Protein AF-A0A8J9X850-F1 (afdb_monomer_lite)

Sequence (430 aa):
LRPHLRASLHLLTMTLPRTFVRQIADRMACGLAIILRASYHFFETPNDWAFMGDTLDMLANHSVSRVFVFDGIASTVEHAIPVETERAAKGREERPSLSKEASSALARILTRFVLGFYQRDLTLQVPAMLCLEKVYRHKVDLLLDAAVKKTSAECGSKDSVSEFDPLASVPDKDLWQNIAVAVYSVCRSVDVDVSRNGVECFQRIILRTGIDQIAQEKWVAVLYLIINKQPPTTADVSRGNTFSLLGQLLNMVLPSLSYSKDNRDDLVDLIHATASLAQDNLQQGRRGSVSPLFQKTLQTVTYLSNNMVTEEWTGEPEFSAWASETLLHELEKVGAAGASLKNQEAIKRPAATPPAAAKTTPTVLRSNTGEHAQETETHIKQREKEVETEIEKSVIHASEELAERIEDETEEHYASDFEEDDTETSEQDL

Radius of gyration: 28.35 Å; chains: 1; bounding box: 78×62×102 Å

Structure (mmCIF, N/CA/C/O backbone):
data_AF-A0A8J9X850-F1
#
_entry.id   AF-A0A8J9X850-F1
#
loop_
_atom_site.group_PDB
_atom_site.id
_atom_site.type_symbol
_atom_site.label_atom_id
_atom_site.label_alt_id
_atom_site.label_comp_id
_atom_site.label_asym_id
_atom_site.label_entity_id
_atom_site.label_seq_id
_atom_site.pdbx_PDB_ins_code
_atom_site.Cartn_x
_atom_site.Cartn_y
_atom_site.Cartn_z
_atom_site.occupancy
_atom_site.B_iso_or_equiv
_atom_site.auth_seq_id
_atom_site.auth_comp_id
_atom_site.auth_asym_id
_atom_site.auth_atom_id
_atom_site.pdbx_PDB_model_num
ATOM 1 N N . LEU A 1 1 ? 19.267 6.136 -33.633 1.00 60.06 1 LEU A N 1
ATOM 2 C CA . LEU A 1 1 ? 19.695 5.174 -32.583 1.00 60.06 1 LEU A CA 1
ATOM 3 C C . LEU A 1 1 ? 18.546 4.726 -31.666 1.00 60.06 1 LEU A C 1
ATOM 5 O O . LEU A 1 1 ? 18.333 3.526 -31.592 1.00 60.06 1 LEU A O 1
ATOM 9 N N . ARG A 1 2 ? 17.758 5.621 -31.034 1.00 61.66 2 ARG A N 1
ATOM 10 C CA . ARG A 1 2 ? 16.591 5.243 -30.189 1.00 61.66 2 ARG A CA 1
ATOM 11 C C . ARG A 1 2 ? 15.582 4.288 -30.878 1.00 61.66 2 ARG A C 1
ATOM 13 O O . ARG A 1 2 ? 15.308 3.239 -30.298 1.00 61.66 2 ARG A O 1
ATOM 20 N N . PRO A 1 3 ? 15.119 4.546 -32.120 1.00 67.75 3 PRO A N 1
ATOM 21 C CA . PRO A 1 3 ? 14.222 3.619 -32.823 1.00 67.75 3 PRO A CA 1
ATOM 22 C C . PRO A 1 3 ? 14.868 2.260 -33.122 1.00 67.75 3 PRO A C 1
ATOM 24 O O . PRO A 1 3 ? 14.209 1.235 -33.066 1.00 67.75 3 PRO A O 1
ATOM 27 N N . HIS A 1 4 ? 16.181 2.236 -33.374 1.00 72.38 4 HIS A N 1
ATOM 28 C CA . HIS A 1 4 ? 16.918 1.004 -33.674 1.00 72.38 4 HIS A CA 1
ATOM 29 C C . HIS A 1 4 ? 17.135 0.150 -32.420 1.00 72.38 4 HIS A C 1
ATOM 31 O O . HIS A 1 4 ? 17.064 -1.071 -32.501 1.00 72.38 4 HIS A O 1
ATOM 37 N N . LEU A 1 5 ? 17.348 0.773 -31.254 1.00 70.88 5 LEU A N 1
ATOM 38 C CA . LEU A 1 5 ? 17.358 0.072 -29.971 1.00 70.88 5 LEU A CA 1
ATOM 39 C C . LEU A 1 5 ? 15.984 -0.542 -29.680 1.00 70.88 5 LEU A C 1
ATOM 41 O O . LEU A 1 5 ? 15.924 -1.701 -29.286 1.00 70.88 5 LEU A O 1
ATOM 45 N N . ARG A 1 6 ? 14.892 0.204 -29.911 1.00 70.69 6 ARG A N 1
ATOM 46 C CA . ARG A 1 6 ? 13.526 -0.319 -29.743 1.00 70.69 6 ARG A CA 1
ATOM 47 C C . ARG A 1 6 ? 13.237 -1.471 -30.683 1.00 70.69 6 ARG A C 1
ATOM 49 O O . ARG A 1 6 ? 12.841 -2.521 -30.205 1.00 70.69 6 ARG A O 1
ATOM 56 N N . ALA A 1 7 ? 13.504 -1.305 -31.975 1.00 73.38 7 ALA A N 1
ATOM 57 C CA . ALA A 1 7 ? 13.339 -2.362 -32.964 1.00 73.38 7 ALA A CA 1
ATOM 58 C C . ALA A 1 7 ? 14.175 -3.601 -32.607 1.00 73.38 7 ALA A C 1
ATOM 60 O O . ALA A 1 7 ? 13.670 -4.716 -32.663 1.00 73.38 7 ALA A O 1
ATOM 61 N N . SER A 1 8 ? 15.421 -3.416 -32.156 1.00 75.81 8 SER A N 1
ATOM 62 C CA . SER A 1 8 ? 16.282 -4.531 -31.743 1.00 75.81 8 SER A CA 1
ATOM 63 C C . SER A 1 8 ? 15.748 -5.238 -30.500 1.00 75.81 8 SER A C 1
ATOM 65 O O . SER A 1 8 ? 15.664 -6.459 -30.484 1.00 75.81 8 SER A O 1
ATOM 67 N N . LEU A 1 9 ? 15.371 -4.492 -29.458 1.00 74.38 9 LEU A N 1
ATOM 68 C CA . LEU A 1 9 ? 14.802 -5.069 -28.241 1.00 74.38 9 LEU A CA 1
ATOM 69 C C . LEU A 1 9 ? 13.469 -5.759 -28.536 1.00 74.38 9 LEU A C 1
ATOM 71 O O . LEU A 1 9 ? 13.288 -6.887 -28.105 1.00 74.38 9 LEU A O 1
ATOM 75 N N . HIS A 1 10 ? 12.590 -5.141 -29.324 1.00 76.44 10 HIS A N 1
ATOM 76 C CA . HIS A 1 10 ? 11.320 -5.727 -29.745 1.00 76.44 10 HIS A CA 1
ATOM 77 C C . HIS A 1 10 ? 11.527 -7.029 -30.530 1.00 76.44 10 HIS A C 1
ATOM 79 O O . HIS A 1 10 ? 10.868 -8.026 -30.259 1.00 76.44 10 HIS A O 1
ATOM 85 N N . LEU A 1 11 ? 12.504 -7.067 -31.440 1.00 77.50 11 LEU A N 1
ATOM 86 C CA . LEU A 1 11 ? 12.847 -8.279 -32.184 1.00 77.50 11 LEU A CA 1
ATOM 87 C C . LEU A 1 11 ? 13.399 -9.377 -31.252 1.00 77.50 11 LEU A C 1
ATOM 89 O O . LEU A 1 11 ? 13.038 -10.550 -31.343 1.00 77.50 11 LEU A O 1
ATOM 93 N N . LEU A 1 12 ? 14.232 -9.003 -30.279 1.00 74.88 12 LEU A N 1
ATOM 94 C CA . LEU A 1 12 ? 14.740 -9.949 -29.286 1.00 74.88 12 LEU A CA 1
ATOM 95 C C . LEU A 1 12 ? 13.639 -10.489 -28.360 1.00 74.88 12 LEU A C 1
ATOM 97 O O . LEU A 1 12 ? 13.728 -11.639 -27.936 1.00 74.88 12 LEU A O 1
ATOM 101 N N . THR A 1 13 ? 12.628 -9.686 -28.021 1.00 71.75 13 THR A N 1
ATOM 102 C CA . THR A 1 13 ? 11.591 -10.066 -27.051 1.00 71.75 13 THR A CA 1
ATOM 103 C C . THR A 1 13 ? 10.369 -10.732 -27.678 1.00 71.75 13 THR A C 1
ATOM 105 O O . THR A 1 13 ? 9.803 -11.623 -27.048 1.00 71.75 13 THR A O 1
ATOM 108 N N . MET A 1 14 ? 9.982 -10.351 -28.899 1.00 71.31 14 MET A N 1
ATOM 109 C CA . MET A 1 14 ? 8.766 -10.843 -29.561 1.00 71.31 14 MET A CA 1
ATOM 110 C C . MET A 1 14 ? 9.027 -11.946 -30.583 1.00 71.31 14 MET A C 1
ATOM 112 O O . MET A 1 14 ? 8.191 -12.829 -30.754 1.00 71.31 14 MET A O 1
ATOM 116 N N . THR A 1 15 ? 10.176 -11.931 -31.261 1.00 75.62 15 THR A N 1
ATOM 117 C CA . THR A 1 15 ? 10.438 -12.858 -32.376 1.00 75.62 15 THR A CA 1
ATOM 118 C C . THR A 1 15 ? 11.263 -14.074 -31.967 1.00 75.62 15 THR A C 1
ATOM 120 O O . THR A 1 15 ? 11.202 -15.111 -32.628 1.00 75.62 15 THR A O 1
ATOM 123 N N . LEU A 1 16 ? 12.029 -13.991 -30.875 1.00 78.88 16 LEU A N 1
ATOM 124 C CA . LEU A 1 16 ? 12.848 -15.112 -30.421 1.00 78.88 16 LEU A CA 1
ATOM 125 C C . LEU A 1 16 ? 12.048 -16.121 -29.580 1.00 78.88 16 LEU A C 1
ATOM 127 O O . LEU A 1 16 ? 11.199 -15.737 -28.774 1.00 78.88 16 LEU A O 1
ATOM 131 N N . PRO A 1 17 ? 12.353 -17.431 -29.684 1.00 83.19 17 PRO A N 1
ATOM 132 C CA . PRO A 1 17 ? 11.722 -18.439 -28.842 1.00 83.19 17 PRO A CA 1
ATOM 133 C C . PRO A 1 17 ? 11.911 -18.135 -27.352 1.00 83.19 17 PRO A C 1
ATOM 135 O O . PRO A 1 17 ? 13.019 -17.838 -26.903 1.00 83.19 17 PRO A O 1
ATOM 138 N N . ARG A 1 18 ? 10.856 -18.315 -26.546 1.00 79.81 18 ARG A N 1
ATOM 139 C CA . ARG A 1 18 ? 10.888 -18.067 -25.087 1.00 79.81 18 ARG A CA 1
ATOM 140 C C . ARG A 1 18 ? 12.015 -18.814 -24.362 1.00 79.81 18 ARG A C 1
ATOM 142 O O . ARG A 1 18 ? 12.528 -18.343 -23.350 1.00 79.81 18 ARG A O 1
ATOM 149 N N . THR A 1 19 ? 12.403 -19.986 -24.865 1.00 83.81 19 THR A N 1
ATOM 150 C CA . THR A 1 19 ? 13.531 -20.775 -24.344 1.00 83.81 19 THR A CA 1
ATOM 151 C C . THR A 1 19 ? 14.869 -20.075 -24.542 1.00 83.81 19 THR A C 1
ATOM 153 O O . THR A 1 19 ? 15.709 -20.134 -23.648 1.00 83.81 19 THR A O 1
ATOM 156 N N . PHE A 1 20 ? 15.051 -19.390 -25.670 1.00 85.00 20 PHE A N 1
ATOM 157 C CA . PHE A 1 20 ? 16.240 -18.602 -25.957 1.00 85.00 20 PHE A CA 1
ATOM 158 C C . PHE A 1 20 ? 16.256 -17.315 -25.131 1.00 85.00 20 PHE A C 1
ATOM 160 O O . PHE A 1 20 ? 17.245 -17.050 -24.456 1.00 85.00 20 PHE A O 1
ATOM 167 N N . VAL A 1 21 ? 15.137 -16.579 -25.085 1.00 83.81 21 VAL A N 1
ATOM 168 C CA . VAL A 1 21 ? 15.003 -15.362 -24.259 1.00 83.81 21 VAL A CA 1
ATOM 169 C C . VAL A 1 21 ? 15.369 -15.657 -22.803 1.00 83.81 21 VAL A C 1
ATOM 171 O O . VAL A 1 21 ? 16.175 -14.945 -22.213 1.00 83.81 21 VAL A O 1
ATOM 174 N N . ARG A 1 22 ? 14.898 -16.783 -22.250 1.00 85.50 22 ARG A N 1
ATOM 175 C CA . ARG A 1 22 ? 15.259 -17.226 -20.895 1.00 85.50 22 ARG A CA 1
ATOM 176 C C . ARG A 1 22 ? 16.773 -17.392 -20.683 1.00 85.50 22 ARG A C 1
ATOM 178 O O . ARG A 1 22 ? 17.239 -17.144 -19.576 1.00 85.50 22 ARG A O 1
ATOM 185 N N . GLN A 1 23 ? 17.532 -17.823 -21.693 1.00 88.81 23 GLN A N 1
ATOM 186 C CA . GLN A 1 23 ? 18.986 -18.042 -21.588 1.00 88.81 23 GLN A CA 1
ATOM 187 C C . GLN A 1 23 ? 19.808 -16.750 -21.638 1.00 88.81 23 GLN A C 1
ATOM 189 O O . GLN A 1 23 ? 20.967 -16.755 -21.225 1.00 88.81 23 GLN A O 1
ATOM 194 N N . ILE A 1 24 ? 19.235 -15.669 -22.170 1.00 89.62 24 ILE A N 1
ATOM 195 C CA . ILE A 1 24 ? 19.910 -14.372 -22.308 1.00 89.62 24 ILE A CA 1
ATOM 196 C C . ILE A 1 24 ? 19.268 -13.265 -21.464 1.00 89.62 24 ILE A C 1
ATOM 198 O O . ILE A 1 24 ? 19.732 -12.126 -21.505 1.00 89.62 24 ILE A O 1
ATOM 202 N N . ALA A 1 25 ? 18.212 -13.582 -20.709 1.00 90.25 25 ALA A N 1
ATOM 203 C CA . ALA A 1 25 ? 17.420 -12.616 -19.955 1.00 90.25 25 ALA A CA 1
ATOM 204 C C . ALA A 1 25 ? 18.263 -11.815 -18.953 1.00 90.25 25 ALA A C 1
ATOM 206 O O . ALA A 1 25 ? 18.057 -10.615 -18.806 1.00 90.25 25 ALA A O 1
ATOM 207 N N . ASP A 1 26 ? 19.231 -12.450 -18.289 1.00 91.81 26 ASP A N 1
ATOM 208 C CA . ASP A 1 26 ? 20.157 -11.810 -17.348 1.00 91.81 26 ASP A CA 1
ATOM 209 C C . ASP A 1 26 ? 21.004 -10.723 -18.029 1.00 91.81 26 ASP A C 1
ATOM 211 O O . ASP A 1 26 ? 21.070 -9.586 -17.557 1.00 91.81 26 ASP A O 1
ATOM 215 N N . ARG A 1 27 ? 21.581 -11.038 -19.195 1.00 92.31 27 ARG A N 1
ATOM 216 C CA . ARG A 1 27 ? 22.369 -10.102 -20.007 1.00 92.31 27 ARG A CA 1
ATOM 217 C C . ARG A 1 27 ? 21.503 -8.973 -20.554 1.00 92.31 27 ARG A C 1
ATOM 219 O O . ARG A 1 27 ? 21.927 -7.820 -20.526 1.00 92.31 27 ARG A O 1
ATOM 226 N N . MET A 1 28 ? 20.293 -9.295 -21.017 1.00 91.00 28 MET A N 1
ATOM 227 C CA . MET A 1 28 ? 19.331 -8.297 -21.491 1.00 91.00 28 MET A CA 1
ATOM 228 C C . MET A 1 28 ? 18.922 -7.342 -20.367 1.00 91.00 28 MET A C 1
ATOM 230 O O . MET A 1 28 ? 18.959 -6.131 -20.563 1.00 91.00 28 MET A O 1
ATOM 234 N N . ALA A 1 29 ? 18.600 -7.860 -19.181 1.00 93.75 29 ALA A N 1
ATOM 235 C CA . ALA A 1 29 ? 18.220 -7.049 -18.028 1.00 93.75 29 ALA A CA 1
ATOM 236 C C . ALA A 1 29 ? 19.370 -6.179 -17.523 1.00 93.75 29 ALA A C 1
ATOM 238 O O . ALA A 1 29 ? 19.159 -5.005 -17.236 1.00 93.75 29 ALA A O 1
ATOM 239 N N . CYS A 1 30 ? 20.592 -6.713 -17.482 1.00 94.00 30 CYS A N 1
ATOM 240 C CA . CYS A 1 30 ? 21.781 -5.936 -17.140 1.00 94.00 30 CYS A CA 1
ATOM 241 C C . CYS A 1 30 ? 22.018 -4.791 -18.143 1.00 94.00 30 CYS A C 1
ATOM 243 O O . CYS A 1 30 ? 22.195 -3.639 -17.744 1.00 94.00 30 CYS A O 1
ATOM 245 N N . GLY A 1 31 ? 21.943 -5.071 -19.449 1.00 91.75 31 GLY A N 1
ATOM 246 C CA . GLY A 1 31 ? 22.050 -4.042 -20.487 1.00 91.75 31 GLY A CA 1
ATOM 247 C C . GLY A 1 31 ? 20.957 -2.976 -20.372 1.00 91.75 31 GLY A C 1
ATOM 248 O O . GLY A 1 31 ? 21.243 -1.781 -20.448 1.00 91.75 31 GLY A O 1
ATOM 249 N N . LEU A 1 32 ? 19.715 -3.394 -20.117 1.00 91.06 32 LEU A N 1
ATOM 250 C CA . LEU A 1 32 ? 18.586 -2.483 -19.953 1.00 91.06 32 LEU A CA 1
ATOM 251 C C . LEU A 1 32 ? 18.710 -1.625 -18.689 1.00 91.06 32 LEU A C 1
ATOM 253 O O . LEU A 1 32 ? 18.398 -0.442 -18.739 1.00 91.06 32 LEU A O 1
ATOM 257 N N . ALA A 1 33 ? 19.232 -2.174 -17.590 1.00 93.75 33 ALA A N 1
ATOM 258 C CA . ALA A 1 33 ? 19.521 -1.429 -16.366 1.00 93.75 33 ALA A CA 1
ATOM 259 C C . ALA A 1 33 ? 20.547 -0.306 -16.599 1.00 93.75 33 ALA A C 1
ATOM 261 O O . ALA A 1 33 ? 20.369 0.811 -16.110 1.00 93.75 33 ALA A O 1
ATOM 262 N N . ILE A 1 34 ? 21.595 -0.578 -17.387 1.00 91.50 34 ILE A N 1
ATOM 263 C CA . ILE A 1 34 ? 22.598 0.427 -17.776 1.00 91.50 34 ILE A CA 1
ATOM 264 C C . ILE A 1 34 ? 21.948 1.530 -18.617 1.00 91.50 34 ILE A C 1
ATOM 266 O O . ILE A 1 34 ? 22.148 2.713 -18.335 1.00 91.50 34 ILE A O 1
ATOM 270 N N . ILE A 1 35 ? 21.147 1.151 -19.620 1.00 89.31 35 ILE A N 1
ATOM 271 C CA . ILE A 1 35 ? 20.434 2.097 -20.491 1.00 89.31 35 ILE A CA 1
ATOM 272 C C . ILE A 1 35 ? 19.462 2.950 -19.675 1.00 89.31 35 ILE A C 1
ATOM 274 O O . ILE A 1 35 ? 19.453 4.169 -19.822 1.00 89.31 35 ILE A O 1
ATOM 278 N N . LEU A 1 36 ? 18.678 2.336 -18.787 1.00 90.88 36 LEU A N 1
ATOM 279 C CA . LEU A 1 36 ? 17.731 3.038 -17.930 1.00 90.88 36 LEU A CA 1
ATOM 280 C C . LEU A 1 36 ? 18.456 4.089 -17.083 1.00 90.88 36 LEU A C 1
ATOM 282 O O . LEU A 1 36 ? 18.107 5.263 -17.147 1.00 90.88 36 LEU A O 1
ATOM 286 N N . ARG A 1 37 ? 19.530 3.710 -16.381 1.00 90.00 37 ARG A N 1
ATOM 287 C CA . ARG A 1 37 ? 20.288 4.642 -15.534 1.00 90.00 37 ARG A CA 1
ATOM 288 C C . ARG A 1 37 ? 20.932 5.776 -16.332 1.00 90.00 37 ARG A C 1
ATOM 290 O O . ARG A 1 37 ? 20.913 6.919 -15.883 1.00 90.00 37 ARG A O 1
ATOM 297 N N . ALA A 1 38 ? 21.525 5.473 -17.484 1.00 87.00 38 ALA A N 1
ATOM 298 C CA . ALA A 1 38 ? 22.270 6.452 -18.275 1.00 87.00 38 ALA A CA 1
ATOM 299 C C . ALA A 1 38 ? 21.370 7.360 -19.127 1.00 87.00 38 ALA A C 1
ATOM 301 O O . ALA A 1 38 ? 21.786 8.448 -19.519 1.00 87.00 38 ALA A O 1
ATOM 302 N N . SER A 1 39 ? 20.163 6.906 -19.469 1.00 86.88 39 SER A N 1
ATOM 303 C CA . SER A 1 39 ? 19.370 7.502 -20.548 1.00 86.88 39 SER A CA 1
ATOM 304 C C . SER A 1 39 ? 17.881 7.650 -20.239 1.00 86.88 39 SER A C 1
ATOM 306 O O . SER A 1 39 ? 17.128 7.961 -21.157 1.00 86.88 39 SER A O 1
ATOM 308 N N . TYR A 1 40 ? 17.437 7.497 -18.982 1.00 87.25 40 TYR A N 1
ATOM 309 C CA . TYR A 1 40 ? 16.019 7.659 -18.613 1.00 87.25 40 TYR A CA 1
ATOM 310 C C . TYR A 1 40 ? 15.408 8.985 -19.098 1.00 87.25 40 TYR A C 1
ATOM 312 O O . TYR A 1 40 ? 14.251 9.018 -19.499 1.00 87.25 40 TYR A O 1
ATOM 320 N N . HIS A 1 41 ? 16.186 10.070 -19.100 1.00 84.00 41 HIS A N 1
ATOM 321 C CA . HIS A 1 41 ? 15.743 11.404 -19.512 1.00 84.00 41 HIS A CA 1
ATOM 322 C C . HIS A 1 41 ? 15.521 11.545 -21.026 1.00 84.00 41 HIS A C 1
ATOM 324 O O . HIS A 1 41 ? 14.910 12.515 -21.453 1.00 84.00 41 HIS A O 1
ATOM 330 N N . PHE A 1 42 ? 15.986 10.587 -21.836 1.00 81.75 42 PHE A N 1
ATOM 331 C CA . PHE A 1 42 ? 15.706 10.539 -23.273 1.00 81.75 42 PHE A CA 1
ATOM 332 C C . PHE A 1 42 ? 14.405 9.789 -23.609 1.00 81.75 42 PHE A C 1
ATOM 334 O O . PHE A 1 42 ? 14.079 9.657 -24.791 1.00 81.75 42 PHE A O 1
ATOM 341 N N . PHE A 1 43 ? 13.681 9.251 -22.624 1.00 81.62 43 PHE A N 1
ATOM 342 C CA . PHE A 1 43 ? 12.344 8.690 -22.830 1.00 81.62 43 PHE A CA 1
ATOM 343 C C . PHE A 1 43 ? 11.317 9.769 -22.485 1.00 81.62 43 PHE A C 1
ATOM 345 O O . PHE A 1 43 ? 11.058 10.043 -21.313 1.00 81.62 43 PHE A O 1
ATOM 352 N N . GLU A 1 44 ? 10.783 10.419 -23.516 1.00 69.69 44 GLU A N 1
ATOM 353 C CA . GLU A 1 44 ? 9.957 11.626 -23.362 1.00 69.69 44 GLU A CA 1
ATOM 354 C C . GLU A 1 44 ? 8.468 11.341 -23.567 1.00 69.69 44 GLU A C 1
ATOM 356 O O . GLU A 1 44 ? 7.629 12.065 -23.038 1.00 69.69 44 GLU A O 1
ATOM 361 N N . THR A 1 45 ? 8.125 10.278 -24.301 1.00 80.06 45 THR A N 1
ATOM 362 C CA . THR A 1 45 ? 6.727 9.967 -24.626 1.00 80.06 45 THR A CA 1
ATOM 363 C C . THR A 1 45 ? 6.144 8.882 -23.710 1.00 80.06 45 THR A C 1
ATOM 365 O O . THR A 1 45 ? 6.886 8.027 -23.211 1.00 80.06 45 THR A O 1
ATOM 368 N N . PRO A 1 46 ? 4.814 8.847 -23.515 1.00 81.50 46 PRO A N 1
ATOM 369 C CA . PRO A 1 46 ? 4.144 7.725 -22.858 1.00 81.50 46 PRO A CA 1
ATOM 370 C C . PRO A 1 46 ? 4.468 6.376 -23.516 1.00 81.50 46 PRO A C 1
ATOM 372 O O . PRO A 1 46 ? 4.748 5.408 -22.813 1.00 81.50 46 PRO A O 1
ATOM 375 N N . ASN A 1 47 ? 4.539 6.333 -24.850 1.00 82.62 47 ASN A N 1
ATOM 376 C CA . ASN A 1 47 ? 4.840 5.120 -25.618 1.00 82.62 47 ASN A CA 1
ATOM 377 C C . ASN A 1 47 ? 6.262 4.611 -25.346 1.00 82.62 47 ASN A C 1
ATOM 379 O O . ASN A 1 47 ? 6.504 3.406 -25.266 1.00 82.62 47 ASN A O 1
ATOM 383 N N . ASP A 1 48 ? 7.212 5.527 -25.145 1.00 83.81 48 ASP A N 1
ATOM 384 C CA . ASP A 1 48 ? 8.587 5.194 -24.779 1.00 83.81 48 ASP A CA 1
ATOM 385 C C . ASP A 1 48 ? 8.641 4.451 -23.439 1.00 83.81 48 ASP A C 1
ATOM 387 O O . ASP A 1 48 ? 9.354 3.453 -23.297 1.00 83.81 48 ASP A O 1
ATOM 391 N N . TRP A 1 49 ? 7.881 4.951 -22.463 1.00 88.12 49 TRP A N 1
ATOM 392 C CA . TRP A 1 49 ? 7.805 4.395 -21.117 1.00 88.12 49 TRP A CA 1
ATOM 393 C C . TRP A 1 49 ? 6.931 3.148 -21.028 1.00 88.12 49 TRP A C 1
ATOM 395 O O . TRP A 1 49 ? 7.239 2.276 -20.216 1.00 88.12 49 TRP A O 1
ATOM 405 N N . ALA A 1 50 ? 5.910 3.020 -21.876 1.00 85.94 50 ALA A N 1
ATOM 406 C CA . ALA A 1 50 ? 5.155 1.783 -22.047 1.00 85.94 50 ALA A CA 1
ATOM 407 C C . ALA A 1 50 ? 6.089 0.667 -22.532 1.00 85.94 50 ALA A C 1
ATOM 409 O O . ALA A 1 50 ? 6.300 -0.311 -21.818 1.00 85.94 50 ALA A O 1
ATOM 410 N N . PHE A 1 51 ? 6.793 0.893 -23.647 1.00 85.94 51 PHE A N 1
ATOM 411 C CA . PHE A 1 51 ? 7.761 -0.060 -24.190 1.00 85.94 51 PHE A CA 1
ATOM 412 C C . PHE A 1 51 ? 8.859 -0.437 -23.184 1.00 85.94 51 PHE A C 1
ATOM 414 O O . PHE A 1 51 ? 9.163 -1.618 -22.985 1.00 85.94 51 PHE A O 1
ATOM 421 N N . MET A 1 52 ? 9.471 0.565 -22.540 1.00 87.88 52 MET A N 1
ATOM 422 C CA . MET A 1 52 ? 10.496 0.333 -21.519 1.00 87.88 52 MET A CA 1
ATOM 423 C C . MET A 1 52 ? 9.927 -0.472 -20.349 1.00 87.88 52 MET A C 1
ATOM 425 O O . MET A 1 52 ? 10.549 -1.432 -19.891 1.00 87.88 52 MET A O 1
ATOM 429 N N . GLY A 1 53 ? 8.734 -0.101 -19.886 1.00 89.25 53 GLY A N 1
ATOM 430 C CA . GLY A 1 53 ? 8.065 -0.748 -18.773 1.00 89.25 53 GLY A CA 1
ATOM 431 C C . GLY A 1 53 ? 7.743 -2.214 -19.055 1.00 89.25 53 GLY A C 1
ATOM 432 O O . GLY A 1 53 ? 8.040 -3.071 -18.229 1.00 89.25 53 GLY A O 1
ATOM 433 N N . ASP A 1 54 ? 7.212 -2.515 -20.236 1.00 88.00 54 ASP A N 1
ATOM 434 C CA . ASP A 1 54 ? 6.832 -3.877 -20.623 1.00 88.00 54 ASP A CA 1
ATOM 435 C C . ASP A 1 54 ? 8.056 -4.761 -20.866 1.00 88.00 54 ASP A C 1
ATOM 437 O O . ASP A 1 54 ? 8.068 -5.940 -20.506 1.00 88.00 54 ASP A O 1
ATOM 441 N N . THR A 1 55 ? 9.139 -4.179 -21.387 1.00 89.62 55 THR A N 1
ATOM 442 C CA . THR A 1 55 ? 10.418 -4.886 -21.520 1.00 89.62 55 THR A CA 1
ATOM 443 C C . THR A 1 55 ? 10.990 -5.248 -20.144 1.00 89.62 55 THR A C 1
ATOM 445 O O . THR A 1 55 ? 11.428 -6.382 -19.937 1.00 89.62 55 THR A O 1
ATOM 448 N N . LEU A 1 56 ? 10.967 -4.315 -19.184 1.00 93.06 56 LEU A N 1
ATOM 449 C CA . LEU A 1 56 ? 11.403 -4.567 -17.806 1.00 93.06 56 LEU A CA 1
ATOM 450 C C . LEU A 1 56 ? 10.506 -5.605 -17.108 1.00 93.06 56 LEU A C 1
ATOM 452 O O . LEU A 1 56 ? 11.033 -6.505 -16.455 1.00 93.06 56 LEU A O 1
ATOM 456 N N . ASP A 1 57 ? 9.181 -5.519 -17.273 1.00 92.31 57 ASP A N 1
ATOM 457 C CA . ASP A 1 57 ? 8.215 -6.466 -16.694 1.00 92.31 57 ASP A CA 1
ATOM 458 C C . ASP A 1 57 ? 8.428 -7.888 -17.231 1.00 92.31 57 ASP A C 1
ATOM 460 O O . ASP A 1 57 ? 8.530 -8.854 -16.468 1.00 92.31 57 ASP A O 1
ATOM 464 N N . MET A 1 58 ? 8.585 -8.027 -18.549 1.00 90.56 58 MET A N 1
ATOM 465 C CA . MET A 1 58 ? 8.887 -9.309 -19.184 1.00 90.56 58 MET A CA 1
ATOM 466 C C . MET A 1 58 ? 10.195 -9.897 -18.642 1.00 90.56 58 MET A C 1
ATOM 468 O O . MET A 1 58 ? 10.227 -11.059 -18.234 1.00 90.56 58 MET A O 1
ATOM 472 N N . LEU A 1 59 ? 11.264 -9.099 -18.551 1.00 92.44 59 LEU A N 1
ATOM 473 C CA . LEU A 1 59 ? 12.547 -9.577 -18.033 1.00 92.44 59 LEU A CA 1
ATOM 474 C C . LEU A 1 59 ? 12.481 -9.932 -16.540 1.00 92.44 59 LEU A C 1
ATOM 476 O O . LEU A 1 59 ? 13.123 -10.894 -16.120 1.00 92.44 59 LEU A O 1
ATOM 480 N N . ALA A 1 60 ? 11.690 -9.230 -15.729 1.00 94.12 60 ALA A N 1
ATOM 481 C CA . ALA A 1 60 ? 11.526 -9.538 -14.305 1.00 94.12 60 ALA A CA 1
ATOM 482 C C . ALA A 1 60 ? 10.794 -10.873 -14.045 1.00 94.12 60 ALA A C 1
ATOM 484 O O . ALA A 1 60 ? 10.991 -11.503 -12.995 1.00 94.12 60 ALA A O 1
ATOM 485 N N . ASN A 1 61 ? 10.014 -11.366 -15.017 1.00 91.69 61 ASN A N 1
ATOM 486 C CA . ASN A 1 61 ? 9.385 -12.689 -14.952 1.00 91.69 61 ASN A CA 1
ATOM 487 C C . ASN A 1 61 ? 10.395 -13.847 -14.974 1.00 91.69 61 ASN A C 1
ATOM 489 O O . ASN A 1 61 ? 10.062 -14.963 -14.562 1.00 91.69 61 ASN A O 1
ATOM 493 N N . HIS A 1 62 ? 11.635 -13.611 -15.404 1.00 91.75 62 HIS A N 1
ATOM 494 C CA . HIS A 1 62 ? 12.710 -14.592 -15.328 1.00 91.75 62 HIS A CA 1
ATOM 495 C C . HIS A 1 62 ? 13.531 -14.389 -14.044 1.00 91.75 62 HIS A C 1
ATOM 497 O O . HIS A 1 62 ? 14.060 -13.313 -13.778 1.00 91.75 62 HIS A O 1
ATOM 503 N N . SER A 1 63 ? 13.664 -15.443 -13.233 1.00 90.81 63 SER A N 1
ATOM 504 C CA . SER A 1 63 ? 14.331 -15.369 -11.922 1.00 90.81 63 SER A CA 1
ATOM 505 C C . SER A 1 63 ? 15.786 -14.895 -12.002 1.00 90.81 63 SER A C 1
ATOM 507 O O . SER A 1 63 ? 16.222 -14.129 -11.150 1.00 90.81 63 SER A O 1
ATOM 509 N N . VAL A 1 64 ? 16.518 -15.300 -13.045 1.00 90.94 64 VAL A N 1
ATOM 510 C CA . VAL A 1 64 ? 17.936 -14.949 -13.259 1.00 90.94 64 VAL A CA 1
ATOM 511 C C . VAL A 1 64 ? 18.172 -13.471 -13.590 1.00 90.94 64 VAL A C 1
ATOM 513 O O . VAL A 1 64 ? 19.264 -12.964 -13.364 1.00 90.94 64 VAL A O 1
ATOM 516 N N . SER A 1 65 ? 17.163 -12.769 -14.107 1.00 93.81 65 SER A N 1
ATOM 517 C CA . SER A 1 65 ? 17.241 -11.354 -14.500 1.00 93.81 65 SER A CA 1
ATOM 518 C C . SER A 1 65 ? 16.558 -10.403 -13.530 1.00 93.81 65 SER A C 1
ATOM 520 O O . SER A 1 65 ? 16.821 -9.203 -13.562 1.00 93.81 65 SER A O 1
ATOM 522 N N . ARG A 1 66 ? 15.692 -10.924 -12.660 1.00 94.31 66 ARG A N 1
ATOM 523 C CA . ARG A 1 66 ? 14.854 -10.152 -11.737 1.00 94.31 66 ARG A CA 1
ATOM 524 C C . ARG A 1 66 ? 15.638 -9.152 -10.884 1.00 94.31 66 ARG A C 1
ATOM 526 O O . ARG A 1 66 ? 15.229 -7.999 -10.781 1.00 94.31 66 ARG A O 1
ATOM 533 N N . VAL A 1 67 ? 16.771 -9.580 -10.323 1.00 95.06 67 VAL A N 1
ATOM 534 C CA . VAL A 1 67 ? 17.668 -8.709 -9.544 1.00 95.06 67 VAL A CA 1
ATOM 535 C C . VAL A 1 67 ? 18.222 -7.572 -10.399 1.00 95.06 67 VAL A C 1
ATOM 537 O O . VAL A 1 67 ? 18.175 -6.433 -9.964 1.00 95.06 67 VAL A O 1
ATOM 540 N N . PHE A 1 68 ? 18.651 -7.834 -11.638 1.00 96.56 68 PHE A N 1
ATOM 541 C CA . PHE A 1 68 ? 19.169 -6.780 -12.518 1.00 96.56 68 PHE A CA 1
ATOM 542 C C . PHE A 1 68 ? 18.103 -5.747 -12.888 1.00 96.56 68 PHE A C 1
ATOM 544 O O . PHE A 1 68 ? 18.406 -4.558 -12.953 1.00 96.56 68 PHE A O 1
ATOM 551 N N . VAL A 1 69 ? 16.856 -6.182 -13.104 1.00 96.88 69 VAL A N 1
ATOM 552 C CA . VAL A 1 69 ? 15.734 -5.260 -13.340 1.00 96.88 69 VAL A CA 1
ATOM 553 C C . VAL A 1 69 ? 15.518 -4.371 -12.118 1.00 96.88 69 VAL A C 1
ATOM 555 O O . VAL A 1 69 ? 15.475 -3.149 -12.251 1.00 96.88 69 VAL A O 1
ATOM 558 N N . PHE A 1 70 ? 15.420 -4.971 -10.929 1.00 97.50 70 PHE A N 1
ATOM 559 C CA . PHE A 1 70 ? 15.232 -4.216 -9.694 1.00 97.50 70 PHE A CA 1
ATOM 560 C C . PHE A 1 70 ? 16.391 -3.251 -9.427 1.00 97.50 70 PHE A C 1
ATOM 562 O O . PHE A 1 70 ? 16.155 -2.064 -9.216 1.00 97.50 70 PHE A O 1
ATOM 569 N N . ASP A 1 71 ? 17.631 -3.733 -9.505 1.00 96.44 71 ASP A N 1
ATOM 570 C CA . ASP A 1 71 ? 18.830 -2.928 -9.291 1.00 96.44 71 ASP A CA 1
ATOM 571 C C . ASP A 1 71 ? 18.909 -1.788 -10.304 1.00 96.44 71 ASP A C 1
ATOM 573 O O . ASP A 1 71 ? 19.241 -0.668 -9.929 1.00 96.44 71 ASP A O 1
ATOM 577 N N . GLY A 1 72 ? 18.546 -2.020 -11.568 1.00 96.25 72 GLY A N 1
ATOM 578 C CA . GLY A 1 72 ? 18.457 -0.972 -12.583 1.00 96.25 72 GLY A CA 1
ATOM 579 C C . GLY A 1 72 ? 17.470 0.132 -12.210 1.00 96.25 72 GLY A C 1
ATOM 580 O O . GLY A 1 72 ? 17.807 1.316 -12.300 1.00 96.25 72 GLY A O 1
ATOM 581 N N . ILE A 1 73 ? 16.278 -0.241 -11.736 1.00 96.75 73 ILE A N 1
ATOM 582 C CA . ILE A 1 73 ? 15.257 0.708 -11.273 1.00 96.75 73 ILE A CA 1
ATOM 583 C C . ILE A 1 73 ? 15.748 1.456 -10.035 1.00 96.75 73 ILE A C 1
ATOM 585 O O . ILE A 1 73 ? 15.813 2.683 -10.059 1.00 96.75 73 ILE A O 1
ATOM 589 N N . ALA A 1 74 ? 16.148 0.743 -8.981 1.00 95.81 74 ALA A N 1
ATOM 590 C CA . ALA A 1 74 ? 16.606 1.333 -7.726 1.00 95.81 74 ALA A CA 1
ATOM 591 C C . ALA A 1 74 ? 17.797 2.276 -7.951 1.00 95.81 74 ALA A C 1
ATOM 593 O O . ALA A 1 74 ? 17.807 3.409 -7.479 1.00 95.81 74 ALA A O 1
ATOM 594 N N . SER A 1 75 ? 18.764 1.849 -8.761 1.00 94.31 75 SER A N 1
ATOM 595 C CA . SER A 1 75 ? 19.934 2.634 -9.151 1.00 94.31 75 SER A CA 1
ATOM 596 C C . SER A 1 75 ? 19.553 3.906 -9.915 1.00 94.31 75 SER A C 1
ATOM 598 O O . SER A 1 75 ? 20.134 4.964 -9.668 1.00 94.31 75 SER A O 1
ATOM 600 N N . THR A 1 76 ? 18.563 3.836 -10.809 1.00 94.06 76 THR A N 1
ATOM 601 C CA . THR A 1 76 ? 18.045 5.004 -11.542 1.00 94.06 76 THR A CA 1
ATOM 602 C C . THR A 1 76 ? 17.312 5.964 -10.608 1.00 94.06 76 THR A C 1
ATOM 604 O O . THR A 1 76 ? 17.558 7.166 -10.652 1.00 94.06 76 THR A O 1
ATOM 607 N N . VAL A 1 77 ? 16.472 5.440 -9.715 1.00 94.00 77 VAL A N 1
ATOM 608 C CA . VAL A 1 77 ? 15.733 6.215 -8.709 1.00 94.00 77 VAL A CA 1
ATOM 609 C C . VAL A 1 77 ? 16.687 6.946 -7.762 1.00 94.00 77 VAL A C 1
ATOM 611 O O . VAL A 1 77 ? 16.520 8.141 -7.528 1.00 94.00 77 VAL A O 1
ATOM 614 N N . GLU A 1 78 ? 17.729 6.274 -7.268 1.00 90.75 78 GLU A N 1
ATOM 615 C CA . GLU A 1 78 ? 18.767 6.900 -6.439 1.00 90.75 78 GLU A CA 1
ATOM 616 C C . GLU A 1 78 ? 19.580 7.955 -7.195 1.00 90.75 78 GLU A C 1
ATOM 618 O O . GLU A 1 78 ? 20.031 8.937 -6.610 1.00 90.75 78 GLU A O 1
ATOM 623 N N . HIS A 1 79 ? 19.779 7.771 -8.500 1.00 89.00 79 HIS A N 1
ATOM 624 C CA . HIS A 1 79 ? 20.533 8.717 -9.314 1.00 89.00 79 HIS A CA 1
ATOM 625 C C . HIS A 1 79 ? 19.734 9.979 -9.674 1.00 89.00 79 HIS A C 1
ATOM 627 O O . HIS A 1 79 ? 20.311 11.068 -9.686 1.00 89.00 79 HIS A O 1
ATOM 633 N N . ALA A 1 80 ? 18.443 9.819 -9.981 1.00 88.94 80 ALA A N 1
ATOM 634 C CA . ALA A 1 80 ? 17.585 10.848 -10.566 1.00 88.94 80 ALA A CA 1
ATOM 635 C C . ALA A 1 80 ? 16.716 11.607 -9.545 1.00 88.94 80 ALA A C 1
ATOM 637 O O . ALA A 1 80 ? 16.233 12.696 -9.849 1.00 88.94 80 ALA A O 1
ATOM 638 N N . ILE A 1 81 ? 16.499 11.056 -8.344 1.00 86.88 81 ILE A N 1
ATOM 639 C CA . ILE A 1 81 ? 15.720 11.712 -7.284 1.00 86.88 81 ILE A CA 1
ATOM 640 C C . ILE A 1 81 ? 16.679 12.177 -6.175 1.00 86.88 81 ILE A C 1
ATOM 642 O O . ILE A 1 81 ? 17.198 11.336 -5.431 1.00 86.88 81 ILE A O 1
ATOM 646 N N . PRO A 1 82 ? 16.925 13.495 -6.037 1.00 68.00 82 PRO A N 1
ATOM 647 C CA . PRO A 1 82 ? 17.869 14.022 -5.058 1.00 68.00 82 PRO A CA 1
ATOM 648 C C . PRO A 1 82 ? 17.377 13.790 -3.626 1.00 68.00 82 PRO A C 1
ATOM 650 O O . PRO A 1 82 ? 16.194 13.942 -3.323 1.00 68.00 82 PRO A O 1
ATOM 653 N N . VAL A 1 83 ? 18.303 13.461 -2.725 1.00 66.75 83 VAL A N 1
ATOM 654 C CA . VAL A 1 83 ? 18.029 13.407 -1.280 1.00 66.75 83 VAL A CA 1
ATOM 655 C C . VAL A 1 83 ? 17.916 14.843 -0.750 1.00 66.75 83 VAL A C 1
ATOM 657 O O . VAL A 1 83 ? 18.624 15.728 -1.225 1.00 66.75 83 VAL A O 1
ATOM 660 N N . GLU A 1 84 ? 17.045 15.108 0.229 1.00 57.38 84 GLU A N 1
ATOM 661 C CA . GLU A 1 84 ? 16.800 16.458 0.783 1.00 57.38 84 GLU A CA 1
ATOM 662 C C . GLU A 1 84 ? 18.084 17.198 1.207 1.00 57.38 84 GLU A C 1
ATOM 664 O O . GLU A 1 84 ? 18.194 18.411 1.032 1.00 57.38 84 GLU A O 1
ATOM 669 N N . THR A 1 85 ? 19.097 16.470 1.682 1.00 51.38 85 THR A N 1
ATOM 670 C CA . THR A 1 85 ? 20.427 17.007 2.017 1.00 51.38 85 THR A CA 1
ATOM 671 C C . THR A 1 85 ? 21.211 17.514 0.803 1.00 51.38 85 THR A C 1
ATOM 673 O O . THR A 1 85 ? 22.025 18.425 0.939 1.00 51.38 85 THR A O 1
ATOM 676 N N . GLU A 1 86 ? 20.957 16.977 -0.391 1.00 51.22 86 GLU A N 1
ATOM 677 C CA . GLU A 1 86 ? 21.597 17.394 -1.643 1.00 51.22 86 GLU A CA 1
ATOM 678 C C . GLU A 1 86 ? 20.923 18.622 -2.272 1.00 51.22 86 GLU A C 1
ATOM 680 O O . GLU A 1 86 ? 21.604 19.390 -2.949 1.00 51.22 86 GLU A O 1
ATOM 685 N N . ARG A 1 87 ? 19.636 18.891 -1.981 1.00 50.56 87 ARG A N 1
ATOM 686 C CA . ARG A 1 87 ? 18.952 20.135 -2.405 1.00 50.56 87 ARG A CA 1
ATOM 687 C C . ARG A 1 87 ? 19.599 21.393 -1.794 1.00 50.56 87 ARG A C 1
ATOM 689 O O . ARG A 1 87 ? 19.539 22.466 -2.388 1.00 50.56 87 ARG A O 1
ATOM 696 N N . ALA A 1 88 ? 20.252 21.268 -0.635 1.00 48.25 88 ALA A N 1
ATOM 697 C CA . ALA A 1 88 ? 20.951 22.365 0.044 1.00 48.25 88 ALA A CA 1
ATOM 698 C C . ALA A 1 88 ? 22.388 22.608 -0.471 1.00 48.25 88 ALA A C 1
ATOM 700 O O . ALA A 1 88 ? 22.964 23.672 -0.230 1.00 48.25 88 ALA A O 1
ATOM 701 N N . ALA A 1 89 ? 22.979 21.648 -1.190 1.00 52.03 89 ALA A N 1
ATOM 702 C CA . ALA A 1 89 ? 24.349 21.732 -1.682 1.00 52.03 89 ALA A CA 1
ATOM 703 C C . ALA A 1 89 ? 24.384 22.365 -3.084 1.00 52.03 89 ALA A C 1
ATOM 705 O O . ALA A 1 89 ? 24.393 21.678 -4.104 1.00 52.03 89 ALA A O 1
ATOM 706 N N . LYS A 1 90 ? 24.426 23.702 -3.137 1.00 44.81 90 LYS A N 1
ATOM 707 C CA . LYS A 1 90 ? 24.674 24.461 -4.376 1.00 44.81 90 LYS A CA 1
ATOM 708 C C . LYS A 1 90 ? 26.025 24.046 -4.977 1.00 44.81 90 LYS A C 1
ATOM 710 O O . LYS A 1 90 ? 27.062 24.431 -4.445 1.00 44.81 90 LYS A O 1
ATOM 715 N N . GLY A 1 91 ? 26.021 23.280 -6.072 1.00 50.12 91 GLY A N 1
ATOM 716 C CA . GLY A 1 91 ? 27.241 23.018 -6.850 1.00 50.12 91 GLY A CA 1
ATOM 717 C C . GLY A 1 91 ? 27.392 21.653 -7.529 1.00 50.12 91 GLY A C 1
ATOM 718 O O . GLY A 1 91 ? 28.454 21.412 -8.095 1.00 50.12 91 GLY A O 1
ATOM 719 N N . ARG A 1 92 ? 26.401 20.751 -7.501 1.00 51.47 92 ARG A N 1
ATOM 720 C CA . ARG A 1 92 ? 26.432 19.551 -8.362 1.00 51.47 92 ARG A CA 1
ATOM 721 C C . ARG A 1 92 ? 25.773 19.842 -9.709 1.00 51.47 92 ARG A C 1
ATOM 723 O O . ARG A 1 92 ? 24.775 20.553 -9.741 1.00 51.47 92 ARG A O 1
ATOM 730 N N . GLU A 1 93 ? 26.344 19.289 -10.784 1.00 54.44 93 GLU A N 1
ATOM 731 C CA . GLU A 1 93 ? 25.736 19.255 -12.124 1.00 54.44 93 GLU A CA 1
ATOM 732 C C . GLU A 1 93 ? 24.248 18.904 -12.001 1.00 54.44 93 GLU A C 1
ATOM 734 O O . GLU A 1 93 ? 23.910 17.914 -11.343 1.00 54.44 93 GLU A O 1
AT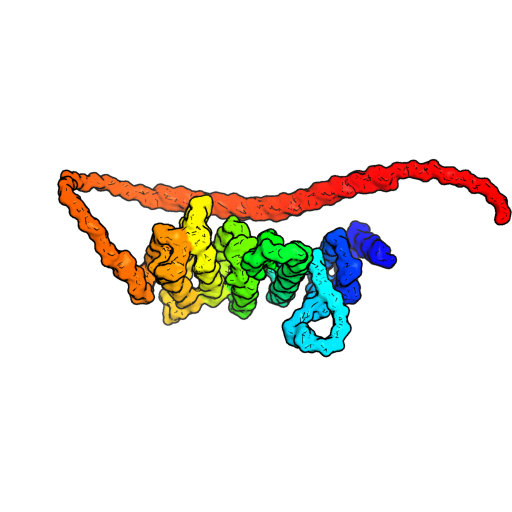OM 739 N N . GLU A 1 94 ? 23.371 19.735 -12.577 1.00 60.69 94 GLU A N 1
ATOM 740 C CA . GLU A 1 94 ? 21.925 19.502 -12.591 1.00 60.69 94 GLU A CA 1
ATOM 741 C C . GLU A 1 94 ? 21.651 18.189 -13.324 1.00 60.69 94 GLU A C 1
ATOM 743 O O . GLU A 1 94 ? 21.659 18.107 -14.552 1.00 60.69 94 GLU A O 1
ATOM 748 N N . ARG A 1 95 ? 21.461 17.122 -12.549 1.00 72.88 95 ARG A N 1
ATOM 749 C CA . ARG A 1 95 ? 21.027 15.837 -13.083 1.00 72.88 95 ARG A CA 1
ATOM 750 C C . ARG A 1 95 ? 19.560 15.973 -13.485 1.00 72.88 95 ARG A C 1
ATOM 752 O O . ARG A 1 95 ? 18.793 16.544 -12.704 1.00 72.88 95 ARG A O 1
ATOM 759 N N . PRO A 1 96 ? 19.153 15.441 -14.650 1.00 81.31 96 PRO A N 1
ATOM 760 C CA . PRO A 1 96 ? 17.744 15.399 -15.012 1.00 81.31 96 PRO A CA 1
ATOM 761 C C . PRO A 1 96 ? 16.931 14.712 -13.907 1.00 81.31 96 PRO A C 1
ATOM 763 O O . PRO A 1 96 ? 17.388 13.753 -13.296 1.00 81.31 96 PRO A O 1
ATOM 766 N N . SER A 1 97 ? 15.731 15.192 -13.611 1.00 86.94 97 SER A N 1
ATOM 767 C CA . SER A 1 97 ? 14.830 14.477 -12.704 1.00 86.94 97 SER A CA 1
ATOM 768 C C . SER A 1 97 ? 13.993 13.459 -13.482 1.00 86.94 97 SER A C 1
ATOM 770 O O . SER A 1 97 ? 13.872 13.534 -14.707 1.00 86.94 97 SER A O 1
ATOM 772 N N . LEU A 1 98 ? 13.405 12.482 -12.786 1.00 88.88 98 LEU A N 1
ATOM 773 C CA . LEU A 1 98 ? 12.403 11.608 -13.407 1.00 88.88 98 LEU A CA 1
ATOM 774 C C . LEU A 1 98 ? 11.174 12.429 -13.811 1.00 88.88 98 LEU A C 1
ATOM 776 O O . LEU A 1 98 ? 10.712 13.254 -13.024 1.00 88.88 98 LEU A O 1
ATOM 780 N N . SER A 1 99 ? 10.620 12.157 -14.996 1.00 89.31 99 SER A N 1
ATOM 781 C CA . SER A 1 99 ? 9.333 12.711 -15.431 1.00 89.31 99 SER A CA 1
ATOM 782 C C . SER A 1 99 ? 8.148 12.047 -14.710 1.00 89.31 99 SER A C 1
ATOM 784 O O . SER A 1 99 ? 8.303 11.079 -13.950 1.00 89.31 99 SER A O 1
ATOM 786 N N . LYS A 1 100 ? 6.931 12.552 -14.951 1.00 87.69 100 LYS A N 1
ATOM 787 C CA . LYS A 1 100 ? 5.694 11.990 -14.378 1.00 87.69 100 LYS A CA 1
ATOM 788 C C . LYS A 1 100 ? 5.386 10.611 -14.966 1.00 87.69 100 LYS A C 1
ATOM 790 O O . LYS A 1 100 ? 4.960 9.708 -14.242 1.00 87.69 100 LYS A O 1
ATOM 795 N N . GLU A 1 101 ? 5.648 10.441 -16.254 1.00 87.75 101 GLU A N 1
ATOM 796 C CA . GLU A 1 101 ? 5.463 9.214 -17.026 1.00 87.75 101 GLU A CA 1
ATOM 797 C C . GLU A 1 101 ? 6.460 8.155 -16.547 1.00 87.75 101 GLU A C 1
ATOM 799 O O . GLU A 1 101 ? 6.057 7.049 -16.184 1.00 87.75 101 GLU A O 1
ATOM 804 N N . ALA A 1 102 ? 7.734 8.542 -16.401 1.00 90.25 102 ALA A N 1
ATOM 805 C 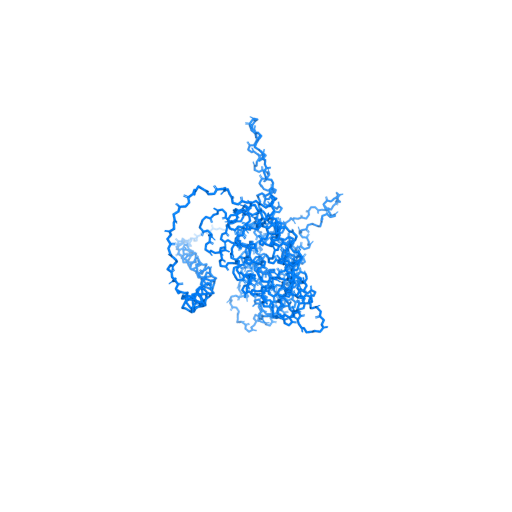CA . ALA A 1 102 ? 8.785 7.701 -15.833 1.00 90.25 102 ALA A CA 1
ATOM 806 C C . ALA A 1 102 ? 8.411 7.198 -14.435 1.00 90.25 102 ALA A C 1
ATOM 808 O O . ALA A 1 102 ? 8.440 6.000 -14.159 1.00 90.25 102 ALA A O 1
ATOM 809 N N . SER A 1 103 ? 7.992 8.114 -13.560 1.00 91.62 103 SER A N 1
ATOM 810 C CA . SER A 1 103 ? 7.590 7.781 -12.192 1.00 91.62 103 SER A CA 1
ATOM 811 C C . SER A 1 103 ? 6.409 6.802 -12.169 1.00 91.62 103 SER A C 1
ATOM 813 O O . SER A 1 103 ? 6.385 5.886 -11.353 1.00 91.62 103 SER A O 1
ATOM 815 N N . SER A 1 104 ? 5.452 6.944 -13.091 1.00 89.69 104 SER A N 1
ATOM 816 C CA . SER A 1 104 ? 4.286 6.054 -13.190 1.00 89.69 104 SER A CA 1
ATOM 817 C C . SER A 1 104 ? 4.669 4.654 -13.679 1.00 89.69 104 SER A C 1
ATOM 819 O O . SER A 1 104 ? 4.269 3.658 -13.074 1.00 89.69 104 SER A O 1
ATOM 821 N N . ALA A 1 105 ? 5.499 4.565 -14.723 1.00 90.50 105 ALA A N 1
ATOM 822 C CA . ALA A 1 105 ? 5.971 3.291 -15.260 1.00 90.50 105 ALA A CA 1
ATOM 823 C C . ALA A 1 105 ? 6.806 2.509 -14.232 1.00 90.50 105 ALA A C 1
ATOM 825 O O . ALA A 1 105 ? 6.594 1.309 -14.037 1.00 90.50 105 ALA A O 1
ATOM 826 N N . LEU A 1 106 ? 7.706 3.194 -13.519 1.00 94.44 106 LEU A N 1
ATOM 827 C CA . LEU A 1 106 ? 8.509 2.580 -12.462 1.00 94.44 106 LEU A CA 1
ATOM 828 C C . LEU A 1 106 ? 7.648 2.160 -11.264 1.00 94.44 106 LEU A C 1
ATOM 830 O O . LEU A 1 106 ? 7.824 1.054 -10.755 1.00 94.44 106 LEU A O 1
ATOM 834 N N . ALA A 1 107 ? 6.682 2.985 -10.844 1.00 94.38 107 ALA A N 1
ATOM 835 C CA . ALA A 1 107 ? 5.770 2.642 -9.753 1.00 94.38 107 ALA A CA 1
ATOM 836 C C . ALA A 1 107 ? 4.935 1.385 -10.059 1.00 94.38 107 ALA A C 1
ATOM 838 O O . ALA A 1 107 ? 4.756 0.545 -9.173 1.00 94.38 107 ALA A O 1
ATOM 839 N N . ARG A 1 108 ? 4.489 1.203 -11.312 1.00 93.12 108 ARG A N 1
ATOM 840 C CA . ARG A 1 108 ? 3.793 -0.016 -11.765 1.00 93.12 108 ARG A CA 1
ATOM 841 C C . ARG A 1 108 ? 4.655 -1.264 -11.565 1.00 93.12 108 ARG A C 1
ATOM 843 O O . ARG A 1 108 ? 4.206 -2.235 -10.961 1.00 93.12 108 ARG A O 1
ATOM 850 N N . ILE A 1 109 ? 5.907 -1.232 -12.021 1.00 95.44 109 ILE A N 1
ATOM 851 C CA . ILE A 1 109 ? 6.827 -2.373 -11.896 1.00 95.44 109 ILE A CA 1
ATOM 852 C C . ILE A 1 109 ? 7.171 -2.645 -10.428 1.00 95.44 109 ILE A C 1
ATOM 854 O O . ILE A 1 109 ? 7.136 -3.795 -9.989 1.00 95.44 109 ILE A O 1
ATOM 858 N N . LEU A 1 110 ? 7.465 -1.601 -9.649 1.00 97.56 110 LEU A N 1
ATOM 859 C CA . LEU A 1 110 ? 7.780 -1.716 -8.223 1.00 97.56 110 LEU A CA 1
ATOM 860 C C . LEU A 1 110 ? 6.604 -2.289 -7.427 1.00 97.56 110 LEU A C 1
ATOM 862 O O . LEU A 1 110 ? 6.806 -3.170 -6.597 1.00 97.56 110 LEU A O 1
ATOM 866 N N . THR A 1 111 ? 5.373 -1.880 -7.739 1.00 96.31 111 THR A N 1
ATOM 867 C CA . THR A 1 111 ? 4.154 -2.474 -7.167 1.00 96.31 111 THR A CA 1
ATOM 868 C C . THR A 1 111 ? 4.112 -3.984 -7.406 1.00 96.31 111 THR A C 1
ATOM 870 O O . THR A 1 111 ? 3.774 -4.749 -6.502 1.00 96.31 111 THR A O 1
ATOM 873 N N . ARG A 1 112 ? 4.544 -4.445 -8.588 1.00 95.88 112 ARG A N 1
ATOM 874 C CA . ARG A 1 112 ? 4.586 -5.876 -8.907 1.00 95.88 112 ARG A CA 1
ATOM 875 C C . ARG A 1 112 ? 5.658 -6.650 -8.149 1.00 95.88 112 ARG A C 1
ATOM 877 O O . ARG A 1 112 ? 5.407 -7.790 -7.760 1.00 95.88 112 ARG A O 1
ATOM 884 N N . PHE A 1 113 ? 6.804 -6.025 -7.879 1.00 97.12 113 PHE A N 1
ATOM 885 C CA . PHE A 1 113 ? 7.807 -6.573 -6.962 1.00 97.12 113 PHE A CA 1
ATOM 886 C C . PHE A 1 113 ? 7.268 -6.688 -5.533 1.00 97.12 113 PHE A C 1
ATOM 888 O O . PHE A 1 113 ? 7.432 -7.728 -4.902 1.00 97.12 113 PHE A O 1
ATOM 895 N N . VAL A 1 114 ? 6.587 -5.652 -5.036 1.00 97.31 114 VAL A N 1
ATOM 896 C CA . VAL A 1 114 ? 6.013 -5.639 -3.680 1.00 97.31 114 VAL A CA 1
ATOM 897 C C . VAL A 1 114 ? 4.956 -6.733 -3.501 1.00 97.31 114 VAL A C 1
ATOM 899 O O . VAL A 1 114 ? 4.938 -7.419 -2.479 1.00 97.31 114 VAL A O 1
ATOM 902 N N . LEU A 1 115 ? 4.098 -6.925 -4.504 1.00 94.75 115 LEU A N 1
ATOM 903 C CA . LEU A 1 115 ? 3.025 -7.924 -4.486 1.00 94.75 115 LEU A CA 1
ATOM 904 C C . LEU A 1 115 ? 3.491 -9.344 -4.854 1.00 94.75 115 LEU A C 1
ATOM 906 O O . LEU A 1 115 ? 2.700 -10.283 -4.788 1.00 94.75 115 LEU A O 1
ATOM 910 N N . GLY A 1 116 ? 4.758 -9.523 -5.241 1.00 92.69 116 GLY A N 1
ATOM 911 C CA . GLY A 1 116 ? 5.305 -10.825 -5.615 1.00 92.69 116 GLY A CA 1
ATOM 912 C C . GLY A 1 116 ? 4.720 -11.399 -6.911 1.00 92.69 116 GLY A C 1
ATOM 913 O O . GLY A 1 116 ? 4.643 -12.618 -7.057 1.00 92.69 116 GLY A O 1
ATOM 914 N N . PHE A 1 117 ? 4.310 -10.572 -7.880 1.00 93.31 117 PHE A N 1
ATOM 915 C CA . PHE A 1 117 ? 3.769 -11.084 -9.152 1.00 93.31 117 PHE A CA 1
ATOM 916 C C . PHE A 1 117 ? 4.795 -11.905 -9.950 1.00 93.31 117 PHE A C 1
ATOM 918 O O . PHE A 1 117 ? 4.425 -12.817 -10.688 1.00 93.31 117 PHE A O 1
ATOM 925 N N . TYR A 1 118 ? 6.092 -11.665 -9.744 1.00 93.25 118 TYR A N 1
ATOM 926 C CA . TYR A 1 118 ? 7.160 -12.434 -10.378 1.00 93.25 118 TYR A CA 1
ATOM 927 C C . TYR A 1 118 ? 7.403 -13.758 -9.647 1.00 93.25 118 TYR A C 1
ATOM 929 O O . TYR A 1 118 ? 8.348 -13.903 -8.875 1.00 93.25 118 TYR A O 1
ATOM 937 N N . GLN A 1 119 ? 6.550 -14.749 -9.919 1.00 90.19 119 GLN A N 1
ATOM 938 C CA . GLN A 1 119 ? 6.658 -16.113 -9.377 1.00 90.19 119 GLN A CA 1
ATOM 939 C C . GLN A 1 119 ? 6.565 -16.188 -7.840 1.00 90.19 119 GLN A C 1
ATOM 941 O O . GLN A 1 119 ? 7.158 -17.081 -7.237 1.00 90.19 119 GLN A O 1
ATOM 946 N N . ARG A 1 120 ? 5.817 -15.274 -7.201 1.00 90.81 120 ARG A N 1
ATOM 947 C CA . ARG A 1 120 ? 5.679 -15.181 -5.732 1.00 90.81 120 ARG A CA 1
ATOM 948 C C . ARG A 1 120 ? 7.000 -14.931 -5.001 1.00 90.81 120 ARG A C 1
ATOM 950 O O . ARG A 1 120 ? 7.118 -15.244 -3.819 1.00 90.81 120 ARG A O 1
ATOM 957 N N . ASP A 1 121 ? 7.990 -14.372 -5.692 1.00 91.75 121 ASP A N 1
ATOM 958 C CA . ASP A 1 121 ? 9.248 -13.981 -5.072 1.00 91.75 121 ASP A CA 1
ATOM 959 C C . ASP A 1 121 ? 9.082 -12.679 -4.282 1.00 91.75 121 ASP A C 1
ATOM 961 O O . ASP A 1 121 ? 8.790 -11.626 -4.848 1.00 91.75 121 ASP A O 1
ATOM 965 N N . LEU A 1 122 ? 9.281 -12.773 -2.967 1.00 93.19 122 LEU A N 1
ATOM 966 C CA . LEU A 1 122 ? 9.192 -11.661 -2.021 1.00 93.19 122 LEU A CA 1
ATOM 967 C C . LEU A 1 122 ? 10.568 -11.189 -1.527 1.00 93.19 122 LEU A C 1
ATOM 969 O O . LEU A 1 122 ? 10.636 -10.314 -0.667 1.00 93.19 122 LEU A O 1
ATOM 973 N N . THR A 1 123 ? 11.671 -11.726 -2.060 1.00 93.69 123 THR A N 1
ATOM 974 C CA . THR A 1 123 ? 13.039 -11.367 -1.632 1.00 93.69 123 THR A CA 1
ATOM 975 C C . THR A 1 123 ? 13.333 -9.873 -1.770 1.00 93.69 123 THR A C 1
ATOM 977 O O . THR A 1 123 ? 14.063 -9.306 -0.961 1.00 93.69 123 THR A O 1
ATOM 980 N N . LEU A 1 124 ? 12.719 -9.222 -2.760 1.00 95.38 124 LEU A N 1
ATOM 981 C CA . LEU A 1 124 ? 12.868 -7.794 -3.037 1.00 95.38 124 LEU A CA 1
ATOM 982 C C . LEU A 1 124 ? 11.666 -6.961 -2.564 1.00 95.38 124 LEU A C 1
ATOM 984 O O . LEU A 1 124 ? 11.601 -5.773 -2.863 1.00 95.38 124 LEU A O 1
ATOM 988 N N . GLN A 1 125 ? 10.723 -7.540 -1.811 1.00 95.94 125 GLN A N 1
ATOM 989 C CA . GLN A 1 125 ? 9.477 -6.871 -1.418 1.00 95.94 125 GLN A CA 1
ATOM 990 C C . GLN A 1 125 ? 9.723 -5.573 -0.630 1.00 95.94 125 GLN A C 1
ATOM 992 O O . GLN A 1 125 ? 9.217 -4.516 -1.002 1.00 95.94 125 GLN A O 1
ATOM 997 N N . VAL A 1 126 ? 10.507 -5.637 0.451 1.00 96.94 126 VAL A N 1
ATOM 998 C CA . VAL A 1 126 ? 10.820 -4.463 1.286 1.00 96.94 126 VAL A CA 1
ATOM 999 C C . VAL A 1 126 ? 11.618 -3.402 0.522 1.00 96.94 126 VAL A C 1
ATOM 1001 O O . VAL A 1 126 ? 11.183 -2.249 0.513 1.00 96.94 126 VAL A O 1
ATOM 1004 N N . PRO A 1 127 ? 12.747 -3.721 -0.144 1.00 97.06 127 PRO A N 1
ATOM 1005 C CA . PRO A 1 127 ? 13.489 -2.698 -0.876 1.00 97.06 127 PRO A CA 1
ATOM 1006 C C . PRO A 1 127 ? 12.678 -2.113 -2.047 1.00 97.06 127 PRO A C 1
ATOM 1008 O O . PRO A 1 127 ? 12.762 -0.910 -2.292 1.00 97.06 127 PRO A O 1
ATOM 1011 N N . ALA A 1 128 ? 11.818 -2.899 -2.708 1.00 97.75 128 ALA A N 1
ATOM 1012 C CA . ALA A 1 128 ? 10.894 -2.381 -3.716 1.00 97.75 128 ALA A CA 1
ATOM 1013 C C . ALA A 1 128 ? 9.836 -1.444 -3.135 1.00 97.75 128 ALA A C 1
ATOM 1015 O O . ALA A 1 128 ? 9.553 -0.417 -3.743 1.00 97.75 128 ALA A O 1
ATOM 1016 N N . MET A 1 129 ? 9.300 -1.738 -1.950 1.00 98.06 129 MET A N 1
ATOM 1017 C CA . MET A 1 129 ? 8.352 -0.860 -1.263 1.00 98.06 129 MET A CA 1
ATOM 1018 C C . MET A 1 129 ? 8.987 0.491 -0.904 1.00 98.06 129 MET A C 1
ATOM 1020 O O . MET A 1 129 ? 8.369 1.531 -1.112 1.00 98.06 129 MET A O 1
ATOM 1024 N N . LEU A 1 130 ? 10.225 0.496 -0.403 1.00 96.12 130 LEU A N 1
ATOM 1025 C CA . LEU A 1 130 ? 10.941 1.737 -0.082 1.00 96.12 130 LEU A CA 1
ATOM 1026 C C . LEU A 1 130 ? 11.266 2.550 -1.345 1.00 96.12 130 LEU A C 1
ATOM 1028 O O . LEU A 1 130 ? 11.146 3.775 -1.357 1.00 96.12 130 LEU A O 1
ATOM 1032 N N . CYS A 1 131 ? 11.629 1.868 -2.433 1.00 96.62 131 CYS A N 1
ATOM 1033 C CA . CYS A 1 131 ? 11.826 2.505 -3.732 1.00 96.62 131 CYS A CA 1
ATOM 1034 C C . CYS A 1 131 ? 10.508 3.092 -4.274 1.00 96.62 131 CYS A C 1
ATOM 1036 O O . CYS A 1 131 ? 10.486 4.231 -4.738 1.00 96.62 131 CYS A O 1
ATOM 1038 N N . LEU A 1 132 ? 9.395 2.360 -4.143 1.00 96.69 132 LEU A N 1
ATOM 1039 C CA . LEU A 1 132 ? 8.052 2.798 -4.532 1.00 96.69 132 LEU A CA 1
ATOM 1040 C C . LEU A 1 132 ? 7.622 4.045 -3.758 1.00 96.69 132 LEU A C 1
ATOM 1042 O O . LEU A 1 132 ? 7.132 4.994 -4.361 1.00 96.69 132 LEU A O 1
ATOM 1046 N N . GLU A 1 133 ? 7.860 4.072 -2.446 1.00 94.56 133 GLU A N 1
ATOM 1047 C CA . GLU A 1 133 ? 7.617 5.240 -1.599 1.00 94.56 133 GLU A CA 1
ATOM 1048 C C . GLU A 1 133 ? 8.370 6.474 -2.117 1.00 94.56 133 GLU A C 1
ATOM 1050 O O . GLU A 1 133 ? 7.783 7.549 -2.260 1.00 94.56 133 GLU A O 1
ATOM 1055 N N . LYS A 1 134 ? 9.656 6.319 -2.451 1.00 93.62 134 LYS A N 1
ATOM 1056 C CA . LYS A 1 134 ? 10.492 7.408 -2.972 1.00 93.62 134 LYS A CA 1
ATOM 1057 C C . LYS A 1 134 ? 9.994 7.919 -4.330 1.00 93.62 134 LYS A C 1
ATOM 1059 O O . LYS A 1 134 ? 9.887 9.130 -4.519 1.00 93.62 134 LYS A O 1
ATOM 1064 N N . VAL A 1 135 ? 9.643 7.015 -5.247 1.00 93.88 135 VAL A N 1
ATOM 1065 C CA . VAL A 1 135 ? 9.086 7.362 -6.568 1.00 93.88 135 VAL A CA 1
ATOM 1066 C C . VAL A 1 135 ? 7.733 8.062 -6.437 1.00 93.88 135 VAL A C 1
ATOM 1068 O O . VAL A 1 135 ? 7.495 9.070 -7.102 1.00 93.88 135 VAL A O 1
ATOM 1071 N N . TYR A 1 136 ? 6.860 7.568 -5.559 1.00 92.31 136 TYR A N 1
ATOM 1072 C CA . TYR A 1 136 ? 5.549 8.163 -5.325 1.00 92.31 136 TYR A CA 1
ATOM 1073 C C . TYR A 1 136 ? 5.662 9.598 -4.806 1.00 92.31 136 TYR A C 1
ATOM 1075 O O . TYR A 1 136 ? 5.050 10.500 -5.375 1.00 92.31 136 TYR A O 1
ATOM 1083 N N . ARG A 1 137 ? 6.489 9.832 -3.777 1.00 89.75 137 ARG A N 1
ATOM 1084 C CA . ARG A 1 137 ? 6.703 11.183 -3.231 1.00 89.75 137 ARG A CA 1
ATOM 1085 C C . ARG A 1 137 ? 7.269 12.141 -4.271 1.00 89.75 137 ARG A C 1
ATOM 1087 O O . ARG A 1 137 ? 6.797 13.262 -4.382 1.00 89.75 137 ARG A O 1
ATOM 1094 N N . HIS A 1 138 ? 8.227 11.693 -5.080 1.00 90.56 138 HIS A N 1
ATOM 1095 C CA . HIS A 1 138 ? 8.752 12.517 -6.170 1.00 90.56 138 HIS A CA 1
ATOM 1096 C C . HIS A 1 138 ? 7.665 12.887 -7.184 1.00 90.56 138 HIS A C 1
ATOM 1098 O O . HIS A 1 138 ? 7.586 14.032 -7.618 1.00 90.56 138 HIS A O 1
ATOM 1104 N N . LYS A 1 139 ? 6.771 11.952 -7.530 1.00 89.56 139 LYS A N 1
ATOM 1105 C CA . LYS A 1 139 ? 5.632 12.250 -8.412 1.00 89.56 139 LYS A CA 1
ATOM 1106 C C . LYS A 1 139 ? 4.685 13.289 -7.796 1.00 89.56 139 LYS A C 1
ATOM 1108 O O . LYS A 1 139 ? 4.195 14.140 -8.536 1.00 89.56 139 LYS A O 1
ATOM 1113 N N . VAL A 1 140 ? 4.448 13.235 -6.482 1.00 86.19 140 VAL A N 1
ATOM 1114 C CA . VAL A 1 140 ? 3.696 14.268 -5.743 1.00 86.19 140 VAL A CA 1
ATOM 1115 C C . VAL A 1 140 ? 4.380 15.629 -5.879 1.00 86.19 140 VAL A C 1
ATOM 1117 O O . VAL A 1 140 ? 3.739 16.570 -6.338 1.00 86.19 140 VAL A O 1
ATOM 1120 N N . ASP A 1 141 ? 5.681 15.720 -5.582 1.00 85.31 141 ASP A N 1
ATOM 1121 C CA . ASP A 1 141 ? 6.458 16.966 -5.690 1.00 85.31 141 ASP A CA 1
ATOM 1122 C C . ASP A 1 141 ? 6.335 17.589 -7.097 1.00 85.31 141 ASP A C 1
ATOM 1124 O O . ASP A 1 141 ? 6.050 18.777 -7.240 1.00 85.31 141 ASP A O 1
ATOM 1128 N N . LEU A 1 142 ? 6.457 16.779 -8.158 1.00 85.69 142 LEU A N 1
ATOM 1129 C CA . LEU A 1 142 ? 6.308 17.245 -9.545 1.00 85.69 142 LEU A CA 1
ATOM 1130 C C . LEU A 1 142 ? 4.904 17.773 -9.877 1.00 85.69 142 LEU A C 1
ATOM 1132 O O . LEU A 1 142 ? 4.741 18.576 -10.804 1.00 85.69 142 LEU A O 1
ATOM 1136 N N . LEU A 1 143 ? 3.866 17.259 -9.216 1.00 83.19 143 LEU A N 1
ATOM 1137 C CA . LEU A 1 143 ? 2.493 17.723 -9.405 1.00 83.19 143 LEU A CA 1
ATOM 1138 C C . LEU A 1 143 ? 2.264 19.047 -8.681 1.00 83.19 143 LEU A C 1
ATOM 1140 O O . LEU A 1 143 ? 1.723 19.963 -9.302 1.00 83.19 143 LEU A O 1
ATOM 1144 N N . LEU A 1 144 ? 2.759 19.169 -7.448 1.00 79.44 144 LEU A N 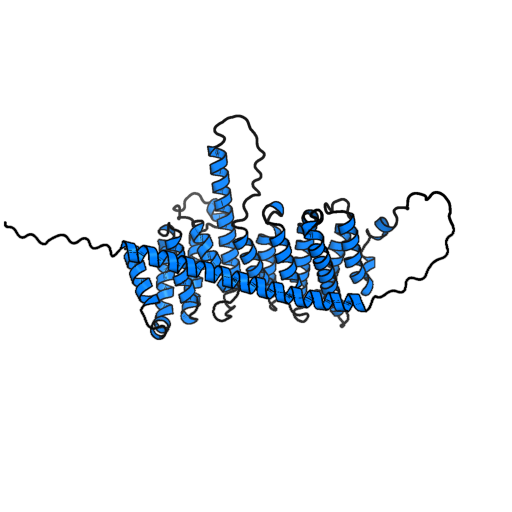1
ATOM 1145 C CA . LEU A 1 144 ? 2.732 20.413 -6.680 1.00 79.44 144 LEU A CA 1
ATOM 1146 C C . LEU A 1 144 ? 3.476 21.533 -7.415 1.00 79.44 144 LEU A C 1
ATOM 1148 O O . LEU A 1 144 ? 2.910 22.601 -7.643 1.00 79.44 144 LEU A O 1
ATOM 1152 N N . ASP A 1 145 ? 4.696 21.271 -7.891 1.00 80.69 145 ASP A N 1
ATOM 1153 C CA . ASP A 1 145 ? 5.488 22.249 -8.647 1.00 80.69 145 ASP A CA 1
ATOM 1154 C C . ASP A 1 145 ? 4.771 22.714 -9.922 1.00 80.69 145 ASP A C 1
ATOM 1156 O O . ASP A 1 145 ? 4.819 23.891 -10.292 1.00 80.69 145 ASP A O 1
ATOM 1160 N N . ALA A 1 146 ? 4.097 21.795 -10.618 1.00 79.00 146 ALA A N 1
ATOM 1161 C CA . ALA A 1 146 ? 3.332 22.123 -11.815 1.00 79.00 146 ALA A CA 1
ATOM 1162 C C . ALA A 1 146 ? 2.081 22.955 -11.492 1.00 79.00 146 ALA A C 1
ATOM 1164 O O . ALA A 1 146 ? 1.768 23.878 -12.245 1.00 79.00 146 ALA A O 1
ATOM 1165 N N . ALA A 1 147 ? 1.385 22.656 -10.392 1.00 74.88 147 ALA A N 1
ATOM 1166 C CA . ALA A 1 147 ? 0.231 23.425 -9.935 1.00 74.88 147 ALA A CA 1
ATOM 1167 C C . ALA A 1 147 ? 0.634 24.858 -9.554 1.00 74.88 147 ALA A C 1
ATOM 1169 O O . ALA A 1 147 ? 0.070 25.810 -10.089 1.00 74.88 147 ALA A O 1
ATOM 1170 N N . VAL A 1 148 ? 1.690 25.024 -8.749 1.00 76.38 148 VAL A N 1
ATOM 1171 C CA . VAL A 1 148 ? 2.216 26.342 -8.344 1.00 76.38 148 VAL A CA 1
ATOM 1172 C C . VAL A 1 148 ? 2.616 27.191 -9.557 1.00 76.38 148 VAL A C 1
ATOM 1174 O O . VAL A 1 148 ? 2.324 28.390 -9.613 1.00 76.38 148 VAL A O 1
ATOM 1177 N N . LYS A 1 149 ? 3.258 26.585 -10.564 1.00 75.88 149 LYS A N 1
ATOM 1178 C CA . LYS A 1 149 ? 3.643 27.281 -11.806 1.00 75.88 149 LYS A CA 1
ATOM 1179 C C . LYS A 1 149 ? 2.439 27.737 -12.635 1.00 75.88 149 LYS A C 1
ATOM 1181 O O . LYS A 1 149 ? 2.500 28.805 -13.236 1.00 75.88 149 LYS A O 1
ATOM 1186 N N . LYS A 1 150 ? 1.347 26.967 -12.659 1.00 70.94 150 LYS A N 1
ATOM 1187 C CA . LYS A 1 150 ? 0.108 27.370 -13.346 1.00 70.94 150 LYS A CA 1
ATOM 1188 C C . LYS A 1 150 ? -0.565 28.541 -12.634 1.00 70.94 150 LYS A C 1
ATOM 1190 O O . LYS A 1 150 ? -0.828 29.556 -13.268 1.00 70.94 150 LYS A O 1
ATOM 1195 N N . THR A 1 151 ? -0.724 28.462 -11.312 1.00 62.44 151 THR A N 1
ATOM 1196 C CA . THR A 1 151 ? -1.335 29.539 -10.517 1.00 62.44 151 THR A CA 1
ATOM 1197 C C . THR A 1 151 ? -0.546 30.849 -10.616 1.00 62.44 151 THR A C 1
ATOM 1199 O O . THR A 1 151 ? -1.127 31.925 -10.718 1.00 62.44 151 THR A O 1
ATOM 1202 N N . SER A 1 152 ? 0.789 30.786 -10.641 1.00 62.00 152 SER A N 1
ATOM 1203 C CA . SER A 1 152 ? 1.641 31.978 -10.791 1.00 62.00 152 SER A CA 1
ATOM 1204 C C . SER A 1 152 ? 1.633 32.577 -12.204 1.00 62.00 152 SER A C 1
ATOM 1206 O O . SER A 1 152 ? 1.829 33.784 -12.339 1.00 62.00 152 SER A O 1
ATOM 1208 N N . ALA A 1 153 ? 1.361 31.780 -13.242 1.00 59.94 153 ALA A N 1
ATOM 1209 C CA . ALA A 1 153 ? 1.137 32.280 -14.599 1.00 59.94 153 ALA A CA 1
ATOM 1210 C C . ALA A 1 153 ? -0.255 32.923 -14.774 1.00 59.94 153 ALA A C 1
ATOM 1212 O O . ALA A 1 153 ? -0.396 33.875 -15.539 1.00 59.94 153 ALA A O 1
ATOM 1213 N N . GLU A 1 154 ? -1.266 32.441 -14.045 1.00 55.91 154 GLU A N 1
ATOM 1214 C CA . GLU A 1 154 ? -2.646 32.952 -14.088 1.00 55.91 154 GLU A CA 1
ATOM 1215 C C . GLU A 1 154 ? -2.854 34.197 -13.198 1.00 55.91 154 GLU A C 1
ATOM 1217 O O . GLU A 1 154 ? -3.586 35.110 -13.576 1.00 55.91 154 GLU A O 1
ATOM 1222 N N . CYS A 1 155 ? -2.122 34.332 -12.084 1.00 46.75 155 CYS A N 1
ATOM 1223 C CA . CYS A 1 155 ? -2.154 35.505 -11.190 1.00 46.75 155 CYS A CA 1
ATOM 1224 C C . CYS A 1 155 ? -1.421 36.761 -11.724 1.00 46.75 155 CYS A C 1
ATOM 1226 O O . CYS A 1 155 ? -1.095 37.675 -10.962 1.00 46.75 155 CYS A O 1
ATOM 1228 N N . GLY A 1 156 ? -1.188 36.856 -13.038 1.00 48.56 156 GLY A N 1
ATOM 1229 C CA . GLY A 1 156 ? -0.760 38.095 -13.701 1.00 48.56 156 GLY A CA 1
ATOM 1230 C C . GLY A 1 156 ? -1.803 39.226 -13.639 1.00 48.56 156 GLY A C 1
ATOM 1231 O O . GLY A 1 156 ? -1.463 40.384 -13.889 1.00 48.56 156 GLY A O 1
ATOM 1232 N N . SER A 1 157 ? -3.054 38.928 -13.263 1.00 46.03 157 SER A N 1
ATOM 1233 C CA . SER A 1 157 ? -4.056 39.928 -12.883 1.00 46.03 157 SER A CA 1
ATOM 1234 C C . SER A 1 157 ? -4.094 40.097 -11.364 1.00 46.03 157 SER A C 1
ATOM 1236 O O . SER A 1 157 ? -4.480 39.187 -10.632 1.00 46.03 157 SER A O 1
ATOM 1238 N N . LYS A 1 158 ? -3.699 41.283 -10.894 1.00 45.62 158 LYS A N 1
ATOM 1239 C CA . LYS A 1 158 ? -3.878 41.710 -9.502 1.00 45.62 158 LYS A CA 1
ATOM 1240 C C . LYS A 1 158 ? -5.364 41.636 -9.135 1.00 45.62 158 LYS A C 1
ATOM 1242 O O . LYS A 1 158 ? -6.191 42.061 -9.932 1.00 45.62 158 LYS A O 1
ATOM 1247 N N . ASP A 1 159 ? -5.637 41.151 -7.929 1.00 43.12 159 ASP A N 1
ATOM 1248 C CA . ASP A 1 159 ? -6.949 41.037 -7.270 1.00 43.12 159 ASP A CA 1
ATOM 1249 C C . ASP A 1 159 ? -7.668 39.686 -7.416 1.00 43.12 159 ASP A C 1
ATOM 1251 O O . ASP A 1 159 ? -8.768 39.577 -7.943 1.00 43.12 159 ASP A O 1
ATOM 1255 N N . SER A 1 160 ? -7.084 38.639 -6.833 1.00 38.62 160 SER A N 1
ATOM 1256 C CA . SER A 1 160 ? -7.819 37.772 -5.897 1.00 38.62 160 SER A CA 1
ATOM 1257 C C . SER A 1 160 ? -6.832 36.921 -5.097 1.00 38.62 160 SER A C 1
ATOM 1259 O O . SER A 1 160 ? -6.099 36.095 -5.631 1.00 38.62 160 SER A O 1
ATOM 1261 N N . VAL A 1 161 ? -6.784 37.152 -3.785 1.00 46.12 161 VAL A N 1
ATOM 1262 C CA . VAL A 1 161 ? -6.104 36.258 -2.843 1.00 46.12 161 VAL A CA 1
ATOM 1263 C C . VAL A 1 161 ? -7.033 35.061 -2.652 1.00 46.12 161 VAL A C 1
ATOM 1265 O O . VAL A 1 161 ? -7.842 35.040 -1.732 1.00 46.12 161 VAL A O 1
ATOM 1268 N N . SER A 1 162 ? -6.985 34.105 -3.579 1.00 42.25 162 SER A N 1
ATOM 1269 C CA . SER A 1 162 ? -7.477 32.759 -3.299 1.00 42.25 162 SER A CA 1
ATOM 1270 C C . SER A 1 162 ? -6.465 32.127 -2.353 1.00 42.25 162 SER A C 1
ATOM 1272 O O . SER A 1 162 ? -5.295 32.004 -2.719 1.00 42.25 162 SER A O 1
ATOM 1274 N N . GLU A 1 163 ? -6.886 31.767 -1.140 1.00 43.47 163 GLU A N 1
ATOM 1275 C CA . GLU A 1 163 ? -6.113 30.879 -0.272 1.00 43.47 163 GLU A CA 1
ATOM 1276 C C . GLU A 1 163 ? -5.775 29.624 -1.084 1.00 43.47 163 GLU A C 1
ATOM 1278 O O . GLU A 1 163 ? -6.641 28.828 -1.437 1.00 43.47 163 GLU A O 1
ATOM 1283 N N . PHE A 1 164 ? -4.516 29.525 -1.502 1.00 42.09 164 PHE A N 1
ATOM 1284 C CA . PHE A 1 164 ? -3.978 28.340 -2.143 1.00 42.09 164 PHE A CA 1
ATOM 1285 C C . PHE A 1 164 ? -3.930 27.262 -1.069 1.00 42.09 164 PHE A C 1
ATOM 1287 O O . PHE A 1 164 ? -3.272 27.476 -0.051 1.00 42.09 164 PHE A O 1
ATOM 1294 N N . ASP A 1 165 ? -4.615 26.139 -1.279 1.00 41.69 165 ASP A N 1
ATOM 1295 C CA . ASP A 1 165 ? -4.421 24.962 -0.443 1.00 41.69 165 ASP A CA 1
ATOM 1296 C C . ASP A 1 165 ? -3.318 24.081 -1.068 1.00 41.69 165 ASP A C 1
ATOM 1298 O O . ASP A 1 165 ? -3.584 23.328 -2.012 1.00 41.69 165 ASP A O 1
ATOM 1302 N N . PRO A 1 166 ? -2.056 24.176 -0.600 1.00 41.78 166 PRO A N 1
ATOM 1303 C CA . PRO A 1 166 ? -0.947 23.359 -1.092 1.00 41.78 166 PRO A CA 1
ATOM 1304 C C . PRO A 1 166 ? -1.128 21.862 -0.806 1.00 41.78 166 PRO A C 1
ATOM 1306 O O . PRO A 1 166 ? -0.270 21.073 -1.200 1.00 41.78 166 PRO A O 1
ATOM 1309 N N . LEU A 1 167 ? -2.201 21.453 -0.117 1.00 43.75 167 LEU A N 1
ATOM 1310 C CA . LEU A 1 167 ? -2.493 20.052 0.146 1.00 43.75 167 LEU A CA 1
ATOM 1311 C C . LEU A 1 167 ? -2.992 19.304 -1.093 1.00 43.75 167 LEU A C 1
ATOM 1313 O O . LEU A 1 167 ? -2.770 18.105 -1.149 1.00 43.75 167 LEU A O 1
ATOM 1317 N N . ALA A 1 168 ? -3.585 19.941 -2.105 1.00 47.88 168 ALA A N 1
ATOM 1318 C CA . ALA A 1 168 ? -4.220 19.233 -3.220 1.00 47.88 168 ALA A CA 1
ATOM 1319 C C . ALA A 1 168 ? -3.242 18.741 -4.311 1.00 47.88 168 ALA A C 1
ATOM 1321 O O . ALA A 1 168 ? -3.202 19.307 -5.402 1.00 47.88 168 ALA A O 1
ATOM 1322 N N . SER A 1 169 ? -2.508 17.644 -4.089 1.00 55.91 169 SER A N 1
ATOM 1323 C CA . SER A 1 169 ? -2.124 16.768 -5.214 1.00 55.91 169 SER A CA 1
ATOM 1324 C C . SER A 1 169 ? -1.693 15.363 -4.780 1.00 55.91 169 SER A C 1
ATOM 1326 O O . SER A 1 169 ? -0.516 14.994 -4.854 1.00 55.91 169 SER A O 1
ATOM 1328 N N . VAL A 1 170 ? -2.649 14.510 -4.417 1.00 60.19 170 VAL A N 1
ATOM 1329 C CA . VAL A 1 170 ? -2.430 13.069 -4.582 1.00 60.19 170 VAL A CA 1
ATOM 1330 C C . VAL A 1 170 ? -2.259 12.780 -6.080 1.00 60.19 170 VAL A C 1
ATOM 1332 O O . VAL A 1 170 ? -3.077 13.235 -6.886 1.00 60.19 170 VAL A O 1
ATOM 1335 N N . PRO A 1 171 ? -1.216 12.046 -6.504 1.00 59.31 171 PRO A N 1
ATOM 1336 C CA . PRO A 1 171 ? -1.089 11.609 -7.880 1.00 59.31 171 PRO A CA 1
ATOM 1337 C C . PRO A 1 171 ? -2.158 10.556 -8.108 1.00 59.31 171 PRO A C 1
ATOM 1339 O O . PRO A 1 171 ? -2.154 9.593 -7.355 1.00 59.31 171 PRO A O 1
ATOM 1342 N N . ASP A 1 172 ? -2.990 10.720 -9.140 1.00 74.25 172 ASP A N 1
ATOM 1343 C CA . ASP A 1 172 ? -3.806 9.654 -9.740 1.00 74.25 172 ASP A CA 1
ATOM 1344 C C . ASP A 1 172 ? -4.459 8.695 -8.715 1.00 74.25 172 ASP A C 1
ATOM 1346 O O . ASP A 1 172 ? -3.828 7.788 -8.165 1.00 74.25 172 ASP A O 1
ATOM 1350 N N . LYS A 1 173 ? -5.761 8.872 -8.472 1.00 84.88 173 LYS A N 1
ATOM 1351 C CA . LYS A 1 173 ? -6.499 8.139 -7.432 1.00 84.88 173 LYS A CA 1
ATOM 1352 C C . LYS A 1 173 ? -6.385 6.609 -7.570 1.00 84.88 173 LYS A C 1
ATOM 1354 O O . LYS A 1 173 ? -6.533 5.903 -6.570 1.00 84.88 173 LYS A O 1
ATOM 1359 N N . ASP A 1 174 ? -6.124 6.081 -8.764 1.00 86.69 174 ASP A N 1
ATOM 1360 C CA . ASP A 1 174 ? -5.898 4.649 -8.991 1.00 86.69 174 ASP A CA 1
ATOM 1361 C C . ASP A 1 174 ? -4.492 4.222 -8.572 1.00 86.69 174 ASP A C 1
ATOM 1363 O O . ASP A 1 174 ? -4.324 3.225 -7.866 1.00 86.69 174 ASP A O 1
ATOM 1367 N N . LEU A 1 175 ? -3.475 5.018 -8.905 1.00 87.62 175 LEU A N 1
ATOM 1368 C CA . LEU A 1 175 ? -2.110 4.795 -8.433 1.00 87.62 175 LEU A CA 1
ATOM 1369 C C . LEU A 1 175 ? -2.030 4.815 -6.901 1.00 87.62 175 LEU A C 1
ATOM 1371 O O . LEU A 1 175 ? -1.383 3.946 -6.315 1.00 87.62 175 LEU A O 1
ATOM 1375 N N . TRP A 1 176 ? -2.699 5.768 -6.249 1.00 92.00 176 TRP A N 1
ATOM 1376 C CA . TRP A 1 176 ? -2.758 5.830 -4.787 1.00 92.00 176 TRP A CA 1
ATOM 1377 C C . TRP A 1 176 ? -3.332 4.544 -4.182 1.00 92.00 176 TRP A C 1
ATOM 1379 O O . TRP A 1 176 ? -2.733 3.965 -3.273 1.00 92.00 176 TRP A O 1
ATOM 1389 N N . GLN A 1 177 ? -4.450 4.052 -4.722 1.00 92.44 177 GLN A N 1
ATOM 1390 C CA . GLN A 1 177 ? -5.095 2.834 -4.233 1.00 92.44 177 GLN A CA 1
ATOM 1391 C C . GLN A 1 177 ? -4.210 1.603 -4.461 1.00 92.44 177 GLN A C 1
ATOM 1393 O O . GLN A 1 177 ? -4.052 0.782 -3.558 1.00 92.44 177 GLN A O 1
ATOM 1398 N N . ASN A 1 178 ? -3.564 1.502 -5.625 1.00 91.75 178 ASN A N 1
ATOM 1399 C CA . ASN A 1 178 ? -2.620 0.426 -5.929 1.00 91.75 178 ASN A CA 1
ATOM 1400 C C . ASN A 1 178 ? -1.434 0.409 -4.955 1.00 91.75 178 ASN A C 1
ATOM 1402 O O . ASN A 1 178 ? -1.027 -0.657 -4.489 1.00 91.75 178 ASN A O 1
ATOM 1406 N N . ILE A 1 179 ? -0.914 1.582 -4.585 1.00 94.00 179 ILE A N 1
ATOM 1407 C CA . ILE A 1 179 ? 0.143 1.706 -3.576 1.00 94.00 179 ILE A CA 1
ATOM 1408 C C . ILE A 1 179 ? -0.380 1.324 -2.190 1.00 94.00 179 ILE A C 1
ATOM 1410 O O . ILE A 1 179 ? 0.312 0.599 -1.477 1.00 94.00 179 ILE A O 1
ATOM 1414 N N . ALA A 1 180 ? -1.596 1.736 -1.816 1.00 95.31 180 ALA A N 1
ATOM 1415 C CA . ALA A 1 180 ? -2.217 1.330 -0.554 1.00 95.31 180 ALA A CA 1
ATOM 1416 C C . ALA A 1 180 ? -2.293 -0.202 -0.445 1.00 95.31 180 ALA A C 1
ATOM 1418 O O . ALA A 1 180 ? -1.860 -0.774 0.557 1.00 95.31 180 ALA A O 1
ATOM 1419 N N . VAL A 1 181 ? -2.757 -0.872 -1.505 1.00 96.00 181 VAL A N 1
ATOM 1420 C CA . VAL A 1 181 ? -2.827 -2.339 -1.592 1.00 96.00 181 VAL A CA 1
ATOM 1421 C C . VAL A 1 181 ? -1.435 -2.968 -1.487 1.00 96.00 181 VAL A C 1
ATOM 1423 O O . VAL A 1 181 ? -1.224 -3.896 -0.698 1.00 96.00 181 VAL A O 1
ATOM 1426 N N . ALA A 1 182 ? -0.472 -2.453 -2.253 1.00 95.88 182 ALA A N 1
ATOM 1427 C CA . ALA A 1 182 ? 0.893 -2.961 -2.287 1.00 95.88 182 ALA A CA 1
ATOM 1428 C C . ALA A 1 182 ? 1.578 -2.842 -0.923 1.00 95.88 182 ALA A C 1
ATOM 1430 O O . ALA A 1 182 ? 2.046 -3.838 -0.375 1.00 95.88 182 ALA A O 1
ATOM 1431 N N . VAL A 1 183 ? 1.589 -1.651 -0.331 1.00 97.50 183 VAL A N 1
ATOM 1432 C CA . VAL A 1 183 ? 2.229 -1.404 0.965 1.00 97.50 183 VAL A CA 1
ATOM 1433 C C . VAL A 1 183 ? 1.524 -2.192 2.069 1.00 97.50 183 VAL A C 1
ATOM 1435 O O . VAL A 1 183 ? 2.193 -2.817 2.895 1.00 97.50 183 VAL A O 1
ATOM 1438 N N . TYR A 1 184 ? 0.188 -2.273 2.045 1.00 97.88 184 TYR A N 1
ATOM 1439 C CA . TYR A 1 184 ? -0.544 -3.084 3.016 1.00 97.88 184 TYR A CA 1
ATOM 1440 C C . TYR A 1 184 ? -0.207 -4.577 2.912 1.00 97.88 184 TYR A C 1
ATOM 1442 O O . TYR A 1 184 ? -0.176 -5.276 3.925 1.00 97.88 184 TYR A O 1
ATOM 1450 N N . SER A 1 185 ? 0.127 -5.094 1.724 1.00 96.75 185 SER A N 1
ATOM 1451 C CA . SER A 1 185 ? 0.633 -6.468 1.594 1.00 96.75 185 SER A CA 1
ATOM 1452 C C . SER A 1 185 ? 1.891 -6.724 2.437 1.00 96.75 185 SER A C 1
ATOM 1454 O O . SER A 1 185 ? 2.010 -7.798 3.025 1.00 96.75 185 SER A O 1
ATOM 1456 N N . VAL A 1 186 ? 2.760 -5.718 2.584 1.00 97.62 186 VAL A N 1
ATOM 1457 C CA . VAL A 1 186 ? 3.974 -5.778 3.412 1.00 97.62 186 VAL A CA 1
ATOM 1458 C C . VAL A 1 186 ? 3.635 -5.663 4.896 1.00 97.62 186 VAL A C 1
ATOM 1460 O O . VAL A 1 186 ? 4.169 -6.423 5.705 1.00 97.62 186 VAL A O 1
ATOM 1463 N N . CYS A 1 187 ? 2.687 -4.786 5.264 1.00 97.62 187 CYS A N 1
ATOM 1464 C CA . CYS A 1 187 ? 2.190 -4.667 6.643 1.00 97.62 187 CYS A CA 1
ATOM 1465 C C . CYS A 1 187 ? 1.740 -6.020 7.209 1.00 97.62 187 CYS A C 1
ATOM 1467 O O . CYS A 1 187 ? 1.886 -6.273 8.407 1.00 97.62 187 CYS A O 1
ATOM 1469 N N . ARG A 1 188 ? 1.204 -6.890 6.343 1.00 95.31 188 ARG A N 1
ATOM 1470 C CA . ARG A 1 188 ? 0.654 -8.193 6.716 1.00 95.31 188 ARG A CA 1
ATOM 1471 C C . ARG A 1 188 ? 1.681 -9.308 6.908 1.00 95.31 188 ARG A C 1
ATOM 1473 O O . ARG A 1 188 ? 1.288 -10.431 7.226 1.00 95.31 188 ARG A O 1
ATOM 1480 N N . SER A 1 189 ? 2.968 -9.033 6.705 1.00 96.19 189 SER A N 1
ATOM 1481 C CA . SER A 1 189 ? 4.015 -10.041 6.865 1.00 96.19 189 SER A CA 1
ATOM 1482 C C . SER A 1 189 ? 4.010 -10.652 8.269 1.00 96.19 189 SER A C 1
ATOM 1484 O O . SER A 1 189 ? 3.829 -9.961 9.274 1.00 96.19 189 SER A O 1
ATOM 1486 N N . VAL A 1 190 ? 4.237 -11.965 8.347 1.00 94.94 190 VAL A N 1
ATOM 1487 C CA . VAL A 1 190 ? 4.444 -12.665 9.626 1.00 94.94 190 VAL A CA 1
ATOM 1488 C C . VAL A 1 190 ? 5.793 -12.317 10.257 1.00 94.94 190 VAL A C 1
ATOM 1490 O O . VAL A 1 190 ? 5.960 -12.471 11.464 1.00 94.94 190 VAL A O 1
ATOM 1493 N N . ASP A 1 191 ? 6.737 -11.827 9.449 1.00 95.88 191 ASP A N 1
ATOM 1494 C CA . ASP A 1 191 ? 7.987 -11.250 9.925 1.00 95.88 191 ASP A CA 1
ATOM 1495 C C . ASP A 1 191 ? 7.713 -9.855 10.503 1.00 95.88 191 ASP A C 1
ATOM 1497 O O . ASP A 1 191 ? 7.138 -8.980 9.845 1.00 95.88 191 ASP A O 1
ATOM 1501 N N . VAL A 1 192 ? 8.110 -9.666 11.760 1.00 95.38 192 VAL A N 1
ATOM 1502 C CA . VAL A 1 192 ? 7.814 -8.462 12.540 1.00 95.38 192 VAL A CA 1
ATOM 1503 C C . VAL A 1 192 ? 8.521 -7.230 11.983 1.00 95.38 192 VAL A C 1
ATOM 1505 O O . VAL A 1 192 ? 7.932 -6.148 11.985 1.00 95.38 192 VAL A O 1
ATOM 1508 N N . ASP A 1 193 ? 9.755 -7.374 11.503 1.00 96.31 193 ASP A N 1
ATOM 1509 C CA . ASP A 1 193 ? 10.539 -6.253 10.989 1.00 96.31 193 ASP A CA 1
ATOM 1510 C C . ASP A 1 193 ? 10.037 -5.849 9.600 1.00 96.31 193 ASP A C 1
ATOM 1512 O O . ASP A 1 193 ? 9.874 -4.660 9.317 1.00 96.31 193 ASP A O 1
ATOM 1516 N N . VAL A 1 194 ? 9.678 -6.823 8.759 1.00 96.44 194 VAL A N 1
ATOM 1517 C CA . VAL A 1 194 ? 9.006 -6.562 7.475 1.00 96.44 194 VAL A CA 1
ATOM 1518 C C . VAL A 1 194 ? 7.657 -5.871 7.697 1.00 96.44 194 VAL A C 1
ATOM 1520 O O . VAL A 1 194 ? 7.396 -4.833 7.088 1.00 96.44 194 VAL A O 1
ATOM 1523 N N . SER A 1 195 ? 6.824 -6.389 8.608 1.00 97.25 195 SER A N 1
ATOM 1524 C CA . SER A 1 195 ? 5.530 -5.786 8.958 1.00 97.25 195 SER A CA 1
ATOM 1525 C C . SER A 1 195 ? 5.692 -4.349 9.451 1.00 97.25 195 SER A C 1
ATOM 1527 O O . SER A 1 195 ? 4.966 -3.460 9.003 1.00 97.25 195 SER A O 1
ATOM 1529 N N . ARG A 1 196 ? 6.674 -4.096 10.329 1.00 97.00 196 ARG A N 1
ATOM 1530 C CA . ARG A 1 196 ? 6.973 -2.754 10.846 1.00 97.00 196 ARG A CA 1
ATOM 1531 C C . ARG A 1 196 ? 7.351 -1.790 9.724 1.00 97.00 196 ARG A C 1
ATOM 1533 O O . ARG A 1 196 ? 6.748 -0.725 9.641 1.00 97.00 196 ARG A O 1
ATOM 1540 N N . ASN A 1 197 ? 8.263 -2.184 8.833 1.00 97.12 197 ASN A N 1
ATOM 1541 C CA . ASN A 1 197 ? 8.632 -1.374 7.667 1.00 97.12 197 ASN A CA 1
ATOM 1542 C C . ASN A 1 197 ? 7.408 -1.038 6.801 1.00 97.12 197 ASN A C 1
ATOM 1544 O O . ASN A 1 197 ? 7.247 0.105 6.369 1.00 97.12 197 ASN A O 1
ATOM 1548 N N . GLY A 1 198 ? 6.530 -2.022 6.579 1.00 97.75 198 GLY A N 1
ATOM 1549 C CA . GLY A 1 198 ? 5.270 -1.832 5.866 1.00 97.75 198 GLY A CA 1
ATOM 1550 C C . GLY A 1 198 ? 4.370 -0.799 6.536 1.00 97.75 198 GLY A C 1
ATOM 1551 O O . GLY A 1 198 ? 3.905 0.130 5.882 1.00 97.75 198 GLY A O 1
ATOM 1552 N N . VAL A 1 199 ? 4.141 -0.929 7.845 1.00 97.31 199 VAL A N 1
ATOM 1553 C CA . VAL A 1 199 ? 3.290 0.001 8.603 1.00 97.31 199 VAL A CA 1
ATOM 1554 C C . VAL A 1 199 ? 3.847 1.417 8.583 1.00 97.31 199 VAL A C 1
ATOM 1556 O O . VAL A 1 199 ? 3.099 2.347 8.301 1.00 97.31 199 VAL A O 1
ATOM 1559 N N . GLU A 1 200 ? 5.146 1.598 8.805 1.00 97.06 200 GLU A N 1
ATOM 1560 C CA . GLU A 1 200 ? 5.753 2.929 8.764 1.00 97.06 200 GLU A CA 1
ATOM 1561 C C . GLU A 1 200 ? 5.643 3.575 7.372 1.00 97.06 200 GLU A C 1
ATOM 1563 O O . GLU A 1 200 ? 5.347 4.765 7.262 1.00 97.06 200 GLU A O 1
ATOM 1568 N N . CYS A 1 201 ? 5.840 2.797 6.302 1.00 96.69 201 CYS A N 1
ATOM 1569 C CA . CYS A 1 201 ? 5.633 3.260 4.929 1.00 96.69 201 CYS A CA 1
ATOM 1570 C C . CYS A 1 201 ? 4.165 3.648 4.686 1.00 96.69 201 CYS A C 1
ATOM 1572 O O . CYS A 1 201 ? 3.878 4.741 4.193 1.00 96.69 201 CYS A O 1
ATOM 1574 N N . PHE A 1 202 ? 3.220 2.808 5.117 1.00 97.06 202 PHE A N 1
ATOM 1575 C CA . PHE A 1 202 ? 1.789 3.075 4.974 1.00 97.06 202 PHE A CA 1
ATOM 1576 C C . PHE A 1 202 ? 1.386 4.367 5.689 1.00 97.06 202 PHE A C 1
ATOM 1578 O O . PHE A 1 202 ? 0.658 5.184 5.132 1.00 97.06 202 PHE A O 1
ATOM 1585 N N . GLN A 1 203 ? 1.896 4.598 6.900 1.00 95.00 203 GLN A N 1
ATOM 1586 C CA . GLN A 1 203 ? 1.646 5.831 7.646 1.00 95.00 203 GLN A CA 1
ATOM 1587 C C . GLN A 1 203 ? 2.194 7.066 6.915 1.00 95.00 203 GLN A C 1
ATOM 1589 O O . GLN A 1 203 ? 1.536 8.102 6.883 1.00 95.00 203 GLN A O 1
ATOM 1594 N N . ARG A 1 204 ? 3.385 6.975 6.309 1.00 92.62 204 ARG A N 1
ATOM 1595 C CA . ARG A 1 204 ? 4.018 8.101 5.601 1.00 92.62 204 ARG A CA 1
ATOM 1596 C C . ARG A 1 204 ? 3.360 8.441 4.266 1.00 92.62 204 ARG A C 1
ATOM 1598 O O . ARG A 1 204 ? 3.472 9.589 3.846 1.00 92.62 204 ARG A O 1
ATOM 1605 N N . ILE A 1 205 ? 2.705 7.481 3.614 1.00 90.69 205 ILE A N 1
ATOM 1606 C CA . ILE A 1 205 ? 2.015 7.696 2.336 1.00 90.69 205 ILE A CA 1
ATOM 1607 C C . ILE A 1 205 ? 0.516 7.914 2.564 1.00 90.69 205 ILE A C 1
ATOM 1609 O O . ILE A 1 205 ? -0.017 8.979 2.263 1.00 90.69 205 ILE A O 1
ATOM 1613 N N . ILE A 1 206 ? -0.167 6.911 3.113 1.00 92.75 206 ILE A N 1
ATOM 1614 C CA . ILE A 1 206 ? -1.629 6.843 3.144 1.00 92.75 206 ILE A CA 1
ATOM 1615 C C . ILE A 1 206 ? -2.204 7.722 4.256 1.00 92.75 206 ILE A C 1
ATOM 1617 O O . ILE A 1 206 ? -3.060 8.550 3.978 1.00 92.75 206 ILE A O 1
ATOM 1621 N N . LEU A 1 207 ? -1.707 7.622 5.496 1.00 89.94 207 LEU A N 1
ATOM 1622 C CA . LEU A 1 207 ? -2.237 8.439 6.606 1.00 89.94 207 LEU A CA 1
ATOM 1623 C C . LEU A 1 207 ? -1.833 9.919 6.541 1.00 89.94 207 LEU A C 1
ATOM 1625 O O . LEU A 1 207 ? -2.365 10.736 7.285 1.00 89.94 207 LEU A O 1
ATOM 1629 N N . ARG A 1 208 ? -0.877 10.276 5.678 1.00 87.56 208 ARG A N 1
ATOM 1630 C CA . ARG A 1 208 ? -0.536 11.677 5.385 1.00 87.56 208 ARG A CA 1
ATOM 1631 C C . ARG A 1 208 ? -1.315 12.252 4.204 1.00 87.56 208 ARG A C 1
ATOM 1633 O O . ARG A 1 208 ? -1.154 13.428 3.901 1.00 87.56 208 ARG A O 1
ATOM 1640 N N . THR A 1 209 ? -2.122 11.436 3.530 1.00 88.19 209 THR A N 1
ATOM 1641 C CA . THR A 1 209 ? -2.961 11.887 2.422 1.00 88.19 209 THR A CA 1
ATOM 1642 C C . THR A 1 209 ? -4.195 12.606 2.972 1.00 88.19 209 THR A C 1
ATOM 1644 O O . THR A 1 209 ? -4.888 12.054 3.825 1.00 88.19 209 THR A O 1
ATOM 1647 N N . GLY A 1 210 ? -4.485 13.819 2.485 1.00 85.44 210 GLY A N 1
ATOM 1648 C CA . GLY A 1 210 ? -5.707 14.542 2.851 1.00 85.44 210 GLY A CA 1
ATOM 1649 C C . GLY A 1 210 ? -6.959 13.787 2.402 1.00 85.44 210 GLY A C 1
ATOM 1650 O O . GLY A 1 210 ? -7.004 13.241 1.298 1.00 85.44 210 GLY A O 1
ATOM 1651 N N . ILE A 1 211 ? -7.970 13.726 3.270 1.00 87.50 211 ILE A N 1
ATOM 1652 C CA . ILE A 1 211 ? -9.185 12.924 3.048 1.00 87.50 211 ILE A CA 1
ATOM 1653 C C . ILE A 1 211 ? -9.958 13.423 1.824 1.00 87.50 211 ILE A C 1
ATOM 1655 O O . ILE A 1 211 ? -10.462 12.622 1.043 1.00 87.50 211 ILE A O 1
ATOM 1659 N N . ASP A 1 212 ? -9.986 14.738 1.642 1.00 85.75 212 ASP A N 1
ATOM 1660 C CA . ASP A 1 212 ? -10.612 15.486 0.554 1.00 85.75 212 ASP A CA 1
ATOM 1661 C C . ASP A 1 212 ? -9.961 15.248 -0.821 1.00 85.75 212 ASP A C 1
ATOM 1663 O O . ASP A 1 212 ? -10.580 15.481 -1.859 1.00 85.75 212 ASP A O 1
ATOM 1667 N N . GLN A 1 213 ? -8.734 14.723 -0.850 1.00 83.94 213 GLN A N 1
ATOM 1668 C CA . GLN A 1 213 ? -7.979 14.499 -2.088 1.00 83.94 213 GLN A CA 1
ATOM 1669 C C . GLN A 1 213 ? -8.328 13.175 -2.777 1.00 83.94 213 GLN A C 1
ATOM 1671 O O . GLN A 1 213 ? -8.061 12.987 -3.968 1.00 83.94 213 GLN A O 1
ATOM 1676 N N . ILE A 1 214 ? -8.923 12.243 -2.035 1.00 89.31 214 ILE A N 1
ATOM 1677 C CA . ILE A 1 214 ? -9.254 10.897 -2.494 1.00 89.31 214 ILE A CA 1
ATOM 1678 C C . ILE A 1 214 ? -10.766 10.701 -2.442 1.00 89.31 214 ILE A C 1
ATOM 1680 O O . ILE A 1 214 ? -11.445 11.166 -1.533 1.00 89.31 214 ILE A O 1
ATOM 1684 N N . ALA A 1 215 ? -11.306 10.017 -3.453 1.00 89.62 215 ALA A N 1
ATOM 1685 C CA . ALA A 1 215 ? -12.730 9.707 -3.494 1.00 89.62 215 ALA A CA 1
ATOM 1686 C C . ALA A 1 215 ? -13.129 8.826 -2.300 1.00 89.62 215 ALA A C 1
ATOM 1688 O O . ALA A 1 215 ? -12.374 7.936 -1.897 1.00 89.62 215 ALA A O 1
ATOM 1689 N N . GLN A 1 216 ? -14.321 9.062 -1.752 1.00 91.62 216 GLN A N 1
ATOM 1690 C CA . GLN A 1 216 ? -14.804 8.369 -0.556 1.00 91.62 216 GLN A CA 1
ATOM 1691 C C . GLN A 1 216 ? -14.834 6.847 -0.757 1.00 91.62 216 GLN A C 1
ATOM 1693 O O . GLN A 1 216 ? -14.364 6.120 0.121 1.00 91.62 216 GLN A O 1
ATOM 1698 N N . GLU A 1 217 ? -15.239 6.368 -1.943 1.00 92.12 217 GLU A N 1
ATOM 1699 C CA . GLU A 1 217 ? -15.250 4.935 -2.267 1.00 92.12 217 GLU A CA 1
ATOM 1700 C C . GLU A 1 217 ? -13.873 4.262 -2.113 1.00 92.12 217 GLU A C 1
ATOM 1702 O O . GLU A 1 217 ? -13.773 3.111 -1.690 1.00 92.12 217 GLU A O 1
ATOM 1707 N N . LYS A 1 218 ? -12.777 4.982 -2.384 1.00 92.62 218 LYS A N 1
ATOM 1708 C CA . LYS A 1 218 ? -11.416 4.436 -2.306 1.00 92.62 218 LYS A CA 1
ATOM 1709 C C . LYS A 1 218 ? -10.941 4.320 -0.863 1.00 92.62 218 LYS A C 1
ATOM 1711 O O . LYS A 1 218 ? -10.254 3.355 -0.529 1.00 92.62 218 LYS A O 1
ATOM 1716 N N . TRP A 1 219 ? -11.330 5.255 0.004 1.00 94.56 219 TRP A N 1
ATOM 1717 C CA . TRP A 1 219 ? -11.091 5.138 1.445 1.00 94.56 219 TRP A CA 1
ATOM 1718 C C . TRP A 1 219 ? -11.833 3.941 2.038 1.00 94.56 219 TRP A C 1
ATOM 1720 O O . TRP A 1 219 ? -11.236 3.158 2.780 1.00 94.56 219 TRP A O 1
ATOM 1730 N N . VAL A 1 220 ? -13.103 3.766 1.658 1.00 94.88 220 VAL A N 1
ATOM 1731 C CA . VAL A 1 220 ? -13.928 2.616 2.054 1.00 94.88 220 VAL A CA 1
ATOM 1732 C C . VAL A 1 220 ? -13.300 1.305 1.565 1.00 94.88 220 VAL A C 1
ATOM 1734 O O . VAL A 1 220 ? -13.114 0.381 2.358 1.00 94.88 220 VAL A O 1
ATOM 1737 N N . ALA A 1 221 ? -12.852 1.239 0.307 1.00 94.31 221 ALA A N 1
ATOM 1738 C CA . ALA A 1 221 ? -12.179 0.061 -0.242 1.00 94.31 221 ALA A CA 1
ATOM 1739 C C . ALA A 1 221 ? -10.889 -0.305 0.519 1.00 94.31 221 ALA A C 1
ATOM 1741 O O . ALA A 1 221 ? -10.634 -1.481 0.788 1.00 94.31 221 ALA A O 1
ATOM 1742 N N . VAL A 1 222 ? -10.075 0.686 0.907 1.00 95.75 222 VAL A N 1
ATOM 1743 C CA . VAL A 1 222 ? -8.862 0.449 1.711 1.00 95.75 222 VAL A CA 1
ATOM 1744 C C . VAL A 1 222 ? -9.211 -0.030 3.125 1.00 95.75 222 VAL A C 1
ATOM 1746 O O . VAL A 1 222 ? -8.539 -0.922 3.643 1.00 95.75 222 VAL A O 1
ATOM 1749 N N . LEU A 1 223 ? -10.268 0.500 3.747 1.00 96.94 223 LEU A N 1
ATOM 1750 C CA . LEU A 1 223 ? -10.741 0.015 5.046 1.00 96.94 223 LEU A CA 1
ATOM 1751 C C . LEU A 1 223 ? -11.187 -1.452 4.978 1.00 96.94 223 LEU A C 1
ATOM 1753 O O . LEU A 1 223 ? -10.722 -2.263 5.784 1.00 96.94 223 LEU A O 1
ATOM 1757 N N . TYR A 1 224 ? -12.003 -1.817 3.985 1.00 96.50 224 TYR A N 1
ATOM 1758 C CA . TYR A 1 224 ? -12.412 -3.207 3.768 1.00 96.50 224 TYR A CA 1
ATOM 1759 C C . TYR A 1 224 ? -11.221 -4.123 3.489 1.00 96.50 224 TYR A C 1
ATOM 1761 O O . TYR A 1 224 ? -11.143 -5.213 4.053 1.00 96.50 224 TYR A O 1
ATOM 1769 N N . LEU A 1 225 ? -10.252 -3.683 2.679 1.00 96.00 225 LEU A N 1
ATOM 1770 C CA . LEU A 1 225 ? -9.018 -4.437 2.452 1.00 96.00 225 LEU A CA 1
ATOM 1771 C C . LEU A 1 225 ? -8.317 -4.762 3.776 1.00 96.00 225 LEU A C 1
ATOM 1773 O O . LEU A 1 225 ? -7.904 -5.905 3.989 1.00 96.00 225 LEU A O 1
ATOM 1777 N N . ILE A 1 226 ? -8.171 -3.767 4.655 1.00 97.06 226 ILE A N 1
ATOM 1778 C CA . ILE A 1 226 ? -7.484 -3.943 5.934 1.00 97.06 226 ILE A CA 1
ATOM 1779 C C . ILE A 1 226 ? -8.263 -4.892 6.841 1.00 97.06 226 ILE A C 1
ATOM 1781 O O . ILE A 1 226 ? -7.672 -5.781 7.451 1.00 97.06 226 ILE A O 1
ATOM 1785 N N . ILE A 1 227 ? -9.581 -4.748 6.921 1.00 96.00 227 ILE A N 1
ATOM 1786 C CA . ILE A 1 227 ? -10.433 -5.625 7.729 1.00 96.00 227 ILE A CA 1
ATOM 1787 C C . ILE A 1 227 ? -10.360 -7.073 7.222 1.00 96.00 227 ILE A C 1
ATOM 1789 O O . ILE A 1 227 ? -10.056 -7.991 7.985 1.00 96.00 227 ILE A O 1
ATOM 1793 N N . ASN A 1 228 ? -10.543 -7.279 5.920 1.00 94.31 228 ASN A N 1
ATOM 1794 C CA . ASN A 1 228 ? -10.692 -8.612 5.335 1.00 94.31 228 ASN A CA 1
ATOM 1795 C C . ASN A 1 228 ? -9.370 -9.373 5.224 1.00 94.31 228 ASN A C 1
ATOM 1797 O O . ASN A 1 228 ? -9.350 -10.601 5.141 1.00 94.31 228 ASN A O 1
ATOM 1801 N N . LYS A 1 229 ? -8.237 -8.667 5.201 1.00 94.94 229 LYS A N 1
ATOM 1802 C CA . LYS A 1 229 ? -6.922 -9.280 5.007 1.00 94.94 229 LYS A CA 1
ATOM 1803 C C . LYS A 1 229 ? -6.030 -9.120 6.239 1.00 94.94 229 LYS A C 1
ATOM 1805 O O . LYS A 1 229 ? -4.872 -8.757 6.120 1.00 94.94 229 LYS A O 1
ATOM 1810 N N . GLN A 1 230 ? -6.504 -9.453 7.433 1.00 94.81 230 GLN A N 1
ATOM 1811 C CA . GLN A 1 230 ? -5.640 -9.437 8.622 1.00 94.81 230 GLN A CA 1
ATOM 1812 C C . GLN A 1 230 ? -4.575 -10.560 8.610 1.00 94.81 230 GLN A C 1
ATOM 1814 O O . GLN A 1 230 ? -4.843 -11.659 8.116 1.00 94.81 230 GLN A O 1
ATOM 1819 N N . PRO A 1 231 ? -3.380 -10.345 9.202 1.00 95.31 231 PRO A N 1
ATOM 1820 C CA . PRO A 1 231 ? -2.419 -11.420 9.476 1.00 95.31 231 PRO A CA 1
ATOM 1821 C C . PRO A 1 231 ? -3.035 -12.499 10.375 1.00 95.31 231 PRO A C 1
ATOM 1823 O O . PRO A 1 231 ? -3.955 -12.190 11.135 1.00 95.31 231 PRO A O 1
ATOM 1826 N N . PRO A 1 232 ? -2.543 -13.749 10.369 1.00 92.75 232 PRO A N 1
ATOM 1827 C CA . PRO A 1 232 ? -3.052 -14.782 11.271 1.00 92.75 232 PRO A CA 1
ATOM 1828 C C . PRO A 1 232 ? -2.824 -14.399 12.741 1.00 92.75 232 PRO A C 1
ATOM 1830 O O . PRO A 1 232 ? -1.873 -13.693 13.071 1.00 92.75 232 PRO A O 1
ATOM 1833 N N . THR A 1 233 ? -3.659 -14.908 13.649 1.00 90.38 233 THR A N 1
ATOM 1834 C CA . THR A 1 233 ? -3.545 -14.648 15.101 1.00 90.38 233 THR A CA 1
ATOM 1835 C C . THR A 1 233 ? -2.235 -15.149 15.711 1.00 90.38 233 THR A C 1
ATOM 1837 O O . THR A 1 233 ? -1.810 -14.649 16.746 1.00 90.38 233 THR A O 1
ATOM 1840 N N . THR A 1 234 ? -1.553 -16.091 15.052 1.00 89.62 234 THR A N 1
ATOM 1841 C CA . THR A 1 234 ? -0.203 -16.542 15.421 1.00 89.62 234 THR A CA 1
ATOM 1842 C C . THR A 1 234 ? 0.874 -15.488 15.157 1.00 89.62 234 THR A C 1
ATOM 1844 O O . THR A 1 234 ? 1.901 -15.493 15.829 1.00 89.62 234 THR A O 1
ATOM 1847 N N . ALA A 1 235 ? 0.656 -14.572 14.206 1.00 92.38 235 ALA A N 1
ATOM 1848 C CA . ALA A 1 235 ? 1.531 -13.434 13.927 1.00 92.38 235 ALA A CA 1
ATOM 1849 C C . ALA A 1 235 ? 1.157 -12.244 14.826 1.00 92.38 235 ALA A C 1
ATOM 1851 O O . ALA A 1 235 ? 0.800 -11.166 14.357 1.00 92.38 235 ALA A O 1
ATOM 1852 N N . ASP A 1 236 ? 1.216 -12.476 16.135 1.00 91.31 236 ASP A N 1
ATOM 1853 C CA . ASP A 1 236 ? 0.665 -11.630 17.198 1.00 91.31 236 ASP A CA 1
ATOM 1854 C C . ASP A 1 236 ? 1.061 -10.143 17.078 1.00 91.31 236 ASP A C 1
ATOM 1856 O O . ASP A 1 236 ? 0.209 -9.251 17.069 1.00 91.31 236 ASP A O 1
ATOM 1860 N N . VAL A 1 237 ? 2.355 -9.863 16.890 1.00 93.19 237 VAL A N 1
ATOM 1861 C CA . VAL A 1 237 ? 2.865 -8.487 16.773 1.00 93.19 237 VAL A CA 1
ATOM 1862 C C . VAL A 1 237 ? 2.417 -7.825 15.470 1.00 93.19 237 VAL A C 1
ATOM 1864 O O . VAL A 1 237 ? 1.963 -6.680 15.505 1.00 93.19 237 VAL A O 1
ATOM 1867 N N . SER A 1 238 ? 2.523 -8.527 14.337 1.00 95.75 238 SER A N 1
ATOM 1868 C CA . SER A 1 238 ? 2.138 -8.003 13.022 1.00 95.75 238 SER A CA 1
ATOM 1869 C C . SER A 1 238 ? 0.636 -7.743 12.941 1.00 95.75 238 SER A C 1
ATOM 1871 O O . SER A 1 238 ? 0.228 -6.673 12.503 1.00 95.75 238 SER A O 1
ATOM 1873 N N . ARG A 1 239 ? -0.194 -8.665 13.448 1.00 95.94 239 ARG A N 1
ATOM 1874 C CA . ARG A 1 239 ? -1.650 -8.486 13.527 1.00 95.94 239 ARG A CA 1
ATOM 1875 C C . ARG A 1 239 ? -2.027 -7.320 14.443 1.00 95.94 239 ARG A C 1
ATOM 1877 O O . ARG A 1 239 ? -2.916 -6.538 14.123 1.00 95.94 239 ARG A O 1
ATOM 1884 N N . GLY A 1 240 ? -1.311 -7.148 15.556 1.00 95.50 240 GLY A N 1
ATOM 1885 C CA . GLY A 1 240 ? -1.487 -5.987 16.428 1.00 95.50 240 GLY A CA 1
ATOM 1886 C C . GLY A 1 240 ? -1.110 -4.673 15.735 1.00 95.50 240 GLY A C 1
ATOM 1887 O O . GLY A 1 240 ? -1.796 -3.668 15.910 1.00 95.50 240 GLY A O 1
ATOM 1888 N N . ASN A 1 241 ? -0.047 -4.670 14.922 1.00 95.38 241 ASN A N 1
ATOM 1889 C CA . ASN A 1 241 ? 0.344 -3.513 14.112 1.00 95.38 241 ASN A CA 1
ATOM 1890 C C . ASN A 1 241 ? -0.727 -3.162 13.069 1.00 95.38 241 ASN A C 1
ATOM 1892 O O . ASN A 1 241 ? -1.105 -1.998 12.963 1.00 95.38 241 ASN A O 1
ATOM 1896 N N . THR A 1 242 ? -1.236 -4.146 12.320 1.00 96.62 242 THR A N 1
ATOM 1897 C CA . THR A 1 242 ? -2.259 -3.918 11.287 1.00 96.62 242 THR A CA 1
ATOM 1898 C C . THR A 1 242 ? -3.597 -3.494 11.877 1.00 96.62 242 THR A C 1
ATOM 1900 O O . THR A 1 242 ? -4.277 -2.661 11.286 1.00 96.62 242 THR A O 1
ATOM 1903 N N . PHE A 1 243 ? -3.970 -4.005 13.052 1.00 97.56 243 PHE A N 1
ATOM 1904 C CA . PHE A 1 243 ? -5.168 -3.554 13.759 1.00 97.56 243 PHE A CA 1
ATOM 1905 C C . PHE A 1 243 ? -5.015 -2.122 14.295 1.00 97.56 243 PHE A C 1
ATOM 1907 O O . PHE A 1 243 ? -5.925 -1.307 14.174 1.00 97.56 243 PHE A O 1
ATOM 1914 N N . SER A 1 244 ? -3.840 -1.768 14.824 1.00 97.06 244 SER A N 1
ATOM 1915 C CA . SER A 1 244 ? -3.550 -0.380 15.208 1.00 97.06 244 SER A CA 1
ATOM 1916 C C . SER A 1 244 ? -3.602 0.567 14.008 1.00 97.06 244 SER A C 1
ATOM 1918 O O . SER A 1 244 ? -4.140 1.669 14.117 1.00 97.06 244 SER A O 1
ATOM 1920 N N . LEU A 1 245 ? -3.095 0.125 12.854 1.00 97.00 245 LEU A N 1
ATOM 1921 C CA . LEU A 1 245 ? -3.175 0.870 11.602 1.00 97.00 245 LEU A CA 1
ATOM 1922 C C . LEU A 1 245 ? -4.628 1.070 11.146 1.00 97.00 245 LEU A C 1
ATOM 1924 O O . LEU A 1 245 ? -4.984 2.184 10.771 1.00 97.00 245 LEU A O 1
ATOM 1928 N N . LEU A 1 246 ? -5.471 0.032 11.238 1.00 97.88 246 LEU A N 1
ATOM 1929 C CA . LEU A 1 246 ? -6.913 0.139 10.989 1.00 97.88 246 LEU A CA 1
ATOM 1930 C C . LEU A 1 246 ? -7.537 1.223 11.869 1.00 97.88 246 LEU A C 1
ATOM 1932 O O . LEU A 1 246 ? -8.262 2.075 11.369 1.00 97.88 246 LEU A O 1
ATOM 1936 N N . GLY A 1 247 ? -7.217 1.232 13.164 1.00 97.50 247 GLY A N 1
ATOM 1937 C CA . GLY A 1 247 ? -7.752 2.244 14.065 1.00 97.50 247 GLY A CA 1
ATOM 1938 C C . GLY A 1 247 ? -7.280 3.660 13.745 1.00 97.50 247 GLY A C 1
ATOM 1939 O O . GLY A 1 247 ? -8.080 4.586 13.780 1.00 97.50 247 GLY A O 1
ATOM 1940 N N . GLN A 1 248 ? -6.019 3.847 13.356 1.00 96.62 248 GLN A N 1
ATOM 1941 C CA . GLN A 1 248 ? -5.549 5.157 12.888 1.00 96.62 248 GLN A CA 1
ATOM 1942 C C . GLN A 1 248 ? -6.302 5.611 11.633 1.00 96.62 248 GLN A C 1
ATOM 1944 O O . GLN A 1 248 ? -6.685 6.776 11.539 1.00 96.62 248 GLN A O 1
ATOM 1949 N N . LEU A 1 249 ? -6.556 4.690 10.698 1.00 96.44 249 LEU A N 1
ATOM 1950 C CA . LEU A 1 249 ? -7.287 4.996 9.475 1.00 96.44 249 LEU A CA 1
ATOM 1951 C C . LEU A 1 249 ? -8.754 5.337 9.764 1.00 96.44 249 LEU A C 1
ATOM 1953 O O . LEU A 1 249 ? -9.227 6.361 9.287 1.00 96.44 249 LEU A O 1
ATOM 1957 N N . LEU A 1 250 ? -9.447 4.552 10.597 1.00 96.81 250 LEU A N 1
ATOM 1958 C CA . LEU A 1 250 ? -10.818 4.837 11.040 1.00 96.81 250 LEU A CA 1
ATOM 1959 C C . LEU A 1 250 ? -10.911 6.201 11.733 1.00 96.81 250 LEU A C 1
ATOM 1961 O O . LEU A 1 250 ? -11.790 6.995 11.415 1.00 96.81 250 LEU A O 1
ATOM 1965 N N . ASN A 1 251 ? -9.975 6.497 12.637 1.00 95.50 251 ASN A N 1
ATOM 1966 C CA . ASN A 1 251 ? -9.917 7.782 13.327 1.00 95.50 251 ASN A CA 1
ATOM 1967 C C . ASN A 1 251 ? -9.762 8.962 12.359 1.00 95.50 251 ASN A C 1
ATOM 1969 O O . ASN A 1 251 ? -10.290 10.039 12.611 1.00 95.50 251 ASN A O 1
ATOM 1973 N N . MET A 1 252 ? -9.027 8.756 11.266 1.00 94.25 252 MET A N 1
ATOM 1974 C CA . MET A 1 252 ? -8.824 9.764 10.236 1.00 94.25 252 MET A CA 1
ATOM 1975 C C . MET A 1 252 ? -10.072 9.935 9.364 1.00 94.25 252 MET A C 1
ATOM 1977 O O . MET A 1 252 ? -10.545 11.052 9.208 1.00 94.25 252 MET A O 1
ATOM 1981 N N . VAL A 1 253 ? -10.619 8.855 8.796 1.00 94.56 253 VAL A N 1
ATOM 1982 C CA . VAL A 1 253 ? -11.612 8.960 7.710 1.00 94.56 253 VAL A CA 1
ATOM 1983 C C . VAL A 1 253 ? -13.063 9.026 8.184 1.00 94.56 253 VAL A C 1
ATOM 1985 O O . VAL A 1 253 ? -13.871 9.706 7.552 1.00 94.56 253 VAL A O 1
ATOM 1988 N N . LEU A 1 254 ? -13.417 8.368 9.294 1.00 94.81 254 LEU A N 1
ATOM 1989 C CA . LEU A 1 254 ? -14.810 8.307 9.757 1.00 94.81 254 LEU A CA 1
ATOM 1990 C C . LEU A 1 254 ? -15.448 9.682 10.004 1.00 94.81 254 LEU A C 1
ATOM 1992 O O . LEU A 1 254 ? -16.610 9.841 9.619 1.00 94.81 254 LEU A O 1
ATOM 1996 N N . PRO A 1 255 ? -14.753 10.687 10.580 1.00 94.69 255 PRO A N 1
ATOM 1997 C CA . PRO A 1 255 ? -15.359 11.995 10.789 1.00 94.69 255 PRO A CA 1
ATOM 1998 C C . PRO A 1 255 ? -15.897 12.613 9.497 1.00 94.69 255 PRO A C 1
ATOM 2000 O O . PRO A 1 255 ? -17.012 13.121 9.469 1.00 94.69 255 PRO A O 1
ATOM 2003 N N . SER A 1 256 ? -15.143 12.498 8.402 1.00 92.75 256 SER A N 1
ATOM 2004 C CA . SER A 1 256 ? -15.549 13.032 7.102 1.00 92.75 256 SER A CA 1
ATOM 2005 C C . SER A 1 256 ? -16.601 12.157 6.417 1.00 92.75 256 SER A C 1
ATOM 2007 O O . SER A 1 256 ? -17.592 12.674 5.902 1.00 92.75 256 SER A O 1
ATOM 2009 N N . LEU A 1 257 ? -16.425 10.832 6.440 1.00 94.25 257 LEU A N 1
ATOM 2010 C CA . LEU A 1 257 ? -17.300 9.912 5.710 1.00 94.25 257 LEU A CA 1
ATOM 2011 C C . LEU A 1 257 ? -18.687 9.752 6.347 1.00 94.25 257 LEU A C 1
ATOM 2013 O O . LEU A 1 257 ? -19.649 9.491 5.628 1.00 94.25 257 LEU A O 1
ATOM 2017 N N . SER A 1 258 ? -18.801 9.923 7.668 1.00 94.50 258 SER A N 1
ATOM 2018 C CA . SER A 1 258 ? -20.031 9.661 8.439 1.00 94.50 258 SER A CA 1
ATOM 2019 C C . SER A 1 258 ? -21.221 10.566 8.105 1.00 94.50 258 SER A C 1
ATOM 2021 O O . SER A 1 258 ? -22.362 10.166 8.330 1.00 94.50 258 SER A O 1
ATOM 2023 N N . TYR A 1 259 ? -20.988 11.753 7.534 1.00 92.19 259 TYR A N 1
ATOM 2024 C CA . TYR A 1 259 ? -22.067 12.651 7.098 1.00 92.19 259 TYR A CA 1
ATOM 2025 C C . TYR A 1 259 ? -22.690 12.256 5.759 1.00 92.19 259 TYR A C 1
ATOM 2027 O O . TYR A 1 259 ? -23.800 12.693 5.443 1.00 92.19 259 TYR A O 1
ATOM 2035 N N . SER A 1 260 ? -21.987 11.456 4.954 1.00 91.00 260 SER A N 1
ATOM 2036 C CA . SER A 1 260 ? -22.505 11.001 3.670 1.00 91.00 260 SER A CA 1
ATOM 2037 C C . SER A 1 260 ? -23.495 9.864 3.891 1.00 91.00 260 SER A C 1
ATOM 2039 O O . SER A 1 260 ? -23.130 8.792 4.375 1.00 91.00 260 SER A O 1
ATOM 2041 N N . LYS A 1 261 ? -24.760 10.087 3.516 1.00 87.44 261 LYS A N 1
ATOM 2042 C CA . LYS A 1 261 ? -25.797 9.046 3.589 1.00 87.44 261 LYS A CA 1
ATOM 2043 C C . LYS A 1 261 ? -25.482 7.861 2.683 1.00 87.44 261 LYS A C 1
ATOM 2045 O O . LYS A 1 261 ? -25.798 6.738 3.058 1.00 87.44 261 LYS A O 1
ATOM 2050 N N . ASP A 1 262 ? -24.823 8.112 1.556 1.00 90.31 262 ASP A N 1
ATOM 2051 C CA . ASP A 1 262 ? -24.478 7.085 0.571 1.00 90.31 262 ASP A CA 1
ATOM 2052 C C . ASP A 1 262 ? -23.484 6.063 1.142 1.00 90.31 262 ASP A C 1
ATOM 2054 O O . ASP A 1 262 ? -23.519 4.898 0.767 1.00 90.31 262 ASP A O 1
ATOM 2058 N N . ASN A 1 263 ? -22.665 6.465 2.121 1.00 90.06 263 ASN A N 1
ATOM 2059 C CA . ASN A 1 263 ? -21.719 5.566 2.784 1.00 90.06 263 ASN A CA 1
ATOM 2060 C C . ASN A 1 263 ? -22.305 4.878 4.022 1.00 90.06 263 ASN A C 1
ATOM 2062 O O . ASN A 1 263 ? -21.591 4.125 4.680 1.00 90.06 263 ASN A O 1
ATOM 2066 N N . ARG A 1 264 ? -23.545 5.183 4.433 1.00 92.06 264 ARG A N 1
ATOM 2067 C CA . ARG A 1 264 ? -24.030 4.810 5.773 1.00 92.06 264 ARG A CA 1
ATOM 2068 C C . ARG A 1 264 ? -23.969 3.304 6.008 1.00 92.06 264 ARG A C 1
ATOM 2070 O O . ARG A 1 264 ? -23.485 2.892 7.060 1.00 92.06 264 ARG A O 1
ATOM 2077 N N . ASP A 1 265 ? -24.422 2.524 5.034 1.00 94.38 265 ASP A N 1
ATOM 2078 C CA . ASP A 1 265 ? -24.447 1.064 5.123 1.00 94.38 265 ASP A CA 1
ATOM 2079 C C . ASP A 1 265 ? -23.024 0.497 5.180 1.00 94.38 265 ASP A C 1
ATOM 2081 O O . ASP A 1 265 ? -22.709 -0.282 6.077 1.00 94.38 265 ASP A O 1
ATOM 2085 N N . ASP A 1 266 ? -22.125 0.985 4.320 1.00 95.19 266 ASP A N 1
ATOM 2086 C CA . ASP A 1 266 ? -20.719 0.572 4.337 1.00 95.19 266 ASP A CA 1
ATOM 2087 C C . ASP A 1 266 ? -20.030 0.910 5.659 1.00 95.19 266 ASP A C 1
ATOM 2089 O O . ASP A 1 266 ? -19.273 0.109 6.199 1.00 95.19 266 ASP A O 1
ATOM 2093 N N . LEU A 1 267 ? -20.288 2.089 6.225 1.00 96.06 267 LEU A N 1
ATOM 2094 C CA . LEU A 1 267 ? -19.695 2.485 7.499 1.00 96.06 267 LEU A CA 1
ATOM 2095 C C . LEU A 1 267 ? -20.228 1.654 8.671 1.00 96.06 267 LEU A C 1
ATOM 2097 O O . LEU A 1 267 ? -19.464 1.338 9.584 1.00 96.06 267 LEU A O 1
ATOM 2101 N N . VAL A 1 268 ? -21.510 1.282 8.654 1.00 96.50 268 VAL A N 1
ATOM 2102 C CA . VAL A 1 268 ? -22.096 0.365 9.644 1.00 96.50 268 VAL A CA 1
ATOM 2103 C C . VAL A 1 268 ? -21.439 -1.013 9.544 1.00 96.50 268 VAL A C 1
ATOM 2105 O O . VAL A 1 268 ? -20.967 -1.539 10.558 1.00 96.50 268 VAL A O 1
ATOM 2108 N N . ASP A 1 269 ? -21.323 -1.552 8.331 1.00 96.62 269 ASP A N 1
ATOM 2109 C CA . ASP A 1 269 ? -20.671 -2.836 8.059 1.00 96.62 269 ASP A CA 1
ATOM 2110 C C . ASP A 1 269 ? -19.200 -2.828 8.510 1.00 96.62 269 ASP A C 1
ATOM 2112 O O . ASP A 1 269 ? -18.743 -3.738 9.210 1.00 96.62 269 ASP A O 1
ATOM 2116 N N . LEU A 1 270 ? -18.459 -1.761 8.196 1.00 97.38 270 LEU A N 1
ATOM 2117 C CA . LEU A 1 270 ? -17.060 -1.580 8.593 1.00 97.38 270 LEU A CA 1
ATOM 2118 C C . LEU A 1 270 ? -16.874 -1.560 10.117 1.00 97.38 270 LEU A C 1
ATOM 2120 O O . LEU A 1 270 ? -15.920 -2.157 10.628 1.00 97.38 270 LEU A O 1
ATOM 2124 N N . ILE A 1 271 ? -17.763 -0.896 10.865 1.00 97.88 271 ILE A N 1
ATOM 2125 C CA . ILE A 1 271 ? -17.700 -0.868 12.334 1.00 97.88 271 ILE A CA 1
ATOM 2126 C C . ILE A 1 271 ? -18.012 -2.247 12.920 1.00 97.88 271 ILE A C 1
ATOM 2128 O O . ILE A 1 271 ? -17.277 -2.708 13.798 1.00 97.88 271 ILE A O 1
ATOM 2132 N N . HIS A 1 272 ? -19.028 -2.945 12.411 1.00 97.75 272 HIS A N 1
ATOM 2133 C CA . HIS A 1 272 ? -19.339 -4.308 12.847 1.00 97.75 272 HIS A CA 1
ATOM 2134 C C . HIS A 1 272 ? -18.199 -5.291 12.567 1.00 97.75 272 HIS A C 1
ATOM 2136 O O . HIS A 1 272 ? -17.828 -6.087 13.438 1.00 97.75 272 HIS A O 1
ATOM 2142 N N . ALA A 1 273 ? -17.591 -5.213 11.385 1.00 97.50 273 ALA A N 1
ATOM 2143 C CA . ALA A 1 273 ? -16.455 -6.051 11.034 1.00 97.50 273 ALA A CA 1
ATOM 2144 C C . ALA A 1 273 ? -15.217 -5.710 11.886 1.00 97.50 273 ALA A C 1
ATOM 2146 O O . ALA A 1 273 ? -14.515 -6.606 12.357 1.00 97.50 273 ALA A O 1
ATOM 2147 N N . THR A 1 274 ? -14.991 -4.426 12.186 1.00 98.00 274 THR A N 1
ATOM 2148 C CA . THR A 1 274 ? -13.930 -3.991 13.110 1.00 98.00 274 THR A CA 1
ATOM 2149 C C . THR A 1 274 ? -14.157 -4.517 14.529 1.00 98.00 274 THR A C 1
ATOM 2151 O O . THR A 1 274 ? -13.212 -5.003 15.155 1.00 98.00 274 THR A O 1
ATOM 2154 N N . ALA A 1 275 ? -15.391 -4.467 15.038 1.00 97.25 275 ALA A N 1
ATOM 2155 C CA . ALA A 1 275 ? -15.751 -5.015 16.346 1.00 97.25 275 ALA A CA 1
ATOM 2156 C C . ALA A 1 275 ? -15.535 -6.537 16.398 1.00 97.25 275 ALA A C 1
ATOM 2158 O O . ALA A 1 275 ? -14.935 -7.047 17.343 1.00 97.25 275 ALA A O 1
ATOM 2159 N N . SER A 1 276 ? -15.911 -7.253 15.337 1.00 96.38 276 SER A N 1
ATOM 2160 C CA . SER A 1 276 ? -15.671 -8.698 15.215 1.00 96.38 276 SER A CA 1
ATOM 2161 C C . SER A 1 276 ? -14.172 -9.030 15.237 1.00 96.38 276 SER A C 1
ATOM 2163 O O . SER A 1 276 ? -13.730 -9.900 15.988 1.00 96.38 276 SER A O 1
ATOM 2165 N N . LEU A 1 277 ? -13.351 -8.271 14.502 1.00 96.19 277 LEU A N 1
ATOM 2166 C CA . LEU A 1 277 ? -11.891 -8.412 14.544 1.00 96.19 277 LEU A CA 1
ATOM 2167 C C . LEU A 1 277 ? -11.305 -8.111 15.928 1.00 96.19 277 LEU A C 1
ATOM 2169 O O . LEU A 1 277 ? -10.378 -8.798 16.367 1.00 96.19 277 LEU A O 1
ATOM 2173 N N . ALA A 1 278 ? -11.822 -7.091 16.616 1.00 96.00 278 ALA A N 1
ATOM 2174 C CA . ALA A 1 278 ? -11.419 -6.775 17.979 1.00 96.00 278 ALA A CA 1
ATOM 2175 C C . ALA A 1 278 ? -11.738 -7.938 18.926 1.00 96.00 278 ALA A C 1
ATOM 2177 O O . ALA A 1 278 ? -10.868 -8.351 19.694 1.00 96.00 278 ALA A O 1
ATOM 2178 N N . GLN A 1 279 ? -12.941 -8.510 18.826 1.00 93.94 279 GLN A N 1
ATOM 2179 C CA . GLN A 1 279 ? -13.358 -9.669 19.608 1.00 93.94 279 GLN A CA 1
ATOM 2180 C C . GLN A 1 279 ? -12.384 -10.842 19.429 1.00 93.94 279 GLN A C 1
ATOM 2182 O O . GLN A 1 279 ? -11.912 -11.411 20.418 1.00 93.94 279 GLN A O 1
ATOM 2187 N N . ASP A 1 280 ? -12.040 -11.178 18.185 1.00 92.25 280 ASP A N 1
ATOM 2188 C CA . ASP A 1 280 ? -11.112 -12.267 17.860 1.00 92.25 280 ASP A CA 1
ATOM 2189 C C . ASP A 1 280 ? -9.713 -12.035 18.441 1.00 92.25 280 ASP A C 1
ATOM 2191 O O . ASP A 1 280 ? -9.081 -12.945 18.990 1.00 92.25 280 ASP A O 1
ATOM 2195 N N . ASN A 1 281 ? -9.224 -10.799 18.357 1.00 93.44 281 ASN A N 1
ATOM 2196 C CA . ASN A 1 281 ? -7.916 -10.424 18.880 1.00 93.44 281 ASN A CA 1
ATOM 2197 C C . ASN A 1 281 ? -7.881 -10.472 20.414 1.00 93.44 281 ASN A C 1
ATOM 2199 O O . ASN A 1 281 ? -6.921 -10.973 21.007 1.00 93.44 281 ASN A O 1
ATOM 2203 N N . LEU A 1 282 ? -8.935 -9.981 21.071 1.00 90.69 282 LEU A N 1
ATOM 2204 C CA . LEU A 1 282 ? -9.031 -9.917 22.529 1.00 90.69 282 LEU A CA 1
ATOM 2205 C C . LEU A 1 282 ? -9.137 -11.310 23.178 1.00 90.69 282 LEU A C 1
ATOM 2207 O O . LEU A 1 282 ? -8.726 -11.494 24.326 1.00 90.69 282 LEU A O 1
ATOM 2211 N N . GLN A 1 283 ? -9.596 -12.330 22.448 1.00 86.19 283 GLN A N 1
ATOM 2212 C CA . GLN A 1 283 ? -9.600 -13.715 22.937 1.00 86.19 283 GLN A CA 1
ATOM 2213 C C . GLN A 1 283 ? -8.187 -14.284 23.179 1.00 86.19 283 GLN A C 1
ATOM 2215 O O . GLN A 1 283 ? -8.028 -15.192 24.001 1.00 86.19 283 GLN A O 1
ATOM 2220 N N . GLN A 1 284 ? -7.146 -13.738 22.536 1.00 77.12 284 GLN A N 1
ATOM 2221 C CA . GLN A 1 284 ? -5.762 -14.214 22.696 1.00 77.12 284 GLN A CA 1
ATOM 2222 C C . GLN A 1 284 ? -5.134 -13.846 24.055 1.00 77.12 284 GLN A C 1
ATOM 2224 O O . GLN A 1 284 ? -4.156 -14.465 24.469 1.00 77.12 284 GLN A O 1
ATOM 2229 N N . GLY A 1 285 ? -5.723 -12.908 24.810 1.00 62.62 285 GLY A N 1
ATOM 2230 C CA . GLY A 1 285 ? -5.196 -12.436 26.100 1.00 62.62 285 GLY A CA 1
ATOM 2231 C C . GLY A 1 285 ? -5.284 -13.427 27.270 1.00 62.62 285 GLY A C 1
ATOM 2232 O O . GLY A 1 285 ? -4.790 -13.130 28.355 1.00 62.62 285 GLY A O 1
ATOM 2233 N N . ARG A 1 286 ? -5.899 -14.606 27.093 1.00 58.66 286 ARG A N 1
ATOM 2234 C CA . ARG A 1 286 ? -6.173 -15.567 28.185 1.00 58.66 286 ARG A CA 1
ATOM 2235 C C . ARG A 1 286 ? -5.097 -16.648 28.393 1.00 58.66 286 ARG A C 1
ATOM 2237 O O . ARG A 1 286 ? -5.324 -17.582 29.158 1.00 58.66 286 ARG A O 1
ATOM 2244 N N . ARG A 1 287 ? -3.930 -16.556 27.742 1.00 56.28 287 ARG A N 1
ATOM 2245 C CA . ARG A 1 287 ? -2.889 -17.611 27.751 1.00 56.28 287 ARG A CA 1
ATOM 2246 C C . ARG A 1 287 ? -1.616 -17.232 28.529 1.00 56.28 287 ARG A C 1
ATOM 2248 O O . ARG A 1 287 ? -0.523 -17.251 27.981 1.00 56.28 287 ARG A O 1
ATOM 2255 N N . GLY A 1 288 ? -1.745 -16.927 29.822 1.00 55.47 288 GLY A N 1
ATOM 2256 C CA . GLY A 1 288 ? -0.625 -16.909 30.788 1.00 55.47 288 GLY A CA 1
ATOM 2257 C C . GLY A 1 288 ? 0.324 -15.697 30.756 1.00 55.47 288 GLY A C 1
ATOM 2258 O O . GLY A 1 288 ? 0.889 -15.359 31.793 1.00 55.47 288 GLY A O 1
ATOM 2259 N N . SER A 1 289 ? 0.451 -14.995 29.629 1.00 64.44 289 SER A N 1
ATOM 2260 C CA . SER A 1 289 ? 1.045 -13.656 29.520 1.00 64.44 289 SER A CA 1
ATOM 2261 C C . SER A 1 289 ? 0.195 -12.794 28.583 1.00 64.44 289 SER A C 1
ATOM 2263 O O . SER A 1 289 ? -0.451 -13.304 27.667 1.00 64.44 289 SER A O 1
ATOM 2265 N N . VAL A 1 290 ? 0.127 -11.485 28.841 1.00 72.94 290 VAL A N 1
ATOM 2266 C CA . VAL A 1 290 ? -0.687 -10.578 28.020 1.00 72.94 290 VAL A CA 1
ATOM 2267 C C . VAL A 1 290 ? -0.022 -10.444 26.649 1.00 72.94 290 VAL A C 1
ATOM 2269 O O . VAL A 1 290 ? 1.073 -9.888 26.558 1.00 72.94 290 VAL A O 1
ATOM 2272 N N . SER A 1 291 ? -0.655 -10.968 25.596 1.00 85.88 291 SER A N 1
ATOM 2273 C CA . SER A 1 291 ? -0.061 -10.934 24.256 1.00 85.88 291 SER A CA 1
ATOM 2274 C C . SER A 1 291 ? 0.002 -9.495 23.706 1.00 85.88 291 SER A C 1
ATOM 2276 O O . SER A 1 291 ? -0.910 -8.696 23.960 1.00 85.88 291 SER A O 1
ATOM 2278 N N . PRO A 1 292 ? 1.059 -9.132 22.959 1.00 87.50 292 PRO A N 1
ATOM 2279 C CA . PRO A 1 292 ? 1.118 -7.885 22.199 1.00 87.50 292 PRO A CA 1
ATOM 2280 C C . PRO A 1 292 ? -0.131 -7.583 21.354 1.00 87.50 292 PRO A C 1
ATOM 2282 O O . PRO A 1 292 ? -0.544 -6.421 21.305 1.00 87.50 292 PRO A O 1
ATOM 2285 N N . LEU A 1 293 ? -0.763 -8.586 20.728 1.00 92.25 293 LEU A N 1
ATOM 2286 C CA . LEU A 1 293 ? -2.025 -8.405 19.992 1.00 92.25 293 LEU A CA 1
ATOM 2287 C C . LEU A 1 293 ? -3.153 -7.935 20.906 1.00 92.25 293 LEU A C 1
ATOM 2289 O O . LEU A 1 293 ? -3.864 -6.988 20.562 1.00 92.25 293 LEU A O 1
ATOM 2293 N N . PHE A 1 294 ? -3.304 -8.572 22.071 1.00 91.75 294 PHE A N 1
ATOM 2294 C CA . PHE A 1 294 ? -4.306 -8.180 23.057 1.00 91.75 294 PHE A CA 1
ATOM 2295 C C . PHE A 1 294 ? -4.090 -6.731 23.500 1.00 91.75 294 PHE A C 1
ATOM 2297 O O . PHE A 1 294 ? -5.020 -5.930 23.448 1.00 91.75 294 PHE A O 1
ATOM 2304 N N . GLN A 1 295 ? -2.859 -6.374 23.884 1.00 90.19 295 GLN A N 1
ATOM 2305 C CA . GLN A 1 295 ? -2.542 -5.024 24.367 1.00 90.19 295 GLN A CA 1
ATOM 2306 C C . GLN A 1 295 ? -2.805 -3.957 23.306 1.00 90.19 295 GLN A C 1
ATOM 2308 O O . GLN A 1 295 ? -3.443 -2.949 23.603 1.00 90.19 295 GLN A O 1
ATOM 2313 N N . LYS A 1 296 ? -2.347 -4.180 22.069 1.00 92.81 296 LYS A N 1
ATOM 2314 C CA . LYS A 1 296 ? -2.558 -3.222 20.979 1.00 92.81 296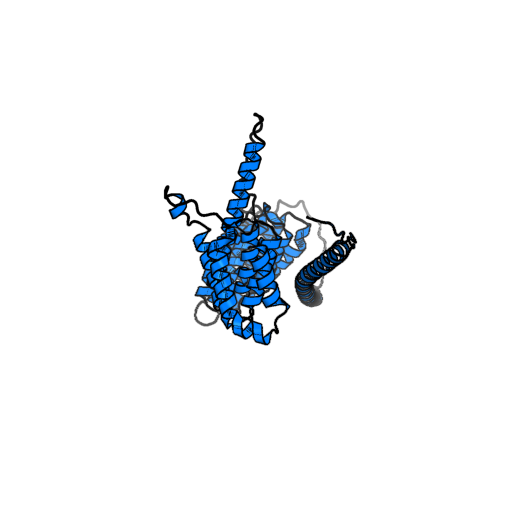 LYS A CA 1
ATOM 2315 C C . LYS A 1 296 ? -4.027 -3.087 20.618 1.00 92.81 296 LYS A C 1
ATOM 2317 O O . LYS A 1 296 ? -4.497 -1.969 20.462 1.00 92.81 296 LYS A O 1
ATOM 2322 N N . THR A 1 297 ? -4.761 -4.197 20.553 1.00 95.19 297 THR A N 1
ATOM 2323 C CA . THR A 1 297 ? -6.207 -4.162 20.291 1.00 95.19 297 THR A CA 1
ATOM 2324 C C . THR A 1 297 ? -6.926 -3.380 21.380 1.00 95.19 297 THR A C 1
ATOM 2326 O O . THR A 1 297 ? -7.690 -2.471 21.072 1.00 95.19 297 THR A O 1
ATOM 2329 N N . LEU A 1 298 ? -6.618 -3.659 22.649 1.00 93.44 298 LEU A N 1
ATOM 2330 C CA . LEU A 1 298 ? -7.188 -2.944 23.782 1.00 93.44 298 LEU A CA 1
ATOM 2331 C C . LEU A 1 298 ? -6.938 -1.434 23.687 1.00 93.44 298 LEU A C 1
ATOM 2333 O O . LEU A 1 298 ? -7.875 -0.648 23.806 1.00 93.44 298 LEU A O 1
ATOM 2337 N N . GLN A 1 299 ? -5.688 -1.033 23.445 1.00 93.56 299 GLN A N 1
ATOM 2338 C CA . GLN A 1 299 ? -5.301 0.371 23.303 1.00 93.56 299 GLN A CA 1
ATOM 2339 C C . GLN A 1 299 ? -6.024 1.043 22.133 1.00 93.56 299 GLN A C 1
ATOM 2341 O O . GLN A 1 299 ? -6.556 2.138 22.294 1.00 93.56 299 GLN A O 1
ATOM 2346 N N . THR A 1 300 ? -6.076 0.387 20.974 1.00 96.50 300 THR A N 1
ATOM 2347 C CA . THR A 1 300 ? -6.707 0.929 19.769 1.00 96.50 300 THR A CA 1
ATOM 2348 C C . THR A 1 300 ? -8.216 1.084 19.925 1.00 96.50 300 THR A C 1
ATOM 2350 O O . THR A 1 300 ? -8.735 2.158 19.638 1.00 96.50 300 THR A O 1
ATOM 2353 N N . VAL A 1 301 ? -8.917 0.060 20.416 1.00 96.25 301 VAL A N 1
ATOM 2354 C CA . VAL A 1 301 ? -10.373 0.125 20.616 1.00 96.25 301 VAL A CA 1
ATOM 2355 C C . VAL A 1 301 ? -10.721 1.163 21.680 1.00 96.25 301 VAL A C 1
ATOM 2357 O O . VAL A 1 301 ? -11.608 1.976 21.452 1.00 96.25 301 VAL A O 1
ATOM 2360 N N . THR A 1 302 ? -9.972 1.208 22.790 1.00 93.50 302 THR A N 1
ATOM 2361 C CA . THR A 1 302 ? -10.174 2.218 23.845 1.00 93.50 302 THR A CA 1
ATOM 2362 C C . THR A 1 302 ? -9.971 3.632 23.306 1.00 93.50 302 THR A C 1
ATOM 2364 O O . THR A 1 302 ? -10.739 4.536 23.630 1.00 93.50 302 THR A O 1
ATOM 2367 N N . TYR A 1 303 ? -8.931 3.841 22.492 1.00 94.38 303 TYR A N 1
ATOM 2368 C CA . TYR A 1 303 ? -8.672 5.133 21.864 1.00 94.38 303 TYR A CA 1
ATOM 2369 C C . TYR A 1 303 ? -9.828 5.545 20.948 1.00 94.38 303 TYR A C 1
ATOM 2371 O O . TYR A 1 303 ? -10.358 6.638 21.118 1.00 94.38 303 TYR A O 1
ATOM 2379 N N . LEU A 1 304 ? -10.266 4.664 20.043 1.00 95.19 304 LEU A N 1
ATOM 2380 C CA . LEU A 1 304 ? -11.367 4.942 19.117 1.00 95.19 304 LEU A CA 1
ATOM 2381 C C . LEU A 1 304 ? -12.681 5.235 19.839 1.00 95.19 304 LEU A C 1
ATOM 2383 O O . LEU A 1 304 ? -13.279 6.281 19.599 1.00 95.19 304 LEU A O 1
ATOM 2387 N N . SER A 1 305 ? -13.106 4.347 20.745 1.00 94.06 305 SER A N 1
ATOM 2388 C CA . SER A 1 305 ? -14.375 4.500 21.459 1.00 94.06 305 SER A CA 1
ATOM 2389 C C . SER A 1 305 ? -14.397 5.804 22.254 1.00 94.06 305 SER A C 1
ATOM 2391 O O . SER A 1 305 ? -15.385 6.532 22.231 1.00 94.06 305 SER A O 1
ATOM 2393 N N . ASN A 1 306 ? -13.289 6.144 22.918 1.00 90.62 306 ASN A N 1
ATOM 2394 C CA . ASN A 1 306 ? -13.199 7.391 23.664 1.00 90.62 306 ASN A CA 1
ATOM 2395 C C . ASN A 1 306 ? -13.167 8.605 22.740 1.00 90.62 306 ASN A C 1
ATOM 2397 O O . ASN A 1 306 ? -13.790 9.603 23.077 1.00 90.62 306 ASN A O 1
ATOM 2401 N N . ASN A 1 307 ? -12.442 8.551 21.618 1.00 92.75 307 ASN A N 1
ATOM 2402 C CA . ASN A 1 307 ? -12.288 9.712 20.749 1.00 92.75 307 ASN A CA 1
ATOM 2403 C C . ASN A 1 307 ? -13.607 10.075 20.057 1.00 92.75 307 ASN A C 1
ATOM 2405 O O . ASN A 1 307 ? -13.971 11.244 20.056 1.00 92.75 307 ASN A O 1
ATOM 2409 N N . MET A 1 308 ? -14.369 9.080 19.585 1.00 93.12 308 MET A N 1
ATOM 2410 C CA . MET A 1 308 ? -15.649 9.255 18.872 1.00 93.12 308 MET A CA 1
ATOM 2411 C C . MET A 1 308 ? -16.743 9.994 19.659 1.00 93.12 308 MET A C 1
ATOM 2413 O O . MET A 1 308 ? -17.709 10.461 19.063 1.00 93.12 308 MET A O 1
ATOM 2417 N N . VAL A 1 309 ? -16.612 10.098 20.983 1.00 89.69 309 VAL A N 1
ATOM 2418 C CA . VAL A 1 309 ? -17.571 10.797 21.860 1.00 89.69 309 VAL A CA 1
ATOM 2419 C C . VAL A 1 309 ? -17.031 12.121 22.409 1.00 89.69 309 VAL A C 1
ATOM 2421 O O . VAL A 1 309 ? -17.676 12.757 23.243 1.00 89.69 309 VAL A O 1
ATOM 2424 N N . THR A 1 310 ? -15.822 12.527 22.011 1.00 89.38 310 THR A N 1
ATOM 2425 C CA . THR A 1 310 ? -15.251 13.813 22.430 1.00 89.38 310 THR A CA 1
ATOM 2426 C C . THR A 1 310 ? -15.829 14.969 21.628 1.00 89.38 310 THR A C 1
ATOM 2428 O O . THR A 1 310 ? -16.256 14.804 20.493 1.00 89.38 310 THR A O 1
ATOM 2431 N N . GLU A 1 311 ? -15.775 16.172 22.200 1.00 84.38 311 GLU A N 1
ATOM 2432 C CA . GLU A 1 311 ? -16.152 17.406 21.496 1.00 84.38 311 GLU A CA 1
ATOM 2433 C C . GLU A 1 311 ? -15.191 17.753 20.343 1.00 84.38 311 GLU A C 1
ATOM 2435 O O . GLU A 1 311 ? -15.556 18.507 19.448 1.00 84.38 311 GLU A O 1
ATOM 2440 N N . GLU A 1 312 ? -13.972 17.200 20.350 1.00 87.56 312 GLU A N 1
ATOM 2441 C CA . GLU A 1 312 ? -12.982 17.363 19.275 1.00 87.56 312 GLU A CA 1
ATOM 2442 C C . GLU A 1 312 ? -13.286 16.473 18.058 1.00 87.56 312 GLU A C 1
ATOM 2444 O O . GLU A 1 312 ? -12.767 16.714 16.967 1.00 87.56 312 GLU A O 1
ATOM 2449 N N . TRP A 1 313 ? -14.122 15.445 18.227 1.00 91.75 313 TRP A N 1
ATOM 2450 C CA . TRP A 1 313 ? -14.522 14.567 17.139 1.00 91.75 313 TRP A CA 1
ATOM 2451 C C . TRP A 1 313 ? -15.532 15.259 16.233 1.00 91.75 313 TRP A C 1
ATOM 2453 O O . TRP A 1 313 ? -16.619 15.645 16.655 1.00 91.75 313 TRP A O 1
ATOM 2463 N N . THR A 1 314 ? -15.179 15.389 14.957 1.00 92.88 314 THR A N 1
ATOM 2464 C CA . THR A 1 314 ? -15.982 16.140 13.988 1.00 92.88 314 THR A CA 1
ATOM 2465 C C . THR A 1 314 ? -17.006 15.291 13.243 1.00 92.88 314 THR A C 1
ATOM 2467 O O . THR A 1 314 ? -17.720 15.844 12.414 1.00 92.88 314 THR A O 1
ATOM 2470 N N . GLY A 1 315 ? -17.101 13.983 13.509 1.00 92.31 315 GLY A N 1
ATOM 2471 C CA . GLY A 1 315 ? -18.025 13.076 12.820 1.00 92.31 315 GLY A CA 1
ATOM 2472 C C . GLY A 1 315 ? -19.494 13.248 13.192 1.00 92.31 315 GLY A C 1
ATOM 2473 O O . GLY A 1 315 ? -19.830 13.909 14.171 1.00 92.31 315 GLY A O 1
ATOM 2474 N N . GLU A 1 316 ? -20.370 12.618 12.406 1.00 95.06 316 GLU A N 1
ATOM 2475 C CA . GLU A 1 316 ? -21.819 12.630 12.621 1.00 95.06 316 GLU A CA 1
ATOM 2476 C C . GLU A 1 316 ? -22.142 12.087 14.031 1.00 95.06 316 GLU A C 1
ATOM 2478 O O . GLU A 1 316 ? -21.761 10.947 14.330 1.00 95.06 316 GLU A O 1
ATOM 2483 N N . PRO A 1 317 ? -22.772 12.875 14.926 1.00 93.00 317 PRO A N 1
ATOM 2484 C CA . PRO A 1 317 ? -22.867 12.528 16.345 1.00 93.00 317 PRO A CA 1
ATOM 2485 C C . PRO A 1 317 ? -23.600 11.218 16.641 1.00 93.00 317 PRO A C 1
ATOM 2487 O O . PRO A 1 317 ? -23.145 10.454 17.492 1.00 93.00 317 PRO A O 1
ATOM 2490 N N . GLU A 1 318 ? -24.711 10.933 15.956 1.00 92.56 318 GLU A N 1
ATOM 2491 C CA . GLU A 1 318 ? -25.516 9.734 16.214 1.00 92.56 318 GLU A CA 1
ATOM 2492 C C . GLU A 1 318 ? -24.775 8.474 15.756 1.00 92.56 318 GLU A C 1
ATOM 2494 O O . GLU A 1 318 ? -24.680 7.503 16.508 1.00 92.56 318 GLU A O 1
ATOM 2499 N N . PHE A 1 319 ? -24.176 8.506 14.559 1.00 95.00 319 PHE A N 1
ATOM 2500 C CA . PHE A 1 319 ? -23.270 7.458 14.085 1.00 95.00 319 PHE A CA 1
ATOM 2501 C C . PHE A 1 319 ? -22.124 7.212 15.055 1.00 95.00 319 PHE A C 1
ATOM 2503 O O . PHE A 1 319 ? -21.827 6.071 15.393 1.00 95.00 319 PHE A O 1
ATOM 2510 N N . SER A 1 320 ? -21.460 8.287 15.475 1.00 95.38 320 SER A N 1
ATOM 2511 C CA . SER A 1 320 ? -20.219 8.207 16.241 1.00 95.38 320 SER A CA 1
ATOM 2512 C C . SER A 1 320 ? -20.473 7.671 17.648 1.00 95.38 320 SER A C 1
ATOM 2514 O O . SER A 1 320 ? -19.698 6.848 18.135 1.00 95.38 320 SER A O 1
ATOM 2516 N N . ALA A 1 321 ? -21.594 8.055 18.269 1.00 94.25 321 ALA A N 1
ATOM 2517 C CA . ALA A 1 321 ? -22.044 7.480 19.532 1.00 94.25 321 ALA A CA 1
ATOM 2518 C C . ALA A 1 321 ? -22.331 5.976 19.394 1.00 94.25 321 ALA A C 1
ATOM 2520 O O . ALA A 1 321 ? -21.784 5.178 20.154 1.00 94.25 321 ALA A O 1
ATOM 2521 N N . TRP A 1 322 ? -23.102 5.572 18.378 1.00 96.50 322 TRP A N 1
ATOM 2522 C CA . TRP A 1 322 ? -23.396 4.160 18.112 1.00 96.50 322 TRP A CA 1
ATOM 2523 C C . TRP A 1 322 ? -22.130 3.331 17.828 1.00 96.50 322 TRP A C 1
ATOM 2525 O O . TRP A 1 322 ? -21.962 2.227 18.356 1.00 96.50 322 TRP A O 1
ATOM 2535 N N . ALA A 1 323 ? -21.208 3.863 17.024 1.00 96.56 323 ALA A N 1
ATOM 2536 C CA . ALA A 1 323 ? -19.953 3.196 16.696 1.00 96.56 323 ALA A CA 1
ATOM 2537 C C . ALA A 1 323 ? -19.054 3.056 17.934 1.00 96.56 323 ALA A C 1
ATOM 2539 O O . ALA A 1 323 ? -18.468 1.994 18.161 1.00 96.56 323 ALA A O 1
ATOM 2540 N N . SER A 1 324 ? -18.995 4.098 18.771 1.00 95.62 324 SER A N 1
ATOM 2541 C CA . SER A 1 324 ? -18.291 4.065 20.055 1.00 95.62 324 SER A CA 1
ATOM 2542 C C . SER A 1 324 ? -18.848 2.989 20.982 1.00 95.62 324 SER A C 1
ATOM 2544 O O . SER A 1 324 ? -18.075 2.192 21.512 1.00 95.62 324 SER A O 1
ATOM 2546 N N . GLU A 1 325 ? -20.171 2.924 21.147 1.00 94.56 325 GLU A N 1
ATOM 2547 C CA . GLU A 1 325 ? -20.837 1.920 21.984 1.00 94.56 325 GLU A CA 1
ATOM 2548 C C . GLU A 1 325 ? -20.574 0.498 21.479 1.00 94.56 325 GLU A C 1
ATOM 2550 O O . GLU A 1 325 ? -20.236 -0.388 22.266 1.00 94.56 325 GLU A O 1
ATOM 2555 N N . THR A 1 326 ? -20.641 0.294 20.161 1.00 96.31 326 THR A N 1
ATOM 2556 C CA . THR A 1 326 ? -20.364 -1.002 19.525 1.00 96.31 326 THR A CA 1
ATOM 2557 C C . THR A 1 326 ? -18.939 -1.477 19.822 1.00 96.31 326 THR A C 1
ATOM 2559 O O . THR A 1 326 ? -18.727 -2.627 20.203 1.00 96.31 326 THR A O 1
ATOM 2562 N N . LEU A 1 327 ? -17.951 -0.586 19.708 1.00 95.12 327 LEU A N 1
ATOM 2563 C CA . LEU A 1 327 ? -16.553 -0.891 20.015 1.00 95.12 327 LEU A CA 1
ATOM 2564 C C . LEU A 1 327 ? -16.305 -1.070 21.524 1.00 95.12 327 LEU A C 1
ATOM 2566 O O . LEU A 1 327 ? -15.551 -1.958 21.929 1.00 95.12 327 LEU A O 1
ATOM 2570 N N . LEU A 1 328 ? -16.951 -0.260 22.366 1.00 92.81 328 LEU A N 1
ATOM 2571 C CA . LEU A 1 328 ? -16.856 -0.353 23.824 1.00 92.81 328 LEU A CA 1
ATOM 2572 C C . LEU A 1 328 ? -17.390 -1.693 24.337 1.00 92.81 328 LEU A C 1
ATOM 2574 O O . LEU A 1 328 ? -16.793 -2.284 25.238 1.00 92.81 328 LEU A O 1
ATOM 2578 N N . HIS A 1 329 ? -18.469 -2.198 23.740 1.00 93.50 329 HIS A N 1
ATOM 2579 C CA . HIS A 1 329 ? -19.055 -3.480 24.109 1.00 93.50 329 HIS A CA 1
ATOM 2580 C C . HIS A 1 329 ? -18.043 -4.637 24.012 1.00 93.50 329 HIS A C 1
ATOM 2582 O O . HIS A 1 329 ? -18.012 -5.525 24.869 1.00 93.50 329 HIS A O 1
ATOM 2588 N N . GLU A 1 330 ? -17.131 -4.604 23.037 1.00 93.19 330 GLU A N 1
ATOM 2589 C CA . GLU A 1 330 ? -16.062 -5.605 22.927 1.00 93.19 330 GLU A CA 1
ATOM 2590 C C . GLU A 1 330 ? -15.041 -5.518 24.073 1.00 93.19 330 GLU A C 1
ATOM 2592 O O . GLU A 1 330 ? -14.526 -6.540 24.537 1.00 93.19 330 GLU A O 1
ATOM 2597 N N . LEU A 1 331 ? -14.786 -4.314 24.597 1.00 89.44 331 LEU A N 1
ATOM 2598 C CA . LEU A 1 331 ? -13.940 -4.111 25.778 1.00 89.44 331 LEU A CA 1
ATOM 2599 C C . LEU A 1 331 ? -14.614 -4.605 27.064 1.00 89.44 331 LEU A C 1
ATOM 2601 O O . LEU A 1 331 ? -13.939 -5.132 27.956 1.00 89.44 331 LEU A O 1
ATOM 2605 N N . GLU A 1 332 ? -15.935 -4.458 27.173 1.00 89.00 332 GLU A N 1
ATOM 2606 C CA . GLU A 1 332 ? -16.723 -4.944 28.313 1.00 89.00 332 GLU A CA 1
ATOM 2607 C C . GLU A 1 332 ? -16.648 -6.468 28.444 1.00 89.00 332 GLU A C 1
ATOM 2609 O O . GLU A 1 332 ? -16.440 -6.977 29.549 1.00 89.00 332 GLU A O 1
ATOM 2614 N N . LYS A 1 333 ? -16.706 -7.202 27.323 1.00 87.94 333 LYS A N 1
ATOM 2615 C CA . LYS A 1 333 ? -16.607 -8.677 27.293 1.00 87.94 333 LYS A CA 1
ATOM 2616 C C . LYS A 1 333 ? -15.314 -9.220 27.912 1.00 87.94 333 LYS A C 1
ATOM 2618 O O . LYS A 1 333 ? -15.276 -10.364 28.374 1.00 87.94 333 LYS A O 1
ATOM 2623 N N . VAL A 1 334 ? -14.247 -8.420 27.928 1.00 84.19 334 VAL A N 1
ATOM 2624 C CA . VAL A 1 334 ? -12.955 -8.774 28.539 1.00 84.19 334 VAL A CA 1
ATOM 2625 C C . VAL A 1 334 ? -12.669 -8.033 29.846 1.00 84.19 334 VAL A C 1
ATOM 2627 O O . VAL A 1 334 ? -11.563 -8.131 30.373 1.00 84.19 334 VAL A O 1
ATOM 2630 N N . GLY A 1 335 ? -13.661 -7.327 30.398 1.00 77.81 335 GLY A N 1
ATOM 2631 C CA . GLY A 1 335 ? -13.545 -6.606 31.666 1.00 77.81 335 GLY A CA 1
ATOM 2632 C C . GLY A 1 335 ? -12.636 -5.376 31.605 1.00 77.81 335 GLY A C 1
ATOM 2633 O O . GLY A 1 335 ? -12.175 -4.909 32.643 1.00 77.81 335 GLY A O 1
ATOM 2634 N N . ALA A 1 336 ? -12.362 -4.849 30.409 1.00 70.69 336 ALA A N 1
ATOM 2635 C CA . ALA A 1 336 ? -11.429 -3.743 30.201 1.00 70.69 336 ALA A CA 1
ATOM 2636 C C . ALA A 1 336 ? -12.110 -2.380 29.974 1.00 70.69 336 ALA A C 1
ATOM 2638 O O . ALA A 1 336 ? -11.436 -1.358 29.851 1.00 70.69 336 ALA A O 1
ATOM 2639 N N . ALA A 1 337 ? -13.445 -2.338 29.993 1.00 60.56 337 ALA A N 1
ATOM 2640 C CA . ALA A 1 337 ? -14.228 -1.111 29.839 1.00 60.56 337 ALA A CA 1
ATOM 2641 C C . ALA A 1 337 ? -14.000 -0.065 30.949 1.00 60.56 337 ALA A C 1
ATOM 2643 O O . ALA A 1 337 ? -14.244 1.120 30.736 1.00 60.56 337 ALA A O 1
ATOM 2644 N N . GLY A 1 338 ? -13.456 -0.463 32.107 1.00 51.78 338 GLY A N 1
ATOM 2645 C CA . GLY A 1 338 ? -13.098 0.455 33.199 1.00 51.78 338 GLY A CA 1
ATOM 2646 C C . GLY A 1 338 ? -12.000 1.477 32.858 1.00 51.78 338 GLY A C 1
ATOM 2647 O O . GLY A 1 338 ? -11.776 2.396 33.640 1.00 51.78 338 GLY A O 1
ATOM 2648 N N . ALA A 1 339 ? -11.334 1.346 31.705 1.00 50.31 339 ALA A N 1
ATOM 2649 C CA . ALA A 1 339 ? -10.389 2.336 31.179 1.00 50.31 339 ALA A CA 1
ATOM 2650 C C . ALA A 1 339 ? -11.058 3.457 30.346 1.00 50.31 339 ALA A C 1
ATOM 2652 O O . ALA A 1 339 ? -10.399 4.440 30.000 1.00 50.31 339 ALA A O 1
ATOM 2653 N N . SER A 1 340 ? -12.356 3.349 30.028 1.00 49.22 340 SER A N 1
ATOM 2654 C CA . SER A 1 340 ? -13.122 4.395 29.337 1.00 49.22 340 SER A CA 1
ATOM 2655 C C . SER A 1 340 ? -13.699 5.389 30.353 1.00 49.22 340 SER A C 1
ATOM 2657 O O . SER A 1 340 ? -14.812 5.244 30.850 1.00 49.22 340 SER A O 1
ATOM 2659 N N . LEU A 1 341 ? -12.910 6.409 30.703 1.00 49.41 341 LEU A N 1
ATOM 2660 C CA . LEU A 1 341 ? -13.299 7.432 31.686 1.00 49.41 341 LEU A CA 1
ATOM 2661 C C . LEU A 1 341 ? -14.406 8.383 31.184 1.00 49.41 341 LEU A C 1
ATOM 2663 O O . LEU A 1 341 ? -15.086 8.986 32.008 1.00 49.41 341 LEU A O 1
ATOM 2667 N N . LYS A 1 342 ? -14.609 8.517 29.863 1.00 49.94 342 LYS A N 1
ATOM 2668 C CA . LYS A 1 342 ? -15.518 9.523 29.271 1.00 49.94 342 LYS A CA 1
ATOM 2669 C C . LYS A 1 342 ? -16.903 8.992 28.868 1.00 49.94 342 LYS A C 1
ATOM 2671 O O . LYS A 1 342 ? -17.867 9.752 28.912 1.00 49.94 342 LYS A O 1
ATOM 2676 N N . ASN A 1 343 ? -17.058 7.696 28.569 1.00 43.62 343 ASN A N 1
ATOM 2677 C CA . ASN A 1 343 ? -18.367 7.144 28.170 1.00 43.62 343 ASN A CA 1
ATOM 2678 C C . ASN A 1 343 ? -19.394 7.127 29.317 1.00 43.62 343 ASN A C 1
ATOM 2680 O O . ASN A 1 343 ? -20.594 7.244 29.079 1.00 43.62 343 ASN A O 1
ATOM 2684 N N . GLN A 1 344 ? -18.948 7.085 30.579 1.00 43.28 344 GLN A N 1
ATOM 2685 C CA . GLN A 1 344 ? -19.855 7.178 31.730 1.00 43.28 344 GLN A CA 1
ATOM 2686 C C . GLN A 1 344 ? -20.507 8.563 31.900 1.00 43.28 344 GLN A C 1
ATOM 2688 O O . GLN A 1 344 ? -21.543 8.662 32.563 1.00 43.28 344 GLN A O 1
ATOM 2693 N N . GLU A 1 345 ? -19.930 9.628 31.333 1.00 43.25 345 GLU A N 1
ATOM 2694 C CA . GLU A 1 345 ? -20.491 10.985 31.396 1.00 43.25 345 GLU A CA 1
ATOM 2695 C C . GLU A 1 345 ? -21.500 11.251 30.271 1.00 43.25 345 GLU A C 1
ATOM 2697 O O . GLU A 1 345 ? -22.519 11.898 30.519 1.00 43.25 345 GLU A O 1
ATOM 2702 N N . ALA A 1 346 ? -21.299 10.679 29.077 1.00 44.81 346 ALA A N 1
ATOM 2703 C CA . ALA A 1 346 ? -22.250 10.776 27.963 1.00 44.81 346 ALA A CA 1
ATOM 2704 C C . ALA A 1 346 ? -23.606 10.115 28.290 1.00 44.81 346 ALA A C 1
ATOM 2706 O O . ALA A 1 346 ? -24.660 10.680 28.001 1.00 44.81 346 ALA A O 1
ATOM 2707 N N . ILE A 1 347 ? -23.585 8.986 29.010 1.00 45.31 347 ILE A N 1
ATOM 2708 C CA . ILE A 1 347 ? -24.782 8.269 29.494 1.00 45.31 347 ILE A CA 1
ATOM 2709 C C . ILE A 1 347 ? -25.537 9.069 30.581 1.00 45.31 347 ILE A C 1
ATOM 2711 O O . ILE A 1 347 ? -26.718 8.835 30.835 1.00 45.31 347 ILE A O 1
ATOM 2715 N N . LYS A 1 348 ? -24.881 10.039 31.238 1.00 35.31 348 LYS A N 1
ATOM 2716 C CA . LYS A 1 348 ? -25.435 10.803 32.371 1.00 35.31 348 LYS A CA 1
ATOM 2717 C C . LYS A 1 348 ? -26.029 12.167 32.010 1.00 35.31 348 LYS A C 1
ATOM 2719 O O . LYS A 1 348 ? -26.426 12.890 32.927 1.00 35.31 348 LYS A O 1
ATOM 2724 N N . ARG A 1 349 ? -26.157 12.544 30.730 1.00 29.91 349 ARG A N 1
ATOM 2725 C CA . ARG A 1 349 ? -26.986 13.715 30.384 1.00 29.91 349 ARG A CA 1
ATOM 2726 C C . ARG A 1 349 ? -28.455 13.395 30.717 1.00 29.91 349 ARG A C 1
ATOM 2728 O O . ARG A 1 349 ? -28.990 12.433 30.171 1.00 29.91 349 ARG A O 1
ATOM 2735 N N . PRO A 1 350 ? -29.125 14.145 31.616 1.00 35.81 350 PRO A N 1
ATOM 2736 C CA . PRO A 1 350 ? -30.495 13.835 31.991 1.00 35.81 350 PRO A CA 1
ATOM 2737 C C . PRO A 1 350 ? -31.420 14.059 30.798 1.00 35.81 350 PRO A C 1
ATOM 2739 O O . PRO A 1 350 ? -31.379 15.117 30.167 1.00 35.81 350 PRO A O 1
ATOM 2742 N N . ALA A 1 351 ? -32.287 13.082 30.536 1.00 34.25 351 ALA A N 1
ATOM 2743 C CA . ALA A 1 351 ? -33.462 13.275 29.705 1.00 34.25 351 ALA A CA 1
ATOM 2744 C C . ALA A 1 351 ? -34.218 14.524 30.185 1.00 34.25 351 ALA A C 1
ATOM 2746 O O . ALA A 1 351 ? -34.525 14.656 31.375 1.00 34.25 351 ALA A O 1
ATOM 2747 N N . ALA A 1 352 ? -34.507 15.439 29.259 1.00 37.12 352 ALA A N 1
ATOM 2748 C CA . ALA A 1 352 ? -35.436 16.525 29.510 1.00 37.12 352 ALA A CA 1
ATOM 2749 C C . ALA A 1 352 ? -36.755 15.942 30.043 1.00 37.12 352 ALA A C 1
ATOM 2751 O O . ALA A 1 352 ? -37.263 14.933 29.550 1.00 37.12 352 ALA A O 1
ATOM 2752 N N . THR A 1 353 ? -37.264 16.565 31.097 1.00 31.20 353 THR A N 1
ATOM 2753 C CA . THR A 1 353 ? -38.440 16.170 31.872 1.00 31.20 353 THR A CA 1
ATOM 2754 C C . THR A 1 353 ? -39.632 15.825 30.964 1.00 31.20 353 THR A C 1
ATOM 2756 O O . THR A 1 353 ? -40.042 16.675 30.172 1.00 31.20 353 THR A O 1
ATOM 2759 N N . PRO A 1 354 ? -40.243 14.631 31.074 1.00 31.22 354 PRO A N 1
ATOM 2760 C CA . PRO A 1 354 ? -41.428 14.306 30.288 1.00 31.22 354 PRO A CA 1
ATOM 2761 C C . PRO A 1 354 ? -42.687 14.941 30.910 1.00 31.22 354 PRO A C 1
ATOM 2763 O O . PRO A 1 354 ? -42.832 14.926 32.139 1.00 31.22 354 PRO A O 1
ATOM 2766 N N . PRO A 1 355 ? -43.638 15.463 30.110 1.00 29.17 355 PRO A N 1
ATOM 2767 C CA . PRO A 1 355 ? -44.966 15.778 30.607 1.00 29.17 355 PRO A CA 1
ATOM 2768 C C . PRO A 1 355 ? -45.771 14.491 30.851 1.00 29.17 355 PRO A C 1
ATOM 2770 O O . PRO A 1 355 ? -45.524 13.434 30.274 1.00 29.17 355 PRO A O 1
ATOM 2773 N N . ALA A 1 356 ? -46.710 14.600 31.783 1.00 30.05 356 ALA A N 1
ATOM 2774 C CA . ALA A 1 356 ? -47.352 13.511 32.503 1.00 30.05 356 ALA A CA 1
ATOM 2775 C C . ALA A 1 356 ? -48.115 12.467 31.654 1.00 30.05 356 ALA A C 1
ATOM 2777 O O . ALA A 1 356 ? -48.943 12.800 30.817 1.00 30.05 356 ALA A O 1
ATOM 2778 N N . ALA A 1 357 ? -47.892 11.204 32.035 1.00 36.84 357 ALA A N 1
ATOM 2779 C CA . ALA A 1 357 ? -48.830 10.081 32.144 1.00 36.84 357 ALA A CA 1
ATOM 2780 C C . ALA A 1 357 ? -49.835 9.783 31.007 1.00 36.84 357 ALA A C 1
ATOM 2782 O O . ALA A 1 357 ? -50.896 10.392 30.911 1.00 36.84 357 ALA A O 1
ATOM 2783 N N . ALA A 1 358 ? -49.634 8.630 30.360 1.00 27.83 358 ALA A N 1
ATOM 2784 C CA . ALA A 1 358 ? -50.722 7.707 30.036 1.00 27.83 358 ALA A CA 1
ATOM 2785 C C . ALA A 1 358 ? -50.239 6.258 30.221 1.00 27.83 358 ALA A C 1
ATOM 2787 O O . ALA A 1 358 ? -49.236 5.836 29.654 1.00 27.83 358 ALA A O 1
ATOM 2788 N N . LYS A 1 359 ? -50.940 5.507 31.078 1.00 36.44 359 LYS A N 1
ATOM 2789 C CA . LYS A 1 359 ? -50.726 4.073 31.308 1.00 36.44 359 LYS A CA 1
ATOM 2790 C C . LYS A 1 359 ? -51.197 3.287 30.085 1.00 36.44 359 LYS A C 1
ATOM 2792 O O . LYS A 1 359 ? -52.395 3.273 29.822 1.00 36.44 359 LYS A O 1
ATOM 2797 N N . THR A 1 360 ? -50.304 2.534 29.452 1.00 28.59 360 THR A N 1
ATOM 2798 C CA . THR A 1 360 ? -50.670 1.377 28.621 1.00 28.59 360 THR A CA 1
ATOM 2799 C C . THR A 1 360 ? -49.690 0.229 28.852 1.00 28.59 360 THR A C 1
ATOM 2801 O O . THR A 1 360 ? -48.477 0.408 28.881 1.00 28.59 360 THR A O 1
ATOM 2804 N N . THR A 1 361 ? -50.273 -0.940 29.091 1.00 26.66 361 THR A N 1
ATOM 2805 C CA . THR A 1 361 ? -49.704 -2.254 29.418 1.00 26.66 361 THR A CA 1
ATOM 2806 C C . THR A 1 361 ? -48.643 -2.718 28.40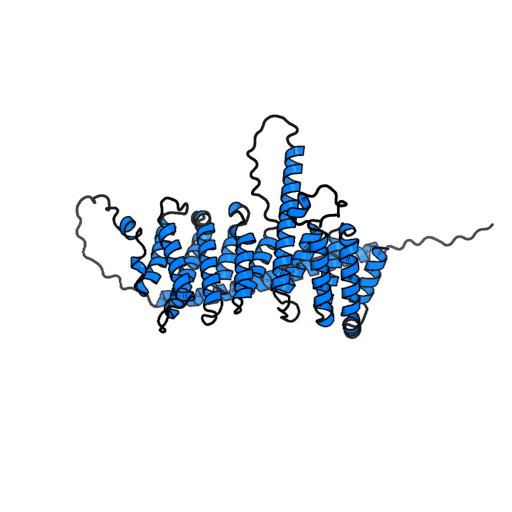2 1.00 26.66 361 THR A C 1
ATOM 2808 O O . THR A 1 361 ? -48.826 -2.470 27.210 1.00 26.66 361 THR A O 1
ATOM 2811 N N . PRO A 1 362 ? -47.567 -3.427 28.806 1.00 28.17 362 PRO A N 1
ATOM 2812 C CA . PRO A 1 362 ? -46.550 -3.879 27.863 1.00 28.17 362 PRO A CA 1
ATOM 2813 C C . PRO A 1 362 ? -47.039 -5.101 27.076 1.00 28.17 362 PRO A C 1
ATOM 2815 O O . PRO A 1 362 ? -47.399 -6.130 27.650 1.00 28.17 362 PRO A O 1
ATOM 2818 N N . THR A 1 363 ? -47.022 -4.984 25.749 1.00 24.91 363 THR A N 1
ATOM 2819 C CA . THR A 1 363 ? -47.139 -6.121 24.831 1.00 24.91 363 THR A CA 1
ATOM 2820 C C . THR A 1 363 ? -45.740 -6.687 24.617 1.00 24.91 363 THR A C 1
ATOM 2822 O O . THR A 1 363 ? -44.831 -5.972 24.203 1.00 24.91 363 THR A O 1
ATOM 2825 N N . VAL A 1 364 ? -45.558 -7.966 24.940 1.00 27.34 364 VAL A N 1
ATOM 2826 C CA . VAL A 1 364 ? -44.312 -8.710 24.733 1.00 27.34 364 VAL A CA 1
ATOM 2827 C C . VAL A 1 364 ? -44.106 -8.915 23.230 1.00 27.34 364 VAL A C 1
ATOM 2829 O O . VAL A 1 364 ? -44.801 -9.723 22.617 1.00 27.34 364 VAL A O 1
ATOM 2832 N N . LEU A 1 365 ? -43.145 -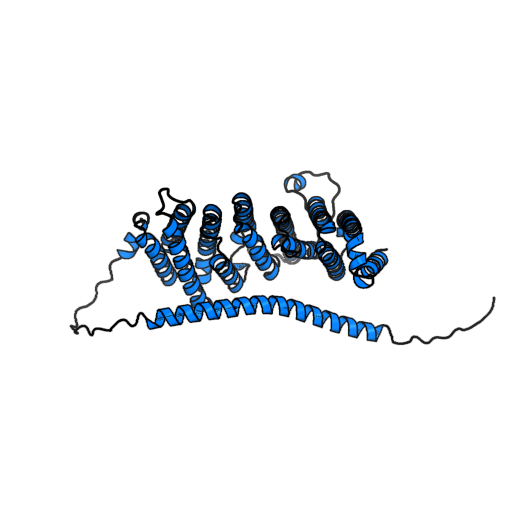8.205 22.639 1.00 26.31 365 LEU A N 1
ATOM 2833 C CA . LEU A 1 365 ? -42.584 -8.537 21.329 1.00 26.31 365 LEU A CA 1
ATOM 2834 C C . LEU A 1 365 ? -41.440 -9.536 21.539 1.00 26.31 365 LEU A C 1
ATOM 2836 O O . LEU A 1 365 ? -40.411 -9.216 22.132 1.00 26.31 365 LEU A O 1
ATOM 2840 N N . ARG A 1 366 ? -41.666 -10.779 21.101 1.00 26.62 366 ARG A N 1
ATOM 2841 C CA . ARG A 1 366 ? -40.655 -11.840 21.022 1.00 26.62 366 ARG A CA 1
ATOM 2842 C C . ARG A 1 366 ? -39.547 -11.425 20.049 1.00 26.62 366 ARG A C 1
ATOM 2844 O O . ARG A 1 366 ? -39.832 -11.005 18.935 1.00 26.62 366 ARG A O 1
ATOM 2851 N N . SER A 1 367 ? -38.299 -11.590 20.473 1.00 31.44 367 SER A N 1
ATOM 2852 C CA . SER A 1 367 ? -37.092 -11.380 19.676 1.00 31.44 367 SER A CA 1
ATOM 2853 C C . SER A 1 367 ? -36.868 -12.534 18.685 1.00 31.44 367 SER A C 1
ATOM 2855 O O . SER A 1 367 ? -36.567 -13.650 19.112 1.00 31.44 367 SER A O 1
ATOM 2857 N N . ASN A 1 368 ? -36.956 -12.262 17.380 1.00 32.53 368 ASN A N 1
ATOM 2858 C CA . ASN A 1 368 ? -36.498 -13.155 16.304 1.00 32.53 368 ASN A CA 1
ATOM 2859 C C . ASN A 1 368 ? -35.013 -12.887 15.983 1.00 32.53 368 ASN A C 1
ATOM 2861 O O . ASN A 1 368 ? -34.656 -12.438 14.901 1.00 32.53 368 ASN A O 1
ATOM 2865 N N . THR A 1 369 ? -34.123 -13.132 16.945 1.00 40.06 369 THR A N 1
ATOM 2866 C CA . THR A 1 369 ? -32.672 -12.892 16.805 1.00 40.06 369 THR A CA 1
ATOM 2867 C C . THR A 1 369 ? -31.923 -13.988 16.037 1.00 40.06 369 THR A C 1
ATOM 2869 O O . THR A 1 369 ? -30.758 -13.805 15.707 1.00 40.06 369 THR A O 1
ATOM 2872 N N . GLY A 1 370 ? -32.566 -15.124 15.743 1.00 31.89 370 GLY A N 1
ATOM 2873 C CA . GLY A 1 370 ? -31.924 -16.267 15.080 1.00 31.89 370 GLY A CA 1
ATOM 2874 C C . GLY A 1 370 ? -31.898 -16.202 13.550 1.00 31.89 370 GLY A C 1
ATOM 2875 O O . GLY A 1 370 ? -30.917 -16.626 12.950 1.00 31.89 370 GLY A O 1
ATOM 2876 N N . GLU A 1 371 ? -32.940 -15.656 12.919 1.00 32.69 371 GLU A N 1
ATOM 2877 C CA . GLU A 1 371 ? -33.068 -15.650 11.449 1.00 32.69 371 GLU A CA 1
ATOM 2878 C C . GLU A 1 371 ? -32.241 -14.521 10.805 1.00 32.69 371 GLU A C 1
ATOM 2880 O O . GLU A 1 371 ? -31.547 -14.758 9.820 1.00 32.69 371 GLU A O 1
ATOM 2885 N N . HIS A 1 372 ? -32.172 -13.339 11.434 1.00 38.16 372 HIS A N 1
ATOM 2886 C CA . HIS A 1 372 ? -31.375 -12.215 10.921 1.00 38.16 372 HIS A CA 1
ATOM 2887 C C . HIS A 1 372 ? -29.856 -12.432 10.975 1.00 38.16 372 HIS A C 1
ATOM 2889 O O . HIS A 1 372 ? -29.143 -11.894 10.131 1.00 38.16 372 HIS A O 1
ATOM 2895 N N . ALA A 1 373 ? -29.348 -13.221 11.928 1.00 36.66 373 ALA A N 1
ATOM 2896 C CA . ALA A 1 373 ? -27.918 -13.530 12.032 1.00 36.66 373 ALA A CA 1
ATOM 2897 C C . ALA A 1 373 ? -27.444 -14.482 10.917 1.00 36.66 373 ALA A C 1
ATOM 2899 O O . ALA A 1 373 ? -26.319 -14.377 10.437 1.00 36.66 373 ALA A O 1
ATOM 2900 N N . GLN A 1 374 ? -28.317 -15.395 10.476 1.00 36.12 374 GLN A N 1
ATOM 2901 C CA . GLN A 1 374 ? -28.026 -16.301 9.366 1.00 36.12 374 GLN A CA 1
ATOM 2902 C C . GLN A 1 374 ? -28.133 -15.594 8.013 1.00 36.12 374 GLN A C 1
ATOM 2904 O O . GLN A 1 374 ? -27.269 -15.798 7.163 1.00 36.12 374 GLN A O 1
ATOM 2909 N N . GLU A 1 375 ? -29.134 -14.726 7.838 1.00 37.78 375 GLU A N 1
ATOM 2910 C CA . GLU A 1 375 ? -29.283 -13.913 6.626 1.00 37.78 375 GLU A CA 1
ATOM 2911 C C . GLU A 1 375 ? -28.096 -12.959 6.426 1.00 37.78 375 GLU A C 1
ATOM 2913 O O . GLU A 1 375 ? -27.560 -12.887 5.319 1.00 37.78 375 GLU A O 1
ATOM 2918 N N . THR A 1 376 ? -27.612 -12.306 7.491 1.00 46.56 376 THR A N 1
ATOM 2919 C CA . THR A 1 376 ? -26.436 -11.413 7.433 1.00 46.56 376 THR A CA 1
ATOM 2920 C C . THR A 1 376 ? -25.139 -12.160 7.126 1.00 46.56 376 THR A C 1
ATOM 2922 O O . THR A 1 376 ? -24.385 -11.714 6.267 1.00 46.56 376 THR A O 1
ATOM 2925 N N . GLU A 1 377 ? -24.887 -13.329 7.723 1.00 40.59 377 GLU A N 1
ATOM 2926 C CA . GLU A 1 377 ? -23.678 -14.113 7.422 1.00 40.59 377 GLU A CA 1
ATOM 2927 C C . GLU A 1 377 ? -23.662 -14.629 5.968 1.00 40.59 377 GLU A C 1
ATOM 2929 O O . GLU A 1 377 ? -22.607 -14.675 5.326 1.00 40.59 377 GLU A O 1
ATOM 2934 N N . THR A 1 378 ? -24.829 -14.980 5.413 1.00 45.56 378 THR A N 1
ATOM 2935 C CA . THR A 1 378 ? -24.947 -15.343 3.993 1.00 45.56 378 THR A CA 1
ATOM 2936 C C . THR A 1 378 ? -24.778 -14.146 3.062 1.00 45.56 378 THR A C 1
ATOM 2938 O O . THR A 1 378 ? -24.098 -14.274 2.045 1.00 45.56 378 THR A O 1
ATOM 2941 N N . HIS A 1 379 ? -25.310 -12.976 3.431 1.00 44.91 379 HIS A N 1
ATOM 2942 C CA . HIS A 1 379 ? -25.138 -11.741 2.664 1.00 44.91 379 HIS A CA 1
ATOM 2943 C C . HIS A 1 379 ? -23.676 -11.275 2.649 1.00 44.91 379 HIS A C 1
ATOM 2945 O O . HIS A 1 379 ? -23.187 -10.848 1.606 1.00 44.91 379 HIS A O 1
ATOM 2951 N N . ILE A 1 380 ? -22.958 -11.420 3.770 1.00 44.88 380 ILE A N 1
ATOM 2952 C CA . ILE A 1 380 ? -21.533 -11.078 3.895 1.00 44.88 380 ILE A CA 1
ATOM 2953 C C . ILE A 1 380 ? -20.684 -11.971 2.989 1.00 44.88 380 ILE A C 1
ATOM 2955 O O . ILE A 1 380 ? -19.926 -11.458 2.174 1.00 44.88 380 ILE A O 1
ATOM 2959 N N . LYS A 1 381 ? -20.858 -13.298 3.041 1.00 48.84 381 LYS A N 1
ATOM 2960 C CA . LYS A 1 381 ? -20.104 -14.224 2.171 1.00 48.84 381 LYS A CA 1
ATOM 2961 C C . LYS A 1 381 ? -20.417 -14.025 0.688 1.00 48.84 381 LYS A C 1
ATOM 2963 O O . LYS A 1 381 ? -19.564 -14.268 -0.165 1.00 48.84 381 LYS A O 1
ATOM 2968 N N . GLN A 1 382 ? -21.641 -13.605 0.372 1.00 48.59 382 GLN A N 1
ATOM 2969 C CA . GLN A 1 382 ? -22.044 -13.308 -0.995 1.00 48.59 382 GLN A CA 1
ATOM 2970 C C . GLN A 1 382 ? -21.434 -11.990 -1.492 1.00 48.59 382 GLN A C 1
ATOM 2972 O O . GLN A 1 382 ? -20.851 -11.991 -2.574 1.00 48.59 382 GLN A O 1
ATOM 2977 N N . ARG A 1 383 ? -21.431 -10.927 -0.674 1.00 51.12 383 ARG A N 1
ATOM 2978 C CA . ARG A 1 383 ? -20.731 -9.666 -0.977 1.00 51.12 383 ARG A CA 1
ATOM 2979 C C . ARG A 1 383 ? -19.213 -9.827 -1.044 1.00 51.12 383 ARG A C 1
ATOM 2981 O O . ARG A 1 383 ? -18.593 -9.257 -1.928 1.00 51.12 383 ARG A O 1
ATOM 2988 N N . GLU A 1 384 ? -18.600 -10.625 -0.169 1.00 46.94 384 GLU A N 1
ATOM 2989 C CA . GLU A 1 384 ? -17.162 -10.938 -0.225 1.00 46.94 384 GLU A CA 1
ATOM 2990 C C . GLU A 1 384 ? -16.786 -11.572 -1.563 1.00 46.94 384 GLU A C 1
ATOM 2992 O O . GLU A 1 384 ? -15.793 -11.192 -2.181 1.00 46.94 384 GLU A O 1
ATOM 2997 N N . LYS A 1 385 ? -17.611 -12.513 -2.029 1.00 50.34 385 LYS A N 1
ATOM 2998 C CA . LYS A 1 385 ? -17.409 -13.177 -3.311 1.00 50.34 385 LYS A CA 1
ATOM 2999 C C . LYS A 1 385 ? -17.671 -12.235 -4.482 1.00 50.34 385 LYS A C 1
ATOM 3001 O O . LYS A 1 385 ? -16.905 -12.274 -5.436 1.00 50.34 385 LYS A O 1
ATOM 3006 N N . GLU A 1 386 ? -18.702 -11.392 -4.402 1.00 55.91 386 GLU A N 1
ATOM 3007 C CA . GLU A 1 386 ? -19.014 -10.369 -5.407 1.00 55.91 386 GLU A CA 1
ATOM 3008 C C . GLU A 1 386 ? -17.868 -9.363 -5.539 1.00 55.91 386 GLU A C 1
ATOM 3010 O O . GLU A 1 386 ? -17.367 -9.200 -6.645 1.00 55.91 386 GLU A O 1
ATOM 3015 N N . VAL A 1 387 ? -17.357 -8.819 -4.431 1.00 49.78 387 VAL A N 1
ATOM 3016 C CA . VAL A 1 387 ? -16.222 -7.882 -4.402 1.00 49.78 387 VAL A CA 1
ATOM 3017 C C . VAL A 1 387 ? -14.920 -8.546 -4.856 1.00 49.78 387 VAL A C 1
ATOM 3019 O O . VAL A 1 387 ? -14.158 -7.938 -5.600 1.00 49.78 387 VAL A O 1
ATOM 3022 N N . GLU A 1 388 ? -14.645 -9.796 -4.472 1.00 46.50 388 GLU A N 1
ATOM 3023 C CA . GLU A 1 388 ? -13.463 -10.524 -4.960 1.00 46.50 388 GLU A CA 1
ATOM 3024 C C . GLU A 1 388 ? -13.552 -10.768 -6.475 1.00 46.50 388 GLU A C 1
ATOM 3026 O O . GLU A 1 388 ? -12.582 -10.514 -7.190 1.00 46.50 388 GLU A O 1
ATOM 3031 N N . THR A 1 389 ? -14.735 -11.129 -6.992 1.00 50.19 389 THR A N 1
ATOM 3032 C CA . THR A 1 389 ? -14.959 -11.196 -8.443 1.00 50.19 389 THR A CA 1
ATOM 3033 C C . THR A 1 389 ? -14.980 -9.837 -9.125 1.00 50.19 389 THR A C 1
ATOM 3035 O O . THR A 1 389 ? -14.637 -9.780 -10.293 1.00 50.19 389 THR A O 1
ATOM 3038 N N . GLU A 1 390 ? -15.379 -8.753 -8.468 1.00 52.75 390 GLU A N 1
ATOM 3039 C CA . GLU A 1 390 ? -15.416 -7.409 -9.051 1.00 52.75 390 GLU A CA 1
ATOM 3040 C C . GLU A 1 390 ? -14.016 -6.793 -9.098 1.00 52.75 390 GLU A C 1
ATOM 3042 O O . GLU A 1 390 ? -13.668 -6.148 -10.078 1.00 52.75 390 GLU A O 1
ATOM 3047 N N . ILE A 1 391 ? -13.160 -7.097 -8.119 1.00 47.94 391 ILE A N 1
ATOM 3048 C CA . ILE A 1 391 ? -11.731 -6.771 -8.142 1.00 47.94 391 ILE A CA 1
ATOM 3049 C C . ILE A 1 391 ? -11.012 -7.609 -9.203 1.00 47.94 391 ILE A C 1
ATOM 3051 O O . ILE A 1 391 ? -10.267 -7.049 -10.003 1.00 47.94 391 ILE A O 1
ATOM 3055 N N . GLU A 1 392 ? -11.245 -8.925 -9.270 1.00 47.38 392 GLU A N 1
ATOM 3056 C CA . GLU A 1 392 ? -10.681 -9.751 -10.347 1.00 47.38 392 GLU A CA 1
ATOM 3057 C C . GLU A 1 392 ? -11.193 -9.307 -11.721 1.00 47.38 392 GLU A C 1
ATOM 3059 O O . GLU A 1 392 ? -10.391 -9.156 -12.636 1.00 47.38 392 GLU A O 1
ATOM 3064 N N . LYS A 1 393 ? -12.492 -9.015 -11.870 1.00 51.53 393 LYS A N 1
ATOM 3065 C CA . LYS A 1 393 ? -13.070 -8.500 -13.119 1.00 51.53 393 LYS A CA 1
ATOM 3066 C C . LYS A 1 393 ? -12.586 -7.102 -13.450 1.00 51.53 393 LYS A C 1
ATOM 3068 O O . LYS A 1 393 ? -12.387 -6.844 -14.617 1.00 51.53 393 LYS A O 1
ATOM 3073 N N . SER A 1 394 ? -12.367 -6.213 -12.488 1.00 49.25 394 SER A N 1
ATOM 3074 C CA . SER A 1 394 ? -11.826 -4.875 -12.749 1.00 49.25 394 SER A CA 1
ATOM 3075 C C . SER A 1 394 ? -10.360 -4.955 -13.186 1.00 49.25 394 SER A C 1
ATOM 3077 O O . SER A 1 394 ? -9.958 -4.269 -14.120 1.00 49.25 394 SER A O 1
ATOM 3079 N N . VAL A 1 395 ? -9.577 -5.869 -12.599 1.00 50.75 395 VAL A N 1
ATOM 3080 C CA . VAL A 1 395 ? -8.188 -6.141 -13.005 1.00 50.75 395 VAL A CA 1
ATOM 3081 C C . VAL A 1 395 ? -8.114 -6.823 -14.378 1.00 50.75 395 VAL A C 1
ATOM 3083 O O . VAL A 1 395 ? -7.235 -6.495 -15.177 1.00 50.75 395 VAL A O 1
ATOM 3086 N N . ILE A 1 396 ? -9.029 -7.750 -14.671 1.00 48.62 396 ILE A N 1
ATOM 3087 C CA . ILE A 1 396 ? -9.124 -8.439 -15.966 1.00 48.62 396 ILE A CA 1
ATOM 3088 C C . ILE A 1 396 ? -9.676 -7.493 -17.041 1.00 48.62 396 ILE A C 1
ATOM 3090 O O . ILE A 1 396 ? -9.047 -7.354 -18.078 1.00 48.62 396 ILE A O 1
ATOM 3094 N N . HIS A 1 397 ? -10.755 -6.758 -16.773 1.00 46.41 397 HIS A N 1
ATOM 3095 C CA . HIS A 1 397 ? -11.374 -5.806 -17.700 1.00 46.41 397 HIS A CA 1
ATOM 3096 C C . HIS A 1 397 ? -10.433 -4.647 -18.034 1.00 46.41 397 HIS A C 1
ATOM 3098 O O . HIS A 1 397 ? -10.308 -4.310 -19.202 1.00 46.41 397 HIS A O 1
ATOM 3104 N N . ALA A 1 398 ? -9.677 -4.110 -17.068 1.00 48.34 398 ALA A N 1
ATOM 3105 C CA . ALA A 1 398 ? -8.634 -3.119 -17.351 1.00 48.34 398 ALA A CA 1
ATOM 3106 C C . ALA A 1 398 ? -7.466 -3.693 -18.180 1.00 48.34 398 ALA A C 1
ATOM 3108 O O . ALA A 1 398 ? -6.743 -2.942 -18.831 1.00 48.34 398 ALA A O 1
ATOM 3109 N N . SER A 1 399 ? -7.264 -5.015 -18.156 1.00 44.22 399 SER A N 1
ATOM 3110 C CA . SER A 1 399 ? -6.281 -5.701 -19.004 1.00 44.22 399 SER A CA 1
ATOM 3111 C C . SER A 1 399 ? -6.839 -6.022 -20.398 1.00 44.22 399 SER A C 1
ATOM 3113 O O . SER A 1 399 ? -6.083 -5.990 -21.362 1.00 44.22 399 SER A O 1
ATOM 3115 N N . GLU A 1 400 ? -8.140 -6.302 -20.514 1.00 48.12 400 GLU A N 1
ATOM 3116 C CA . GLU A 1 400 ? -8.850 -6.577 -21.772 1.00 48.12 400 GLU A CA 1
ATOM 3117 C C . GLU A 1 400 ? -9.154 -5.289 -22.554 1.00 48.12 400 GLU A C 1
ATOM 3119 O O . GLU A 1 400 ? -8.876 -5.235 -23.742 1.00 48.12 400 GLU A O 1
ATOM 3124 N N . GLU A 1 401 ? -9.585 -4.209 -21.894 1.00 51.16 401 GLU A N 1
ATOM 3125 C CA . GLU A 1 401 ? -9.811 -2.889 -22.514 1.00 51.16 401 GLU A CA 1
ATOM 3126 C C . GLU A 1 401 ? -8.489 -2.261 -23.002 1.00 51.16 401 GLU A C 1
ATOM 3128 O O . GLU A 1 401 ? -8.450 -1.510 -23.976 1.00 51.16 401 GLU A O 1
ATOM 3133 N N . LEU A 1 402 ? -7.370 -2.608 -22.353 1.00 47.81 402 LEU A N 1
ATOM 3134 C CA . LEU A 1 402 ? -6.024 -2.267 -22.814 1.00 47.81 402 LEU A CA 1
ATOM 3135 C C . LEU A 1 402 ? -5.579 -3.140 -23.998 1.00 47.81 402 LEU A C 1
ATOM 3137 O O . LEU A 1 402 ? -4.834 -2.656 -24.840 1.00 47.81 402 LEU A O 1
ATOM 3141 N N . ALA A 1 403 ? -6.020 -4.399 -24.076 1.00 46.09 403 ALA A N 1
ATOM 3142 C CA . ALA A 1 403 ? -5.716 -5.295 -25.191 1.00 46.09 403 ALA A CA 1
ATOM 3143 C C . ALA A 1 403 ? -6.539 -4.959 -26.449 1.00 46.09 403 ALA A C 1
ATOM 3145 O O . ALA A 1 403 ? -5.964 -4.918 -27.532 1.00 46.09 403 ALA A O 1
ATOM 3146 N N . GLU A 1 404 ? -7.828 -4.627 -26.310 1.00 48.50 404 GLU A N 1
ATOM 3147 C CA . GLU A 1 404 ? -8.686 -4.172 -27.419 1.00 48.50 404 GLU A CA 1
ATOM 3148 C C . GLU A 1 404 ? -8.205 -2.829 -27.991 1.00 48.50 404 GLU A C 1
ATOM 3150 O O . GLU A 1 404 ? -8.115 -2.679 -29.205 1.00 48.50 404 GLU A O 1
ATOM 3155 N N . ARG A 1 405 ? -7.764 -1.884 -27.144 1.00 49.62 405 ARG A N 1
ATOM 3156 C CA . ARG A 1 405 ? -7.135 -0.634 -27.620 1.00 49.62 405 ARG A CA 1
ATOM 3157 C C . ARG A 1 405 ? -5.829 -0.859 -28.385 1.00 49.62 405 ARG A C 1
ATOM 3159 O O . ARG A 1 405 ? -5.485 -0.045 -29.232 1.00 49.62 405 ARG A O 1
ATOM 3166 N N . ILE A 1 406 ? -5.101 -1.935 -28.085 1.00 48.88 406 ILE A N 1
ATOM 3167 C CA . ILE A 1 406 ? -3.881 -2.310 -28.811 1.00 48.88 406 ILE A CA 1
ATOM 3168 C C . ILE A 1 406 ? -4.230 -2.952 -30.158 1.00 48.88 406 ILE A C 1
ATOM 3170 O O . ILE A 1 406 ? -3.536 -2.678 -31.132 1.00 48.88 406 ILE A O 1
ATOM 3174 N N . GLU A 1 407 ? -5.284 -3.771 -30.239 1.00 47.00 407 GLU A N 1
ATOM 3175 C CA . GLU A 1 407 ? -5.731 -4.366 -31.507 1.00 47.00 407 GLU A CA 1
ATOM 3176 C C . GLU A 1 407 ? -6.277 -3.296 -32.470 1.00 47.00 407 GLU A C 1
ATOM 3178 O O . GLU A 1 407 ? -5.792 -3.226 -33.603 1.00 47.00 407 GLU A O 1
ATOM 3183 N N . ASP A 1 408 ? -7.134 -2.381 -32.000 1.00 45.22 408 ASP A N 1
ATOM 3184 C CA . ASP A 1 408 ? -7.688 -1.283 -32.812 1.00 45.22 408 ASP A CA 1
ATOM 3185 C C . ASP A 1 408 ? -6.597 -0.308 -33.320 1.00 45.22 408 ASP A C 1
ATOM 3187 O O . ASP A 1 408 ? -6.600 0.077 -34.491 1.00 45.22 408 ASP A O 1
ATOM 3191 N N . GLU A 1 409 ? -5.600 0.042 -32.490 1.00 48.84 409 GLU A N 1
ATOM 3192 C CA . GLU A 1 409 ? -4.478 0.909 -32.904 1.00 48.84 409 GLU A CA 1
ATOM 3193 C C . GLU A 1 409 ? -3.471 0.194 -33.824 1.00 48.84 409 GLU A C 1
ATOM 3195 O O . GLU A 1 409 ? -2.761 0.847 -34.593 1.00 48.84 409 GLU A O 1
ATOM 3200 N N . THR A 1 410 ? -3.394 -1.143 -33.787 1.00 46.91 410 THR A N 1
ATOM 3201 C CA . THR A 1 410 ? -2.582 -1.900 -34.752 1.00 46.91 410 THR A CA 1
ATOM 3202 C C . THR A 1 410 ? -3.280 -2.074 -36.099 1.00 46.91 410 THR A C 1
ATOM 3204 O O . THR A 1 410 ? -2.606 -1.956 -37.122 1.00 46.91 410 THR A O 1
ATOM 3207 N N . GLU A 1 411 ? -4.599 -2.289 -36.146 1.00 44.19 411 GLU A N 1
ATOM 3208 C CA . GLU A 1 411 ? -5.335 -2.422 -37.413 1.00 44.19 411 GLU A CA 1
ATOM 3209 C C . GLU A 1 411 ? -5.422 -1.097 -38.193 1.00 44.19 411 GLU A C 1
ATOM 3211 O O . GLU A 1 411 ? -5.235 -1.107 -39.413 1.00 44.19 411 GLU A O 1
ATOM 3216 N N . GLU A 1 412 ? -5.583 0.052 -37.519 1.00 45.09 412 GLU A N 1
ATOM 3217 C CA . GLU A 1 412 ? -5.542 1.368 -38.184 1.00 45.09 412 GLU A CA 1
ATOM 3218 C C . GLU A 1 412 ? -4.162 1.684 -38.793 1.00 45.09 412 GLU A C 1
ATOM 3220 O O . GLU A 1 412 ? -4.080 2.334 -39.838 1.00 45.09 412 GLU A O 1
ATOM 3225 N N . HIS A 1 413 ? -3.074 1.176 -38.203 1.00 45.12 413 HIS A N 1
ATOM 3226 C CA . HIS A 1 413 ? -1.714 1.443 -38.683 1.00 45.12 413 HIS A CA 1
ATOM 3227 C C . HIS A 1 413 ? -1.246 0.480 -39.792 1.00 45.12 413 HIS A C 1
ATOM 3229 O O . HIS A 1 413 ? -0.425 0.860 -40.626 1.00 45.12 413 HIS A O 1
ATOM 3235 N N . TYR A 1 414 ? -1.799 -0.739 -39.870 1.00 44.28 414 TYR A N 1
ATOM 3236 C CA . TYR A 1 414 ? -1.567 -1.645 -41.008 1.00 44.28 414 TYR A CA 1
ATOM 3237 C C . TYR A 1 414 ? -2.345 -1.233 -42.266 1.00 44.28 414 TYR A C 1
ATOM 3239 O O . TYR A 1 414 ? -1.907 -1.551 -43.372 1.00 44.28 414 TYR A O 1
ATOM 3247 N N . ALA A 1 415 ? -3.461 -0.510 -42.119 1.00 41.47 415 ALA A N 1
ATOM 3248 C CA . ALA A 1 415 ? -4.198 0.057 -43.246 1.00 41.47 415 ALA A CA 1
ATOM 3249 C C . ALA A 1 415 ? -3.524 1.316 -43.831 1.00 41.47 415 ALA A C 1
ATOM 3251 O O . ALA A 1 415 ? -3.657 1.561 -45.027 1.00 41.47 415 ALA A O 1
ATOM 3252 N N . SER A 1 416 ? -2.773 2.088 -43.029 1.00 44.91 416 SER A N 1
ATOM 3253 C CA . SER A 1 416 ? -2.092 3.311 -43.493 1.00 44.91 416 SER A CA 1
ATOM 3254 C C . SER A 1 416 ? -0.740 3.070 -44.167 1.00 44.91 416 SER A C 1
ATOM 3256 O O . SER A 1 416 ? -0.308 3.889 -44.972 1.00 44.91 416 SER A O 1
ATOM 3258 N N . ASP A 1 417 ? -0.063 1.967 -43.838 1.00 44.66 417 ASP A N 1
ATOM 3259 C CA . ASP A 1 417 ? 1.299 1.679 -44.315 1.00 44.66 417 ASP A CA 1
ATOM 3260 C C . ASP A 1 417 ? 1.324 0.800 -45.586 1.00 44.66 417 ASP A C 1
ATOM 3262 O O . ASP A 1 417 ? 2.398 0.437 -46.071 1.00 44.66 417 ASP A O 1
ATOM 3266 N N . PHE A 1 418 ? 0.149 0.467 -46.137 1.00 39.97 418 PHE A N 1
ATOM 3267 C CA . PHE A 1 418 ? -0.030 -0.362 -47.339 1.00 39.97 418 PHE A CA 1
ATOM 3268 C C . PHE A 1 418 ? -0.824 0.322 -48.470 1.00 39.97 418 PHE A C 1
ATOM 3270 O O . PHE A 1 418 ? -1.242 -0.356 -49.408 1.00 39.97 418 PHE A O 1
ATOM 3277 N N . GLU A 1 419 ? -1.009 1.648 -48.433 1.00 40.75 419 GLU A N 1
ATOM 3278 C CA . GLU A 1 419 ? -1.353 2.384 -49.657 1.00 40.75 419 GLU A CA 1
ATOM 3279 C C . GLU A 1 419 ? -0.082 2.555 -50.504 1.00 40.75 419 GLU A C 1
ATOM 3281 O O . GLU A 1 419 ? 0.827 3.319 -50.181 1.00 40.75 419 GLU A O 1
ATOM 3286 N N . GLU A 1 420 ? -0.017 1.736 -51.555 1.00 46.59 420 GLU A N 1
ATOM 3287 C CA . GLU A 1 420 ? 0.997 1.693 -52.607 1.00 46.59 420 GLU A CA 1
ATOM 3288 C C . GLU A 1 420 ? 1.288 3.090 -53.175 1.00 46.59 420 GLU A C 1
ATOM 3290 O O . GLU A 1 420 ? 0.438 3.689 -53.833 1.00 46.59 420 GLU A O 1
ATOM 3295 N N . ASP A 1 421 ? 2.520 3.574 -52.999 1.00 37.53 421 ASP A N 1
ATOM 3296 C CA . ASP A 1 421 ? 3.074 4.622 -53.859 1.00 37.53 421 ASP A CA 1
ATOM 3297 C C . ASP A 1 421 ? 3.849 3.940 -54.998 1.00 37.53 421 ASP A C 1
ATOM 3299 O O . ASP A 1 421 ? 5.070 3.756 -54.972 1.00 37.53 421 ASP A O 1
ATOM 3303 N N . ASP A 1 422 ? 3.079 3.488 -55.987 1.00 47.69 422 ASP A N 1
ATOM 3304 C CA . ASP A 1 422 ? 3.543 3.157 -57.329 1.00 47.69 422 ASP A CA 1
ATOM 3305 C C . ASP A 1 422 ? 4.066 4.438 -58.000 1.00 47.69 422 ASP A C 1
ATOM 3307 O O . ASP A 1 422 ? 3.297 5.192 -58.592 1.00 47.69 422 ASP A O 1
ATOM 3311 N N . THR A 1 423 ? 5.378 4.692 -57.973 1.00 37.75 423 THR A N 1
ATOM 3312 C CA . THR A 1 423 ? 6.003 5.626 -58.930 1.00 37.75 423 THR A CA 1
ATOM 3313 C C . THR A 1 423 ? 7.374 5.156 -59.427 1.00 37.75 423 THR A C 1
ATOM 3315 O O . THR A 1 423 ? 8.422 5.338 -58.817 1.00 37.75 423 THR A O 1
ATOM 3318 N N . GLU A 1 424 ? 7.303 4.514 -60.594 1.00 36.00 424 GLU A N 1
ATOM 3319 C CA . GLU A 1 424 ? 8.170 4.645 -61.771 1.00 36.00 424 GLU A CA 1
ATOM 3320 C C . GLU A 1 424 ? 9.689 4.841 -61.583 1.00 36.00 424 GLU A C 1
ATOM 3322 O O . GLU A 1 424 ? 10.220 5.929 -61.366 1.00 36.00 424 GLU A O 1
ATOM 3327 N N . THR A 1 425 ? 10.419 3.772 -61.902 1.00 40.66 425 THR A N 1
ATOM 3328 C CA . THR A 1 425 ? 11.756 3.841 -62.498 1.00 40.66 425 THR A CA 1
ATOM 3329 C C . THR A 1 425 ? 11.734 4.643 -63.804 1.00 40.66 425 THR A C 1
ATOM 3331 O O . THR A 1 425 ? 11.163 4.179 -64.792 1.00 40.66 425 THR A O 1
ATOM 3334 N N . SER A 1 426 ? 12.442 5.772 -63.857 1.00 37.16 426 SER A N 1
ATOM 3335 C CA . SER A 1 426 ? 12.853 6.404 -65.115 1.00 37.16 426 SER A CA 1
ATOM 3336 C C . SER A 1 426 ? 14.377 6.501 -65.200 1.00 37.16 426 SER A C 1
ATOM 3338 O O . SER A 1 426 ? 15.023 7.190 -64.410 1.00 37.16 426 SER A O 1
ATOM 3340 N N . GLU A 1 427 ? 14.931 5.794 -66.183 1.00 42.81 427 GLU A N 1
ATOM 3341 C CA . GLU A 1 427 ? 16.253 6.017 -66.770 1.00 42.81 427 GLU A CA 1
ATOM 3342 C C . GLU A 1 427 ? 16.439 7.492 -67.180 1.00 42.81 427 GLU A C 1
ATOM 3344 O O . GLU A 1 427 ? 15.495 8.082 -67.702 1.00 42.81 427 GLU A O 1
ATOM 3349 N N . GLN A 1 428 ? 17.648 8.055 -67.014 1.00 35.22 428 GLN A N 1
ATOM 3350 C CA . GLN A 1 428 ? 18.404 8.762 -68.074 1.00 35.22 428 GLN A CA 1
ATOM 3351 C C . GLN A 1 428 ? 19.689 9.445 -67.553 1.00 35.22 428 GLN A C 1
ATOM 3353 O O . GLN A 1 428 ? 19.649 10.315 -66.689 1.00 35.22 428 GLN A O 1
ATOM 3358 N N . ASP A 1 429 ? 20.815 9.016 -68.134 1.00 40.31 429 ASP A N 1
ATOM 3359 C CA . ASP A 1 429 ? 21.978 9.780 -68.623 1.00 40.31 429 ASP A CA 1
ATOM 3360 C C . ASP A 1 429 ? 22.529 10.995 -67.840 1.00 40.31 429 ASP A C 1
ATOM 3362 O O . ASP A 1 429 ? 22.007 12.106 -67.948 1.00 40.31 429 ASP A O 1
ATOM 3366 N N . LEU A 1 430 ? 23.701 10.816 -67.201 1.00 36.34 430 LEU A N 1
ATOM 3367 C CA . LEU A 1 430 ? 25.009 11.410 -67.584 1.00 36.34 430 LEU A CA 1
ATOM 3368 C C . LEU A 1 430 ? 26.141 11.025 -66.618 1.00 36.34 430 LEU A C 1
ATOM 3370 O O . LEU A 1 430 ? 25.959 11.171 -65.388 1.00 36.34 430 LEU A O 1
#

Secondary structure (DSSP, 8-state):
-HHHHHHHHHIIIIIS-HHHHHHHHHHHHHHHHHHHHHHGGG--SHHHHHHHHHHHHHHHTSHHHHHHHHHHHHHHHHHHS--HHHHT-TTS--PPPP-HHHHHHHHHHHHHHHTTTTTT--TTHHHHHHHHHHHHHHHHHHHHHHHHHHHHHHTTSS-------TT---S-HHHHHHHHHHHHHHHT-SSHHHHHHHHHHHHHHTTTS-GGGS-HHHHHHHHHHHHHTPPPTTSHHHHHHHHHHHHHHHHHHHHHHTT-GGGHHHHHHHHHHHHHHHHHHHGGGGSSS--HHHHHHHHHHHHHHHHTTSTT--S-HHHHHHHHHHHHHHHHTTT-GGG-TTHHHHTTSPPPPPPP----PPP-----HHHHHHHHHHHHHHHHHHHHHHHHHHHHHHHHHHHHHHHHHHHHHHHHTTS-----------

Organism: Phaeodactylum tricornutum (NCBI:txid2850)

pLDDT: mean 76.47, std 22.44, range [24.91, 98.06]

Foldseek 3Di:
DLVVVLVVLCCLQPVDDPVVCLVCLQVVLLVLLVCCQVPVVVQDDLVSLVSSLVSLLSSCLRPNNVVSSVCSLLNNLPNQQDDPVVVPDPDDDPHHHHDLSRLVSLLVSLLCQLCCVSVNDVVCNLVSLVSSLSSQVVSQVVVLVVVVVVVVVVVPDPDDPDPDDSLADRDDLVSLLSSLLSLVSQLQDLDLVSVVSSLVSCCVRPVSRQLVNHDLVSLLVSLCSLLVRAHDVNSQNSSLSSLLSSLSSCQRHQQPNQVDPVCPVSLVVSLLSNLVSLLVQCVVCPDPHGTSSNVSSLVSLLCQLLQLQDPPRNHDNVSSPVSSVSSLVSCVVNPNNVSNPPVVVVVPPDDDDDPDDDDDDDDDDDDPPPPVVVVVVVVVVVVVVVVVVVVVCVVVVVVVVVVVVVVVVVVVVVVVVPPDPDDDDDDDDD